Protein AF-A0A359BDE5-F1 (afdb_monomer_lite)

pLDDT: mean 90.53, std 9.31, range [35.66, 98.12]

Foldseek 3Di:
DPPDPVVQFPDALKDWFWDPPFDFFDDKDKHFDFDDQQDQAPDEQVVQAPPDWDWDFFDLAHFNYKDFFQFQKKKKWWFFPAPFQKWKWKAFLLAATAETFPPFPPSQCSSAPHPNHDHQRGHDPQQYPNAALSHFVRWHKFWFDWFFKAWWWWFLQDAPDFDDDDPQDAQQQHKKKKKKFQDDPQKDKAFQADPDADQCAQAWHHHPQFIWGHNHPDIDGFWHWDWDDQRGMIMIMTGGHNPDDRPPRDSVNSNNRSRGIIIISQHDLVPDPDKDKIKIKMWRAHNVRPDITIDMDIDISVVRVVVVRTRDDAIKIKTKDWFPFFDKDFDFQDFPAAFQQKAKPPQTFHTQGQHPVGIRAQQSVQVRNVVSVNQKDKAWWFKDKFAQVLFQQQVQFAKDKQNRQFAQPVPSDSRHHPHPVSVQVSCCVCCVPRQWHWDADPNRIIMIIGSVRGTDWIFMGTPDPPPQAYRSNDHGGTGHIAMMIMHMDSVRDMTGMHGGNPHGQSSVVSNNDITMIMIGRNRLGMMGMGMHGGHMMIMHMDTHRNPDDSSVVQQQWKWKWAQQAAQKIWIATLVSRRTPTIGTHPQDQWDDDSRMIMGTPGRTGHGIMMIMHSCQADPPRHGDNHSHNVVVVVVVCLQVFQPDPPGDRPVRVVVVVVVVVVVVVVVVVVVVVVVVVVVVVVVVVCCVVVPDPVVVVVVVVVVVVVVVVVVVVVVVVVVVVVVVVVVPD

Radius of gyration: 44.98 Å; chains: 1; bounding box: 177×92×101 Å

Sequence (729 aa):
ALDDGIKIATSSLFRVTPSATNSGTFDPKASFSITELPSGARFDLSDLETGRPLAVTSSQVTPVTVIPAGKSGIDLLFDPESGSDNALQIMTTDGRHLIGSGALGSLESMVNSLPQFNSNATYSDTYLNQTGFEGYKDFDLLYGARAEAVEVTDLLPLHSLFFEAPFGTDFGGGGLDFTLEPATEFDRLGVTNSAFADPALGTVTAVNNTLFLGQGDSAVEFATLETNYNGLAQTLRVRFSDALRQGTASDELAARVSELITFNNGSDLEDDRNVVAKRITSELFTSDLSTNLALSRDFVSSDLIDEGRVASGDRRFMAKLITRGIGYAAGTDRVVIDDGDVSINGTSLGALTVGASGVLSADDVKAWIDLADSGVSIQAHNVIEIPSEGLRLDAGAGLQINGYSIPSINTESLTRFTSDDDLLSSINALTDQTGVFAQKLNSGNFILRNNNLGGANIVIGGSSSGLGGNALGITSKSYIGNISMALESEDGDAIRLDLGAEGKPSDLNLLGLDTQIRISGEVDEDLLIFVTGSGQSQLTGTTTDSGVAVADGLRSRQIEFEFVASDRYRVKDLRTETTLAERSYEGELALNYQGIQVTLDNPAKIGDSFIIDGNNLGPNGSFDAQGNNVNILRLVDLESKGVLDGGLTLTEGYLSFVGDVGNLATQSSIAHDALEIVQAQAVEARDRVSGVNLDKEAADLIRFQQAYQASAQVMQVATRLFDTMLQIR

Structure (mmCIF, N/CA/C/O backbone):
data_AF-A0A359BDE5-F1
#
_entry.id   AF-A0A359BDE5-F1
#
loop_
_atom_site.group_PDB
_atom_site.id
_atom_site.type_symbol
_atom_site.label_atom_id
_atom_site.label_alt_id
_atom_site.label_comp_id
_atom_site.label_asym_id
_atom_site.label_entity_id
_atom_site.label_seq_id
_atom_site.pdbx_PDB_ins_code
_atom_site.Cartn_x
_atom_site.Cartn_y
_atom_site.Cartn_z
_atom_site.occupancy
_atom_site.B_iso_or_equiv
_atom_site.auth_seq_id
_atom_site.auth_comp_id
_atom_site.auth_asym_id
_atom_site.auth_atom_id
_atom_site.pdbx_PDB_model_num
ATOM 1 N N . ALA A 1 1 ? 52.930 -5.729 -15.767 1.00 43.72 1 ALA A N 1
ATOM 2 C CA . ALA A 1 1 ? 52.891 -5.185 -17.137 1.00 43.72 1 ALA A CA 1
ATOM 3 C C . ALA A 1 1 ? 51.935 -6.053 -17.935 1.00 43.72 1 ALA A C 1
ATOM 5 O O . ALA A 1 1 ? 52.021 -7.264 -17.789 1.00 43.72 1 ALA A O 1
ATOM 6 N N . LEU A 1 2 ? 51.009 -5.441 -18.675 1.00 35.66 2 LEU A N 1
ATOM 7 C CA . LEU A 1 2 ? 50.112 -6.141 -19.596 1.00 35.66 2 LEU A CA 1
ATOM 8 C C . LEU A 1 2 ? 50.965 -6.739 -20.721 1.00 35.66 2 LEU A C 1
ATOM 10 O O . LEU A 1 2 ? 51.718 -6.025 -21.377 1.00 35.66 2 LEU A O 1
ATOM 14 N N . ASP A 1 3 ? 50.907 -8.051 -20.863 1.00 45.69 3 ASP A N 1
ATOM 15 C CA . ASP A 1 3 ? 51.813 -8.890 -21.648 1.00 45.69 3 ASP A CA 1
ATOM 16 C C . ASP A 1 3 ? 51.216 -9.343 -22.993 1.00 45.69 3 ASP A C 1
ATOM 18 O O . ASP A 1 3 ? 51.902 -9.983 -23.788 1.00 45.69 3 ASP A O 1
ATOM 22 N N . ASP A 1 4 ? 49.971 -8.960 -23.287 1.00 40.06 4 ASP A N 1
ATOM 23 C CA . ASP A 1 4 ? 49.287 -9.266 -24.544 1.00 40.06 4 ASP A CA 1
ATOM 24 C C . ASP A 1 4 ? 48.303 -8.147 -24.937 1.00 40.06 4 ASP A C 1
ATOM 26 O O . ASP A 1 4 ? 47.387 -7.815 -24.183 1.00 40.06 4 ASP A O 1
ATOM 30 N N . GLY A 1 5 ? 48.495 -7.566 -26.126 1.00 43.03 5 GLY A N 1
ATOM 31 C CA . GLY A 1 5 ? 47.657 -6.498 -26.680 1.00 43.03 5 GLY A CA 1
ATOM 32 C C . GLY A 1 5 ? 46.301 -6.970 -27.218 1.00 43.03 5 GLY A C 1
ATOM 33 O O . GLY A 1 5 ? 45.402 -6.150 -27.362 1.00 43.03 5 GLY A O 1
ATOM 34 N N . ILE A 1 6 ? 46.109 -8.275 -27.452 1.00 43.72 6 ILE A N 1
ATOM 35 C CA . ILE A 1 6 ? 44.805 -8.848 -27.842 1.00 43.72 6 ILE A CA 1
ATOM 36 C C . ILE A 1 6 ? 43.841 -8.891 -26.640 1.00 43.72 6 ILE A C 1
ATOM 38 O O . ILE A 1 6 ? 42.625 -8.919 -26.814 1.00 43.72 6 ILE A O 1
ATOM 42 N N . LYS A 1 7 ? 44.360 -8.785 -25.407 1.00 43.59 7 LYS A N 1
ATOM 43 C CA . LYS A 1 7 ? 43.563 -8.630 -24.174 1.00 43.59 7 LYS A CA 1
ATOM 44 C C . LYS A 1 7 ? 43.057 -7.199 -23.944 1.00 43.59 7 LYS A C 1
ATOM 46 O O . LYS A 1 7 ? 42.404 -6.939 -22.936 1.00 43.59 7 LYS A O 1
ATOM 51 N N . ILE A 1 8 ? 43.355 -6.271 -24.854 1.00 45.62 8 ILE A N 1
ATOM 52 C CA . ILE A 1 8 ? 42.860 -4.893 -24.826 1.00 45.62 8 ILE A CA 1
ATOM 53 C C . ILE A 1 8 ? 41.696 -4.805 -25.823 1.00 45.62 8 ILE A C 1
ATOM 55 O O . ILE A 1 8 ? 41.883 -4.483 -26.995 1.00 45.62 8 ILE A O 1
ATOM 59 N N . ALA A 1 9 ? 40.490 -5.178 -25.390 1.00 47.91 9 ALA A N 1
ATOM 60 C CA . ALA A 1 9 ? 39.320 -5.209 -26.263 1.00 47.91 9 ALA A CA 1
ATOM 61 C C . ALA A 1 9 ? 38.887 -3.791 -26.695 1.00 47.91 9 ALA A C 1
ATOM 63 O O . ALA A 1 9 ? 38.509 -2.964 -25.871 1.00 47.91 9 ALA A O 1
ATOM 64 N N . THR A 1 10 ? 38.886 -3.553 -28.010 1.00 51.94 10 THR A N 1
ATOM 65 C CA . THR A 1 10 ? 38.267 -2.412 -28.723 1.00 51.94 10 THR A CA 1
ATOM 66 C C . THR A 1 10 ? 36.944 -2.829 -29.391 1.00 51.94 10 THR A C 1
ATOM 68 O O . THR A 1 10 ? 36.579 -2.324 -30.449 1.00 51.94 10 THR A O 1
ATOM 71 N N . SER A 1 11 ? 36.247 -3.816 -28.815 1.00 60.06 11 SER A N 1
ATOM 72 C CA . SER A 1 11 ? 35.028 -4.394 -29.398 1.00 60.06 11 SER A CA 1
ATOM 73 C C . SER A 1 11 ? 33.819 -3.459 -29.275 1.00 60.06 11 SER A C 1
ATOM 75 O O . SER A 1 11 ? 33.777 -2.603 -28.387 1.00 60.06 11 SER A O 1
ATOM 77 N N . SER A 1 12 ? 32.818 -3.659 -30.139 1.00 69.44 12 SER A N 1
ATOM 78 C CA . SER A 1 12 ? 31.485 -3.061 -30.004 1.00 69.44 12 SER A CA 1
ATOM 79 C C . SER A 1 12 ? 30.874 -3.404 -28.642 1.00 69.44 12 SER A C 1
ATOM 81 O O . SER A 1 12 ? 31.126 -4.476 -28.097 1.00 69.44 12 SER A O 1
ATOM 83 N N . LEU A 1 13 ? 30.047 -2.510 -28.087 1.00 77.00 13 LEU A N 1
ATOM 84 C CA . LEU A 1 13 ? 29.339 -2.745 -26.818 1.00 77.00 13 LEU A CA 1
ATOM 85 C C . LEU A 1 13 ? 28.368 -3.935 -26.873 1.00 77.00 13 LEU A C 1
ATOM 87 O O . LEU A 1 13 ? 27.955 -4.423 -25.829 1.00 77.00 13 LEU A O 1
ATOM 91 N N . PHE A 1 14 ? 28.007 -4.406 -28.060 1.00 86.56 14 PHE A N 1
ATOM 92 C CA . PHE A 1 14 ? 27.115 -5.542 -28.233 1.00 86.56 14 PHE A CA 1
ATOM 93 C C . PHE A 1 14 ? 27.638 -6.463 -29.332 1.00 86.56 14 PHE A C 1
ATOM 95 O O . PHE A 1 14 ? 28.234 -5.991 -30.311 1.00 86.56 14 PHE A O 1
ATOM 102 N N . ARG A 1 15 ? 27.388 -7.763 -29.179 1.00 87.06 15 ARG A N 1
ATOM 103 C CA . ARG A 1 15 ? 27.621 -8.803 -30.185 1.00 87.06 15 ARG A CA 1
ATOM 104 C C . ARG A 1 15 ? 26.276 -9.219 -30.745 1.00 87.06 15 ARG A C 1
ATOM 106 O O . ARG A 1 15 ? 25.338 -9.429 -29.985 1.00 87.06 15 ARG A O 1
ATOM 113 N N . VAL A 1 16 ? 26.210 -9.362 -32.065 1.00 90.75 16 VAL A N 1
ATOM 114 C CA . VAL A 1 16 ? 25.047 -9.926 -32.755 1.00 90.75 16 VAL A CA 1
ATOM 115 C C . VAL A 1 16 ? 25.418 -11.305 -33.278 1.00 90.75 16 VAL A C 1
ATOM 117 O O . VAL A 1 16 ? 26.436 -11.462 -33.952 1.00 90.75 16 VAL A O 1
ATOM 120 N N . THR A 1 17 ? 24.596 -12.300 -32.965 1.00 90.81 17 THR A N 1
ATOM 121 C CA . THR A 1 17 ? 24.776 -13.687 -33.394 1.00 90.81 17 THR A CA 1
ATOM 122 C C . THR A 1 17 ? 23.574 -14.101 -34.245 1.00 90.81 17 THR A C 1
ATOM 124 O O . THR A 1 17 ? 22.506 -14.350 -33.683 1.00 90.81 17 THR A O 1
ATOM 127 N N . PRO A 1 18 ? 23.696 -14.152 -35.586 1.00 93.00 18 PRO A N 1
ATOM 128 C CA . PRO A 1 18 ? 22.617 -14.625 -36.449 1.00 93.00 18 PRO A CA 1
ATOM 129 C C . PRO A 1 18 ? 22.399 -16.132 -36.298 1.00 93.00 18 PRO A C 1
ATOM 131 O O . PRO A 1 18 ? 23.353 -16.893 -36.107 1.00 93.00 18 PRO A O 1
ATOM 134 N N . SER A 1 19 ? 21.148 -16.577 -36.420 1.00 93.19 19 SER A N 1
ATOM 135 C CA . SER A 1 19 ? 20.838 -18.005 -36.442 1.00 93.19 19 SER A CA 1
ATOM 136 C C . SER A 1 19 ? 21.428 -18.678 -37.684 1.00 93.19 19 SER A C 1
ATOM 138 O O . SER A 1 19 ? 21.394 -18.149 -38.797 1.00 93.19 19 SER A O 1
ATOM 140 N N . ALA A 1 20 ? 21.927 -19.905 -37.511 1.00 91.50 20 ALA A N 1
ATOM 141 C CA . ALA A 1 20 ? 22.450 -20.720 -38.607 1.00 91.50 20 ALA A CA 1
ATOM 142 C C . ALA A 1 20 ? 21.374 -21.113 -39.639 1.00 91.50 20 ALA A C 1
ATOM 144 O O . ALA A 1 20 ? 21.712 -21.578 -40.728 1.00 91.50 20 ALA A O 1
ATOM 145 N N . THR A 1 21 ? 20.091 -20.959 -39.296 1.00 92.75 21 THR A N 1
ATOM 146 C CA . THR A 1 21 ? 18.957 -21.244 -40.185 1.00 92.75 21 THR A CA 1
ATOM 147 C C . THR A 1 21 ? 18.485 -20.029 -40.977 1.00 92.75 21 THR A C 1
ATOM 149 O O . THR A 1 21 ? 17.565 -20.178 -41.782 1.00 92.75 21 THR A O 1
ATOM 152 N N . ASN A 1 22 ? 19.097 -18.854 -40.784 1.00 94.81 22 ASN A N 1
ATOM 153 C CA . ASN A 1 22 ? 18.716 -17.649 -41.512 1.00 94.81 22 ASN A CA 1
ATOM 154 C C . ASN A 1 22 ? 18.879 -17.822 -43.025 1.00 94.81 22 ASN A C 1
ATOM 156 O O . ASN A 1 22 ? 19.818 -18.446 -43.528 1.00 94.81 22 ASN A O 1
ATOM 160 N N . SER A 1 23 ? 17.952 -17.221 -43.759 1.00 92.25 23 SER A N 1
ATOM 161 C CA . SER A 1 23 ? 17.855 -17.283 -45.216 1.00 92.25 23 SER A CA 1
ATOM 162 C C . SER A 1 23 ? 17.790 -15.902 -45.886 1.00 92.25 23 SER A C 1
ATOM 164 O O . SER A 1 23 ? 17.876 -15.817 -47.122 1.00 92.25 23 SER A O 1
ATOM 166 N N . GLY A 1 24 ? 17.599 -14.834 -45.105 1.00 85.94 24 GLY A N 1
ATOM 167 C CA . GLY A 1 24 ? 17.669 -13.432 -45.521 1.00 85.94 24 GLY A CA 1
ATOM 168 C C . GLY A 1 24 ? 18.873 -12.692 -44.934 1.00 85.94 24 GLY A C 1
ATOM 169 O O . GLY A 1 24 ? 19.621 -12.097 -45.702 1.00 85.94 24 GLY A O 1
ATOM 170 N N . THR A 1 25 ? 19.094 -12.761 -43.619 1.00 88.12 25 THR A N 1
ATOM 171 C CA . THR A 1 25 ? 20.137 -11.985 -42.908 1.00 88.12 25 THR A CA 1
ATOM 172 C C . THR A 1 25 ? 21.335 -12.838 -42.469 1.00 88.12 25 THR A C 1
ATOM 174 O O . THR A 1 25 ? 21.162 -13.809 -41.730 1.00 88.12 25 THR A O 1
ATOM 177 N N . PHE A 1 26 ? 22.560 -12.446 -42.848 1.00 88.38 26 PHE A N 1
ATOM 178 C CA . PHE A 1 26 ? 23.778 -13.245 -42.620 1.00 88.38 26 PHE A CA 1
ATOM 179 C C . PHE A 1 26 ? 24.871 -12.561 -41.784 1.00 88.38 26 PHE A C 1
ATOM 181 O O . PHE A 1 26 ? 25.593 -13.262 -41.079 1.00 88.38 26 PHE A O 1
ATOM 188 N N . ASP A 1 27 ? 25.020 -11.233 -41.855 1.00 90.12 27 ASP A N 1
ATOM 189 C CA . ASP A 1 27 ? 26.072 -10.483 -41.129 1.00 90.12 27 ASP A CA 1
ATOM 190 C C . ASP A 1 27 ? 25.510 -9.203 -40.475 1.00 90.12 27 ASP A C 1
ATOM 192 O O . ASP A 1 27 ? 25.907 -8.089 -40.838 1.00 90.12 27 ASP A O 1
ATOM 196 N N . PRO A 1 28 ? 24.543 -9.324 -39.543 1.00 91.75 28 PRO A N 1
ATOM 197 C CA . PRO A 1 28 ? 23.984 -8.168 -38.856 1.00 91.75 28 PRO A CA 1
ATOM 198 C C . PRO A 1 28 ? 24.999 -7.551 -37.883 1.00 91.75 28 PRO A C 1
ATOM 200 O O . PRO A 1 28 ? 25.795 -8.250 -37.255 1.00 91.75 28 PRO A O 1
ATOM 203 N N . LYS A 1 29 ? 24.961 -6.224 -37.724 1.00 89.88 29 LYS A N 1
ATOM 204 C CA . LYS A 1 29 ? 25.896 -5.469 -36.864 1.00 89.88 29 LYS A CA 1
ATOM 205 C C . LYS A 1 29 ? 25.146 -4.564 -35.908 1.00 89.88 29 LYS A C 1
ATOM 207 O O . LYS A 1 29 ? 24.206 -3.906 -36.332 1.00 89.88 29 LYS A O 1
ATOM 212 N N . ALA A 1 30 ? 25.602 -4.483 -34.659 1.00 90.94 30 ALA A N 1
ATOM 213 C CA . ALA A 1 30 ? 25.029 -3.591 -33.656 1.00 90.94 30 ALA A CA 1
ATOM 214 C C . ALA A 1 30 ? 25.939 -2.394 -33.359 1.00 90.94 30 ALA A C 1
ATOM 216 O O . ALA A 1 30 ? 27.153 -2.535 -33.184 1.00 90.94 30 ALA A O 1
ATOM 217 N N . SER A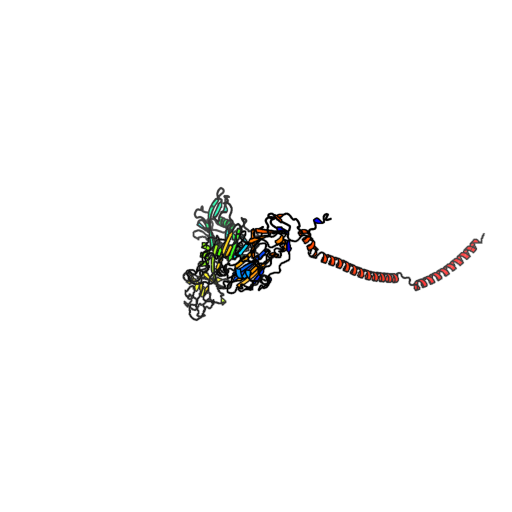 1 31 ? 25.327 -1.224 -33.238 1.00 89.00 31 SER A N 1
ATOM 218 C CA . SER A 1 31 ? 25.886 -0.042 -32.587 1.00 89.00 31 SER A CA 1
ATOM 219 C C . SER A 1 31 ? 24.978 0.369 -31.427 1.00 89.00 31 SER A C 1
ATOM 221 O O . SER A 1 31 ? 23.824 -0.050 -31.353 1.00 89.00 31 SER A O 1
ATOM 223 N N . PHE A 1 32 ? 25.509 1.156 -30.491 1.00 87.94 32 PHE A N 1
ATOM 224 C CA . PHE A 1 32 ? 24.744 1.659 -29.354 1.00 87.94 32 PHE A CA 1
ATOM 225 C C . PHE A 1 32 ? 24.902 3.166 -29.227 1.00 87.94 32 PHE A C 1
ATOM 227 O O . PHE A 1 32 ? 26.018 3.691 -29.273 1.00 87.94 32 PHE A O 1
ATOM 234 N N . SER A 1 33 ? 23.778 3.833 -29.023 1.00 86.81 33 SER A N 1
ATOM 235 C CA . SER A 1 33 ? 23.681 5.236 -28.645 1.00 86.81 33 SER A CA 1
ATOM 236 C C . SER A 1 33 ? 22.576 5.372 -27.613 1.00 86.81 33 SER A C 1
ATOM 238 O O . SER A 1 33 ? 21.537 4.739 -27.753 1.00 86.81 33 SER A O 1
ATOM 240 N N . ILE A 1 34 ? 22.781 6.211 -26.604 1.00 79.88 34 ILE A N 1
ATOM 241 C CA . ILE A 1 34 ? 21.753 6.479 -25.597 1.00 79.88 34 ILE A CA 1
ATOM 242 C C . ILE A 1 34 ? 20.525 7.084 -26.294 1.00 79.88 34 ILE A C 1
ATOM 244 O O . ILE A 1 34 ? 20.665 8.024 -27.077 1.00 79.88 34 ILE A O 1
ATOM 248 N N . THR A 1 35 ? 19.346 6.523 -26.026 1.00 80.50 35 THR A N 1
ATOM 249 C CA . THR A 1 35 ? 18.067 7.048 -26.518 1.00 80.50 35 THR A CA 1
ATOM 250 C C . THR A 1 35 ? 17.733 8.344 -25.785 1.00 80.50 35 THR A C 1
ATOM 252 O O . THR A 1 35 ? 17.886 8.426 -24.567 1.00 80.50 35 THR A O 1
ATOM 255 N N . GLU A 1 36 ? 17.276 9.363 -26.512 1.00 85.56 36 GLU A N 1
ATOM 256 C CA . GLU A 1 36 ? 16.683 10.538 -25.874 1.00 85.56 36 GLU A CA 1
ATOM 257 C C . GLU A 1 36 ? 15.312 10.176 -25.302 1.00 85.56 36 GLU A C 1
ATOM 259 O O . GLU A 1 36 ? 14.508 9.524 -25.968 1.00 85.56 36 GLU A O 1
ATOM 264 N N . LEU A 1 37 ? 15.044 10.638 -24.081 1.00 88.25 37 LEU A N 1
ATOM 265 C CA . LEU A 1 37 ? 13.743 10.497 -23.437 1.00 88.25 37 LEU A CA 1
ATOM 266 C C . LEU A 1 37 ? 12.615 11.004 -24.358 1.00 88.25 37 LEU A C 1
ATOM 268 O O . LEU A 1 37 ? 12.733 12.107 -24.910 1.00 88.25 37 LEU A O 1
ATOM 272 N N . PRO A 1 38 ? 11.502 10.257 -24.493 1.00 90.56 38 PRO A N 1
ATOM 273 C CA . PRO A 1 38 ? 10.327 10.722 -25.214 1.00 90.56 38 PRO A CA 1
ATOM 274 C C . PRO A 1 38 ? 9.881 12.110 -24.739 1.00 90.56 38 PRO A C 1
ATOM 276 O O . PRO A 1 38 ? 9.696 12.359 -23.548 1.00 90.56 38 PRO A O 1
ATOM 279 N N . SER A 1 39 ? 9.695 13.028 -25.687 1.00 89.56 39 SER A N 1
ATOM 280 C CA . SER A 1 39 ? 9.311 14.412 -25.395 1.00 89.56 39 SER A CA 1
ATOM 281 C C . SER A 1 39 ? 7.792 14.626 -25.429 1.00 89.56 39 SER A C 1
ATOM 283 O O . SER A 1 39 ? 7.021 13.812 -25.944 1.00 89.56 39 SER A O 1
ATOM 285 N N . GLY A 1 40 ? 7.342 15.763 -24.891 1.00 89.56 40 GLY A N 1
ATOM 286 C CA . GLY A 1 40 ? 5.932 16.161 -24.933 1.00 89.56 40 GLY A CA 1
ATOM 287 C C . GLY A 1 40 ? 5.074 15.577 -23.813 1.00 89.56 40 GLY A C 1
ATOM 288 O O . GLY A 1 40 ? 3.853 15.551 -23.953 1.00 89.56 40 GLY A O 1
ATOM 289 N N . ALA A 1 41 ? 5.685 15.122 -22.717 1.00 93.88 41 ALA A N 1
ATOM 290 C CA . ALA A 1 41 ? 4.961 14.871 -21.479 1.00 93.88 41 ALA A CA 1
ATOM 291 C C . ALA A 1 41 ? 4.492 16.189 -20.846 1.00 93.88 41 ALA A C 1
ATOM 293 O O . ALA A 1 41 ? 5.085 17.246 -21.074 1.00 93.88 41 ALA A O 1
ATOM 294 N N . ARG A 1 42 ? 3.402 16.143 -20.075 1.00 95.00 42 ARG A N 1
ATOM 295 C CA . ARG A 1 42 ? 2.859 17.341 -19.421 1.00 95.00 42 ARG A CA 1
ATOM 296 C C . ARG A 1 42 ? 3.768 17.840 -18.293 1.00 95.00 42 ARG A C 1
ATOM 298 O O . ARG A 1 42 ? 3.844 19.051 -18.095 1.00 95.00 42 ARG A O 1
ATOM 305 N N . PHE A 1 43 ? 4.397 16.921 -17.570 1.00 95.19 43 PHE A N 1
ATOM 306 C CA . PHE A 1 43 ? 5.215 17.198 -16.398 1.00 95.19 43 PHE A CA 1
ATOM 307 C C . PHE A 1 43 ? 6.527 16.424 -16.454 1.00 95.19 43 PHE A C 1
ATOM 309 O O . PHE A 1 43 ? 6.572 15.286 -16.942 1.00 95.19 43 PHE A O 1
ATOM 316 N N . ASP A 1 44 ? 7.573 17.026 -15.900 1.00 94.81 44 ASP A N 1
ATOM 317 C CA . ASP A 1 44 ? 8.837 16.335 -15.691 1.00 94.81 44 ASP A CA 1
ATOM 318 C C . ASP A 1 44 ? 8.690 15.371 -14.507 1.00 94.81 44 ASP A C 1
ATOM 320 O O . ASP A 1 44 ? 7.919 15.621 -13.577 1.00 94.81 44 ASP A O 1
ATOM 324 N N . LEU A 1 45 ? 9.441 14.266 -14.504 1.00 94.50 45 LEU A N 1
ATOM 325 C CA . LEU A 1 45 ? 9.378 13.289 -13.409 1.00 94.50 45 LEU A CA 1
ATOM 326 C C . LEU A 1 45 ? 9.650 13.946 -12.043 1.00 94.50 45 LEU A C 1
ATOM 328 O O . LEU A 1 45 ? 8.977 13.642 -11.061 1.00 94.50 45 LEU A O 1
ATOM 332 N N . SER A 1 46 ? 10.571 14.913 -11.999 1.00 95.19 46 SER A N 1
ATOM 333 C CA . SER A 1 46 ? 10.923 15.645 -10.780 1.00 95.19 46 SER A CA 1
ATOM 334 C C . SER A 1 46 ? 9.760 16.424 -10.161 1.00 95.19 46 SER A C 1
ATOM 336 O O . SER A 1 46 ? 9.801 16.707 -8.965 1.00 95.19 46 SER A O 1
ATOM 338 N N . ASP A 1 47 ? 8.727 16.772 -10.937 1.00 95.50 47 ASP A N 1
ATOM 339 C CA . ASP A 1 47 ? 7.539 17.450 -10.406 1.00 95.50 47 ASP A CA 1
ATOM 340 C C . ASP A 1 47 ? 6.735 16.519 -9.481 1.00 95.50 47 ASP A C 1
ATOM 342 O O . ASP A 1 47 ? 6.196 16.965 -8.461 1.00 95.50 47 ASP A O 1
ATOM 346 N N . LEU A 1 48 ? 6.706 15.215 -9.793 1.00 94.56 48 LEU A N 1
ATOM 347 C CA . LEU A 1 48 ? 6.039 14.186 -8.987 1.00 94.56 48 LEU A CA 1
ATOM 348 C C . LEU A 1 48 ? 6.817 13.850 -7.707 1.00 94.56 48 LEU A C 1
ATOM 350 O O . LEU A 1 48 ? 6.204 13.557 -6.679 1.00 94.56 48 LEU A O 1
ATOM 354 N N . GLU A 1 49 ? 8.147 13.956 -7.756 1.00 94.62 49 GLU A N 1
ATOM 355 C CA . GLU A 1 49 ? 9.070 13.594 -6.666 1.00 94.62 49 GLU A CA 1
ATOM 356 C C . GLU A 1 49 ? 9.194 14.672 -5.576 1.00 94.62 49 GLU A C 1
ATOM 358 O O . GLU A 1 49 ? 9.895 14.499 -4.580 1.00 94.62 49 GLU A O 1
ATOM 363 N N . THR A 1 50 ? 8.461 15.782 -5.705 1.00 94.56 50 THR A N 1
ATOM 364 C CA . THR A 1 50 ? 8.419 16.845 -4.684 1.00 94.56 50 THR A CA 1
ATOM 365 C C . THR A 1 50 ? 7.682 16.440 -3.401 1.00 94.56 50 THR A C 1
ATOM 367 O O . THR A 1 50 ? 7.710 17.182 -2.414 1.00 94.56 50 THR A O 1
ATOM 370 N N . GLY A 1 51 ? 6.965 15.310 -3.426 1.00 90.75 51 GLY A N 1
ATOM 371 C CA . GLY A 1 51 ? 6.054 14.873 -2.366 1.00 90.75 51 GLY A CA 1
ATOM 372 C C . GLY A 1 51 ? 4.748 15.675 -2.296 1.00 90.75 51 GLY A C 1
ATOM 373 O O . GLY A 1 51 ? 3.948 15.464 -1.386 1.00 90.75 51 GLY A O 1
ATOM 374 N N . ARG A 1 52 ? 4.512 16.611 -3.228 1.00 93.38 52 ARG A N 1
ATOM 375 C CA . ARG A 1 52 ? 3.266 17.385 -3.311 1.00 93.38 52 ARG A CA 1
ATOM 376 C C . ARG A 1 52 ? 2.345 16.792 -4.378 1.00 93.38 52 ARG A C 1
ATOM 378 O O . ARG A 1 52 ? 2.797 16.646 -5.510 1.00 93.38 52 ARG A O 1
ATOM 385 N N . PRO A 1 53 ? 1.065 16.523 -4.062 1.00 94.44 53 PRO A N 1
ATOM 386 C CA . PRO A 1 53 ? 0.100 16.054 -5.051 1.00 94.44 53 PRO A CA 1
ATOM 387 C C . PRO A 1 53 ? -0.035 16.995 -6.245 1.00 94.44 53 PRO A C 1
ATOM 389 O O . PRO A 1 53 ? -0.284 18.194 -6.089 1.00 94.44 53 PRO A O 1
ATOM 392 N N . LEU A 1 54 ? 0.130 16.433 -7.442 1.00 96.00 54 LEU A N 1
ATOM 393 C CA . LEU A 1 54 ? 0.020 17.138 -8.708 1.00 96.00 54 LEU A CA 1
ATOM 394 C C . LEU A 1 54 ? -1.333 16.857 -9.353 1.00 96.00 54 LEU A C 1
ATOM 396 O O . LEU A 1 54 ? -1.698 15.703 -9.556 1.00 96.00 54 LEU A O 1
ATOM 400 N N . ALA A 1 55 ? -2.069 17.907 -9.714 1.00 95.56 55 ALA A N 1
ATOM 401 C CA . ALA A 1 55 ? -3.341 17.755 -10.411 1.00 95.56 55 ALA A CA 1
ATOM 402 C C . ALA A 1 55 ? -3.122 17.248 -11.846 1.00 95.56 55 ALA A C 1
ATOM 404 O O . ALA A 1 55 ? -2.451 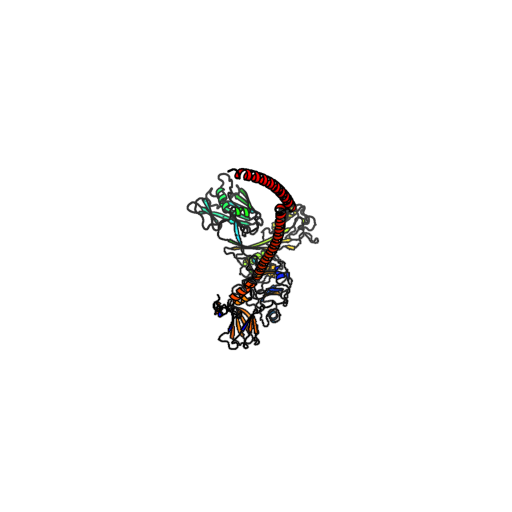17.890 -12.662 1.00 95.56 55 ALA A O 1
ATOM 405 N N . VAL A 1 56 ? -3.731 16.111 -12.169 1.00 94.38 56 VAL A N 1
ATOM 406 C CA . VAL A 1 56 ? -3.660 15.462 -13.478 1.00 94.38 56 VAL A CA 1
ATOM 407 C C . VAL A 1 56 ? -5.057 15.313 -14.077 1.00 94.38 56 VAL A C 1
ATOM 409 O O . VAL A 1 56 ? -6.061 15.174 -13.381 1.00 94.38 56 VAL A O 1
ATOM 412 N N . THR A 1 57 ? -5.123 15.365 -15.406 1.00 90.00 57 THR A N 1
ATOM 413 C CA . THR A 1 57 ? -6.370 15.207 -16.166 1.00 90.00 57 THR A CA 1
ATOM 414 C C . THR A 1 57 ? -6.169 14.168 -17.247 1.00 90.00 57 THR A C 1
ATOM 416 O O . THR A 1 57 ? -5.072 14.076 -17.799 1.00 90.00 57 THR A O 1
ATOM 419 N N . SER A 1 58 ? -7.240 13.479 -17.621 1.00 90.88 58 SER A N 1
ATOM 420 C CA . SER A 1 58 ? -7.227 12.510 -18.711 1.00 90.88 58 SER A CA 1
ATOM 421 C C . SER A 1 58 ? -6.672 13.087 -20.023 1.00 90.88 58 SER A C 1
ATOM 423 O O . SER A 1 58 ? -7.074 14.174 -20.451 1.00 90.88 58 SER A O 1
ATOM 425 N N . SER A 1 59 ? -5.796 12.344 -20.695 1.00 90.81 59 SER A N 1
ATOM 426 C CA . SER A 1 59 ? -5.323 12.605 -22.052 1.00 90.81 59 SER A CA 1
ATOM 427 C C . SER A 1 59 ? -4.866 11.305 -22.714 1.00 90.81 59 SER A C 1
ATOM 429 O O . SER A 1 59 ? -4.049 10.577 -22.163 1.00 90.81 59 SER A O 1
ATOM 431 N N . GLN A 1 60 ? -5.350 11.052 -23.931 1.00 87.31 60 GLN A N 1
ATOM 432 C CA . GLN A 1 60 ? -4.920 9.926 -24.776 1.00 87.31 60 GLN A CA 1
ATOM 433 C C . GLN A 1 60 ? -3.824 10.312 -25.779 1.00 87.31 60 GLN A C 1
ATOM 435 O O . GLN A 1 60 ? -3.464 9.511 -26.629 1.00 87.31 60 GLN A O 1
ATOM 440 N N . VAL A 1 61 ? -3.340 11.557 -25.750 1.00 90.31 61 VAL A N 1
ATOM 441 C CA . VAL A 1 61 ? -2.365 12.074 -26.734 1.00 90.31 61 VAL A CA 1
ATOM 442 C C . VAL A 1 61 ? -1.143 12.722 -26.095 1.00 90.31 61 VAL A C 1
ATOM 444 O O . VAL A 1 61 ? -0.195 13.092 -26.781 1.00 90.31 61 VAL A O 1
ATOM 447 N N . THR A 1 62 ? -1.166 12.904 -24.778 1.00 92.88 62 THR A N 1
ATOM 448 C CA . THR A 1 62 ? -0.097 13.557 -24.025 1.00 92.88 62 THR A CA 1
ATOM 449 C C . THR A 1 62 ? 0.108 12.763 -22.745 1.00 92.88 62 THR A C 1
ATOM 451 O O . THR A 1 62 ? -0.811 12.760 -21.920 1.00 92.88 62 THR A O 1
ATOM 454 N N . PRO A 1 63 ? 1.257 12.094 -22.565 1.00 95.31 63 PRO A N 1
ATOM 455 C CA . PRO A 1 63 ? 1.544 11.431 -21.305 1.00 95.31 63 PRO A CA 1
ATOM 456 C C . PRO A 1 63 ? 1.644 12.469 -20.183 1.00 95.31 63 PRO A C 1
ATOM 458 O O . PRO A 1 63 ? 2.035 13.620 -20.396 1.00 95.31 63 PRO A O 1
ATOM 461 N N . VAL A 1 64 ? 1.276 12.063 -18.974 1.00 96.00 64 VAL A N 1
ATOM 462 C CA . VAL A 1 64 ? 1.460 12.858 -17.759 1.00 96.00 64 VAL A CA 1
ATOM 463 C C . VAL A 1 64 ? 2.946 13.081 -17.523 1.00 96.00 64 VAL A C 1
ATOM 465 O O . VAL A 1 64 ? 3.367 14.223 -17.369 1.00 96.00 64 VAL A O 1
ATOM 468 N N . THR A 1 65 ? 3.727 12.004 -17.553 1.00 96.81 65 THR A N 1
ATOM 469 C CA . THR A 1 65 ? 5.184 12.027 -17.427 1.00 96.81 65 THR A CA 1
ATOM 470 C C . THR A 1 65 ? 5.794 10.809 -18.129 1.00 96.81 65 THR A C 1
ATOM 472 O O . THR A 1 65 ? 5.069 9.922 -18.595 1.00 96.81 65 THR A O 1
ATOM 475 N N . VAL A 1 66 ? 7.121 10.764 -18.189 1.00 97.06 66 VAL A N 1
ATOM 476 C CA . VAL A 1 66 ? 7.895 9.611 -18.656 1.00 97.06 66 VAL A CA 1
ATOM 477 C C . VAL A 1 66 ? 8.869 9.219 -17.556 1.00 97.06 66 VAL A C 1
ATOM 479 O O . VAL A 1 66 ? 9.627 10.059 -17.072 1.00 97.06 66 VAL A O 1
ATOM 482 N N . ILE A 1 67 ? 8.853 7.948 -17.164 1.00 96.81 67 ILE A N 1
ATOM 483 C CA . ILE A 1 67 ? 9.863 7.393 -16.266 1.00 96.81 67 ILE A CA 1
ATOM 484 C C . ILE A 1 67 ? 11.012 6.873 -17.134 1.00 96.81 67 ILE A C 1
ATOM 486 O O . ILE A 1 67 ? 10.768 5.986 -17.953 1.00 96.81 67 ILE A O 1
ATOM 490 N N . PRO A 1 68 ? 12.239 7.405 -16.991 1.00 94.75 68 PRO A N 1
ATOM 491 C CA . PRO A 1 68 ? 13.384 6.929 -17.753 1.00 94.75 68 PRO A CA 1
ATOM 492 C C . PRO A 1 68 ? 13.778 5.509 -17.355 1.00 94.75 68 PRO A C 1
ATOM 494 O O . PRO A 1 68 ? 13.624 5.113 -16.198 1.00 94.75 68 PRO A O 1
ATOM 497 N N . ALA A 1 69 ? 14.414 4.801 -18.283 1.00 92.69 69 ALA A N 1
ATOM 498 C CA . ALA A 1 69 ? 15.211 3.619 -17.980 1.00 92.69 69 ALA A CA 1
ATOM 499 C C . ALA A 1 69 ? 16.275 3.887 -16.887 1.00 92.69 69 ALA A C 1
ATOM 501 O O . ALA A 1 69 ? 16.761 5.005 -16.703 1.00 92.69 69 ALA A O 1
ATOM 502 N N . GLY A 1 70 ? 16.705 2.829 -16.198 1.00 92.12 70 GLY A N 1
ATOM 503 C CA . GLY A 1 70 ? 17.713 2.867 -15.135 1.00 92.12 70 GLY A CA 1
ATOM 504 C C . GLY A 1 70 ? 17.140 2.884 -13.714 1.00 92.12 70 GLY A C 1
ATOM 505 O O . GLY A 1 70 ? 17.898 3.109 -12.765 1.00 92.12 70 GLY A O 1
ATOM 506 N N . LYS A 1 71 ? 15.840 2.623 -13.539 1.00 95.38 71 LYS A N 1
ATOM 507 C CA . LYS A 1 71 ? 15.182 2.551 -12.224 1.00 95.38 71 LYS A CA 1
ATOM 508 C C . LYS A 1 71 ? 15.128 1.112 -11.700 1.00 95.38 71 LYS A C 1
ATOM 510 O O . LYS A 1 71 ? 15.135 0.159 -12.472 1.00 95.38 71 LYS A O 1
ATOM 515 N N . SER A 1 72 ? 15.106 0.963 -10.379 1.00 95.94 72 SER A N 1
ATOM 516 C CA . SER A 1 72 ? 14.896 -0.312 -9.671 1.00 95.94 72 SER A CA 1
ATOM 517 C C . SER A 1 72 ? 13.551 -0.378 -8.943 1.00 95.94 72 SER A C 1
ATOM 519 O O . SER A 1 72 ? 13.081 -1.463 -8.604 1.00 95.94 72 SER A O 1
ATOM 521 N N . GLY A 1 73 ? 12.938 0.784 -8.709 1.00 96.75 73 GLY A N 1
ATOM 522 C CA . GLY A 1 73 ? 11.659 0.918 -8.029 1.00 96.75 73 GLY A CA 1
ATOM 523 C C . GLY A 1 73 ? 10.907 2.153 -8.507 1.00 96.75 73 GLY A C 1
ATOM 524 O O . GLY A 1 73 ? 11.508 3.204 -8.744 1.00 96.75 73 GLY A O 1
ATOM 525 N N . ILE A 1 74 ? 9.596 2.021 -8.652 1.00 98.06 74 ILE A N 1
ATOM 526 C CA . ILE A 1 74 ? 8.660 3.104 -8.945 1.00 98.06 74 ILE A CA 1
ATOM 527 C C . ILE A 1 74 ? 7.518 2.961 -7.951 1.00 98.06 74 ILE A C 1
ATOM 529 O O . ILE A 1 74 ? 6.886 1.910 -7.907 1.00 98.06 74 ILE A O 1
ATOM 533 N N . ASP A 1 75 ? 7.234 4.018 -7.203 1.00 97.69 75 ASP A N 1
ATOM 534 C CA . ASP A 1 75 ? 6.083 4.103 -6.312 1.00 97.69 75 ASP A CA 1
ATOM 535 C C . ASP A 1 75 ? 5.278 5.341 -6.694 1.00 97.69 75 ASP A C 1
ATOM 537 O O . ASP A 1 75 ? 5.783 6.458 -6.610 1.00 97.69 75 ASP A O 1
ATOM 541 N N . LEU A 1 76 ? 4.033 5.159 -7.126 1.00 97.75 76 LEU A N 1
ATOM 542 C CA . LEU A 1 76 ? 3.100 6.242 -7.420 1.00 97.75 76 LEU A CA 1
ATOM 543 C C . LEU A 1 76 ? 1.884 6.132 -6.505 1.00 97.75 76 LEU A C 1
ATOM 545 O O . LEU A 1 76 ? 1.412 5.032 -6.218 1.00 97.75 76 LEU A O 1
ATOM 549 N N . LEU A 1 77 ? 1.346 7.277 -6.101 1.00 97.25 77 LEU A N 1
ATOM 550 C CA . LEU A 1 77 ? 0.071 7.367 -5.404 1.00 97.25 77 LEU A CA 1
ATOM 551 C C . LEU A 1 77 ? -0.896 8.173 -6.262 1.00 97.25 77 LEU A C 1
ATOM 553 O O . LEU A 1 77 ? -0.627 9.327 -6.605 1.00 97.25 77 LEU A O 1
ATOM 557 N N . PHE A 1 78 ? -2.011 7.550 -6.616 1.00 97.00 78 PHE A N 1
ATOM 558 C CA . PHE A 1 78 ? -3.031 8.112 -7.480 1.00 97.00 78 PHE A CA 1
ATOM 559 C C . PHE A 1 78 ? -4.359 8.226 -6.726 1.00 97.00 78 PHE A C 1
ATOM 561 O O . PHE A 1 78 ? -4.933 7.224 -6.300 1.00 97.00 78 PHE A O 1
ATOM 568 N N . ASP A 1 79 ? -4.847 9.457 -6.593 1.00 95.50 79 ASP A N 1
ATOM 569 C CA . ASP A 1 79 ? -6.101 9.785 -5.909 1.00 95.50 79 ASP A CA 1
ATOM 570 C C . ASP A 1 79 ? -7.080 10.429 -6.908 1.00 95.50 79 ASP A C 1
ATOM 572 O O . ASP A 1 79 ? -6.916 11.600 -7.277 1.00 95.50 79 ASP A O 1
ATOM 576 N N . PRO A 1 80 ? -8.063 9.684 -7.440 1.00 92.75 80 PRO A N 1
ATOM 577 C CA . PRO A 1 80 ? -9.110 10.260 -8.276 1.00 92.75 80 PRO A CA 1
ATOM 578 C C . PRO A 1 80 ? -10.105 11.065 -7.432 1.00 92.75 80 PRO A C 1
ATOM 580 O O . PRO A 1 80 ? -10.601 10.576 -6.426 1.00 92.75 80 PRO A O 1
ATOM 583 N N . GLU A 1 81 ? -10.495 12.271 -7.858 1.00 89.62 81 GLU A N 1
ATOM 584 C CA . GLU A 1 81 ? -11.542 13.019 -7.144 1.00 89.62 81 GLU A CA 1
ATOM 585 C C . GLU A 1 81 ? -12.877 12.249 -7.113 1.00 89.62 81 GLU A C 1
ATOM 587 O O . GLU A 1 81 ? -13.163 11.409 -7.965 1.00 89.62 81 GLU A O 1
ATOM 592 N N . SER A 1 82 ? -13.745 12.556 -6.145 1.00 85.44 82 SER A N 1
ATOM 593 C CA . SER A 1 82 ? -15.054 11.899 -6.034 1.00 85.44 82 SER A CA 1
ATOM 594 C C . SER A 1 82 ? -15.868 12.019 -7.333 1.00 85.44 82 SER A C 1
ATOM 596 O O . SER A 1 82 ? -16.124 13.120 -7.822 1.00 85.44 82 SER A O 1
ATOM 598 N N . GLY A 1 83 ? -16.286 10.875 -7.884 1.00 82.81 83 GLY A N 1
ATOM 599 C CA . GLY A 1 83 ? -17.019 10.787 -9.153 1.00 82.81 83 GLY A CA 1
ATOM 600 C C . GLY A 1 83 ? -16.144 10.789 -10.413 1.00 82.81 83 GLY A C 1
ATOM 601 O O . GLY A 1 83 ? -16.691 10.730 -11.511 1.00 82.81 83 GLY A O 1
ATOM 602 N N . SER A 1 84 ? -14.819 10.855 -10.266 1.00 89.81 84 SER A N 1
ATOM 603 C CA . SER A 1 84 ? -13.847 10.630 -11.338 1.00 89.81 84 SER A CA 1
ATOM 604 C C . SER A 1 84 ? -13.755 9.137 -11.658 1.00 89.81 84 SER A C 1
ATOM 606 O O . SER A 1 84 ? -13.731 8.314 -10.747 1.00 89.81 84 SER A O 1
ATOM 608 N N . ASP A 1 85 ? -13.677 8.794 -12.941 1.00 88.81 85 ASP A N 1
ATOM 609 C CA . ASP A 1 85 ? -13.363 7.446 -13.440 1.00 88.81 85 ASP A CA 1
ATOM 610 C C . ASP A 1 85 ? -11.961 7.404 -14.065 1.00 88.81 85 ASP A C 1
ATOM 612 O O . ASP A 1 85 ? -11.639 6.516 -14.858 1.00 88.81 85 ASP A O 1
ATOM 616 N N . ASN A 1 86 ? -11.122 8.391 -13.734 1.00 91.38 86 ASN A N 1
ATOM 617 C CA . ASN A 1 86 ? -9.754 8.425 -14.212 1.00 91.38 86 ASN A CA 1
ATOM 618 C C . ASN A 1 86 ? -8.976 7.189 -13.735 1.00 91.38 86 ASN A C 1
ATOM 620 O O . ASN A 1 86 ? -8.993 6.838 -12.555 1.00 91.38 86 ASN A O 1
ATOM 624 N N . ALA A 1 87 ? -8.208 6.603 -14.646 1.00 90.81 87 ALA A N 1
ATOM 625 C CA . ALA A 1 87 ? -7.285 5.513 -14.388 1.00 90.81 87 ALA A CA 1
ATOM 626 C C . ALA A 1 87 ? -5.924 5.813 -15.012 1.00 90.81 87 ALA A C 1
ATOM 628 O O . ALA A 1 87 ? -5.830 6.377 -16.107 1.00 90.81 87 ALA A O 1
ATOM 629 N N . LEU A 1 88 ? -4.866 5.416 -14.315 1.00 93.19 88 LEU A N 1
ATOM 630 C CA . LEU A 1 88 ? -3.496 5.543 -14.788 1.00 93.19 88 LEU A CA 1
ATOM 631 C C . LEU A 1 88 ? -3.159 4.363 -15.711 1.00 93.19 88 LEU A C 1
ATOM 633 O O . LEU A 1 88 ? -3.530 3.234 -15.413 1.00 93.19 88 LEU A O 1
ATOM 637 N N . GLN A 1 89 ? -2.491 4.638 -16.832 1.00 93.69 89 GLN A N 1
ATOM 638 C CA . GLN A 1 89 ? -2.005 3.634 -17.780 1.00 93.69 89 GLN A CA 1
ATOM 639 C C . GLN A 1 89 ? -0.480 3.737 -17.866 1.00 93.69 89 GLN A C 1
ATOM 641 O O . GLN A 1 89 ? 0.035 4.817 -18.161 1.00 93.69 89 GLN A O 1
ATOM 646 N N . ILE A 1 90 ? 0.244 2.644 -17.627 1.00 96.50 90 ILE A N 1
ATOM 647 C CA . ILE A 1 90 ? 1.708 2.576 -17.756 1.00 96.50 90 ILE A CA 1
ATOM 648 C C . ILE A 1 90 ? 2.058 1.655 -18.909 1.00 96.50 90 ILE A C 1
ATOM 650 O O . ILE A 1 90 ? 1.706 0.475 -18.897 1.00 96.50 90 ILE A O 1
ATOM 654 N N . MET A 1 91 ? 2.774 2.182 -19.898 1.00 96.38 91 MET A N 1
ATOM 655 C CA . MET A 1 91 ? 3.178 1.426 -21.081 1.00 96.38 91 MET A CA 1
ATOM 656 C C . MET A 1 91 ? 4.658 1.617 -21.383 1.00 96.38 91 MET A C 1
ATOM 658 O O . MET A 1 91 ? 5.196 2.700 -21.176 1.00 96.38 91 MET A O 1
ATOM 662 N N . THR A 1 92 ? 5.308 0.601 -21.942 1.00 97.06 92 THR A N 1
ATOM 663 C CA . THR A 1 92 ? 6.623 0.797 -22.569 1.00 97.06 92 THR A CA 1
ATOM 664 C C . THR A 1 92 ? 6.483 1.626 -23.850 1.00 97.06 92 THR A C 1
ATOM 666 O O . THR A 1 92 ? 5.408 1.684 -24.458 1.00 97.06 92 THR A O 1
ATOM 669 N N . THR A 1 93 ? 7.577 2.220 -24.330 1.00 95.88 93 THR A N 1
ATOM 670 C CA . THR A 1 93 ? 7.609 2.903 -25.642 1.00 95.88 93 THR A CA 1
ATOM 671 C C . THR A 1 93 ? 7.340 1.965 -26.829 1.00 95.88 93 THR A C 1
ATOM 673 O O . THR A 1 93 ? 7.065 2.431 -27.931 1.00 95.88 93 THR A O 1
ATOM 676 N N . ASP A 1 94 ? 7.343 0.648 -26.609 1.00 96.25 94 ASP A N 1
ATOM 677 C CA . ASP A 1 94 ? 6.975 -0.399 -27.570 1.00 96.25 94 ASP A CA 1
ATOM 678 C C . ASP A 1 94 ? 5.538 -0.933 -27.394 1.00 96.25 94 ASP A C 1
ATOM 680 O O . ASP A 1 94 ? 5.172 -1.984 -27.929 1.00 96.25 94 ASP A O 1
ATOM 684 N N . GLY A 1 95 ? 4.702 -0.216 -26.638 1.00 95.38 95 GLY A N 1
ATOM 685 C CA . GLY A 1 95 ? 3.271 -0.502 -26.531 1.00 95.38 95 GLY A CA 1
ATOM 686 C C . GLY A 1 95 ? 2.939 -1.744 -25.706 1.00 95.38 95 GLY A C 1
ATOM 687 O O . GLY A 1 95 ? 1.872 -2.328 -25.897 1.00 95.38 95 GLY A O 1
ATOM 688 N N . ARG A 1 96 ? 3.843 -2.182 -24.817 1.00 96.81 96 ARG A N 1
ATOM 689 C CA . ARG A 1 96 ? 3.534 -3.212 -23.814 1.00 96.81 96 ARG A CA 1
ATOM 690 C C . ARG A 1 96 ? 2.829 -2.537 -22.647 1.00 96.81 96 ARG A C 1
ATOM 692 O O . ARG A 1 96 ? 3.419 -1.680 -21.993 1.00 96.81 96 ARG A O 1
ATOM 699 N N . HIS A 1 97 ? 1.570 -2.883 -22.419 1.00 95.75 97 HIS A N 1
ATOM 700 C CA . HIS A 1 97 ? 0.757 -2.300 -21.361 1.00 95.75 97 HIS A CA 1
ATOM 701 C C . HIS A 1 97 ? 0.972 -3.064 -20.056 1.00 95.75 97 HIS A C 1
ATOM 703 O O . HIS A 1 97 ? 0.742 -4.269 -20.004 1.00 95.75 97 HIS A O 1
ATOM 709 N N . LEU A 1 98 ? 1.465 -2.364 -19.033 1.00 96.06 98 LEU A N 1
ATOM 710 C CA . LEU A 1 98 ? 1.886 -2.968 -17.770 1.00 96.06 98 LEU A CA 1
ATOM 711 C C . LEU A 1 98 ? 0.853 -2.770 -16.666 1.00 96.06 98 LEU A C 1
ATOM 713 O O . LEU A 1 98 ? 0.570 -3.701 -15.926 1.00 96.06 98 LEU A O 1
ATOM 717 N N . ILE A 1 99 ? 0.300 -1.562 -16.541 1.00 95.19 99 ILE A N 1
ATOM 718 C CA . ILE A 1 99 ? -0.640 -1.209 -15.469 1.00 95.19 99 ILE A CA 1
ATOM 719 C C . ILE A 1 99 ? -1.756 -0.351 -16.034 1.00 95.19 99 ILE A C 1
ATOM 721 O O . ILE A 1 99 ? -1.456 0.596 -16.757 1.00 95.19 99 ILE A O 1
ATOM 725 N N . GLY A 1 100 ? -3.003 -0.639 -15.666 1.00 91.88 100 GLY A N 1
ATOM 726 C CA . GLY A 1 100 ? -4.167 0.149 -16.063 1.00 91.88 100 GLY A CA 1
ATOM 727 C C . GLY A 1 100 ? -5.371 -0.719 -16.409 1.00 91.88 100 GLY A C 1
ATOM 728 O O . GLY A 1 100 ? -5.643 -1.710 -15.740 1.00 91.88 100 GLY A O 1
ATOM 729 N N . SER A 1 101 ? -6.100 -0.347 -17.462 1.00 85.50 101 SER A N 1
ATOM 730 C CA . SER A 1 101 ? -7.272 -1.087 -17.944 1.00 85.50 101 SER A CA 1
ATOM 731 C C . SER A 1 101 ? -7.274 -1.157 -19.469 1.00 85.50 101 SER A C 1
ATOM 733 O O . SER A 1 101 ? -7.093 -0.151 -20.159 1.00 85.50 101 SER A O 1
ATOM 735 N N . GLY A 1 102 ? -7.522 -2.350 -20.013 1.00 71.00 102 GLY A N 1
ATOM 736 C CA . GLY A 1 102 ? -7.609 -2.579 -21.458 1.00 71.00 102 GLY A CA 1
ATOM 737 C C . GLY A 1 102 ? -8.872 -1.994 -22.104 1.00 71.00 102 GLY A C 1
ATOM 738 O O . GLY A 1 102 ? -8.935 -1.876 -23.327 1.00 71.00 102 GLY A O 1
ATOM 739 N N . ALA A 1 103 ? -9.868 -1.588 -21.310 1.00 65.31 103 ALA A N 1
ATOM 740 C CA . ALA A 1 103 ? -11.184 -1.158 -21.790 1.00 65.31 103 ALA A CA 1
ATOM 741 C C . ALA A 1 103 ? -11.241 0.308 -22.280 1.00 65.31 103 ALA A C 1
ATOM 743 O O . ALA A 1 103 ? -12.290 0.789 -22.724 1.00 65.31 103 ALA A O 1
ATOM 744 N N . LEU A 1 104 ? -10.134 1.054 -22.207 1.00 61.50 104 LEU A N 1
ATOM 745 C CA . LEU A 1 104 ? -10.118 2.504 -22.412 1.00 61.50 104 LEU A CA 1
ATOM 746 C C . LEU A 1 104 ? -9.768 2.907 -23.851 1.00 61.50 104 LEU A C 1
ATOM 748 O O . LEU A 1 104 ? -8.629 3.227 -24.170 1.00 61.50 104 LEU A O 1
ATOM 752 N N . GLY A 1 105 ? -10.782 3.018 -24.716 1.00 63.81 105 GLY A N 1
ATOM 753 C CA . GLY A 1 105 ? -10.653 3.639 -26.044 1.00 63.81 105 GLY A CA 1
ATOM 754 C C . GLY A 1 105 ? -9.577 3.013 -26.949 1.00 63.81 105 GLY A C 1
ATOM 755 O O . GLY A 1 105 ? -9.169 1.874 -26.772 1.00 63.81 105 GLY A O 1
ATOM 756 N N . SER A 1 106 ? -9.141 3.736 -27.985 1.00 78.81 106 SER A N 1
ATOM 757 C CA . SER A 1 106 ? -8.270 3.182 -29.034 1.00 78.81 106 SER A CA 1
ATOM 758 C C . SER A 1 106 ? -6.785 3.158 -28.630 1.00 78.81 106 SER A C 1
ATOM 760 O O . SER A 1 106 ? -5.969 3.844 -29.245 1.00 78.81 106 SER A O 1
ATOM 762 N N . LEU A 1 107 ? -6.423 2.373 -27.605 1.00 87.12 107 LEU A N 1
ATOM 763 C CA . LEU A 1 107 ? -5.027 2.186 -27.162 1.00 87.12 107 LEU A CA 1
ATOM 764 C C . LEU A 1 107 ? -4.119 1.724 -28.311 1.00 87.12 107 LEU A C 1
ATOM 766 O O . LEU A 1 107 ? -3.002 2.209 -28.458 1.00 87.12 107 LEU A O 1
ATOM 770 N N . GLU A 1 108 ? -4.634 0.872 -29.197 1.00 89.25 108 GLU A N 1
ATOM 771 C CA . GLU A 1 108 ? -3.924 0.467 -30.410 1.00 89.25 108 GLU A CA 1
ATOM 772 C C . GLU A 1 108 ? -3.649 1.655 -31.348 1.00 89.25 108 GLU A C 1
ATOM 774 O O . GLU A 1 108 ? -2.522 1.839 -31.802 1.00 89.25 108 GLU A O 1
ATOM 779 N N . SER A 1 109 ? -4.634 2.529 -31.593 1.00 89.25 109 SER A N 1
ATOM 780 C CA . SER A 1 109 ? -4.393 3.743 -32.385 1.00 89.25 109 SER A CA 1
ATOM 781 C C . SER A 1 109 ? -3.440 4.700 -31.678 1.00 89.25 109 SER A C 1
ATOM 783 O O . SER A 1 109 ? -2.705 5.410 -32.358 1.00 89.25 109 SER A O 1
ATOM 785 N N . MET A 1 110 ? -3.460 4.754 -30.346 1.00 90.81 110 MET A N 1
ATOM 786 C CA . MET A 1 110 ? -2.545 5.577 -29.561 1.00 90.81 110 MET A CA 1
ATOM 787 C C . MET A 1 110 ? -1.098 5.128 -29.790 1.00 90.81 110 MET A C 1
ATOM 789 O O . MET A 1 110 ? -0.291 5.932 -30.253 1.00 90.81 110 MET A O 1
ATOM 793 N N . VAL A 1 111 ? -0.802 3.842 -29.572 1.00 93.50 111 VAL A N 1
ATOM 794 C CA . VAL A 1 111 ? 0.536 3.264 -29.794 1.00 93.50 111 VAL A CA 1
ATOM 795 C C . VAL A 1 111 ? 0.994 3.456 -31.241 1.00 93.50 111 VAL A C 1
ATOM 797 O O . VAL A 1 111 ? 2.129 3.850 -31.481 1.00 93.50 111 VAL A O 1
ATOM 800 N N . ASN A 1 112 ? 0.099 3.255 -32.210 1.00 91.44 112 ASN A N 1
ATOM 801 C CA . ASN A 1 112 ? 0.458 3.310 -33.628 1.00 91.44 112 ASN A CA 1
ATOM 802 C C . ASN A 1 112 ? 0.670 4.736 -34.175 1.00 91.44 112 ASN A C 1
ATOM 804 O O . ASN A 1 112 ? 1.229 4.885 -35.262 1.00 91.44 112 ASN A O 1
ATOM 808 N N . SER A 1 113 ? 0.168 5.780 -33.502 1.00 90.00 113 SER A N 1
ATOM 809 C CA . SER A 1 113 ? 0.122 7.143 -34.070 1.00 90.00 113 SER A CA 1
ATOM 810 C C . SER A 1 113 ? 0.868 8.207 -33.276 1.00 90.00 113 SER A C 1
ATOM 812 O O . SER A 1 113 ? 1.230 9.241 -33.846 1.00 90.00 113 SER A O 1
ATOM 814 N N . LEU A 1 114 ? 1.088 7.994 -31.979 1.00 93.69 114 LEU A N 1
ATOM 815 C CA . LEU A 1 114 ? 1.731 8.987 -31.136 1.00 93.69 114 LEU A CA 1
ATOM 816 C C . LEU A 1 114 ? 3.261 8.951 -31.271 1.00 93.69 114 LEU A C 1
ATOM 818 O O . LEU A 1 114 ? 3.853 7.875 -31.257 1.00 93.69 114 LEU A O 1
ATOM 822 N N . PRO A 1 115 ? 3.928 10.119 -31.323 1.00 93.44 115 PRO A N 1
ATOM 823 C CA . PRO A 1 115 ? 5.380 10.202 -31.484 1.00 93.44 115 PRO A CA 1
ATOM 824 C C . PRO A 1 115 ? 6.179 9.738 -30.256 1.00 93.44 115 PRO A C 1
ATOM 826 O O . PRO A 1 115 ? 7.393 9.602 -30.351 1.00 93.44 115 PRO A O 1
ATOM 829 N N . GLN A 1 116 ? 5.530 9.547 -29.103 1.00 94.06 116 GLN A N 1
ATOM 830 C CA . GLN A 1 116 ? 6.171 9.040 -27.886 1.00 94.06 116 GLN A CA 1
ATOM 831 C C . GLN A 1 116 ? 6.421 7.528 -27.928 1.00 94.06 116 GLN A C 1
ATOM 833 O O . GLN A 1 116 ? 7.258 7.036 -27.174 1.00 94.06 116 GLN A O 1
ATOM 838 N N . PHE A 1 117 ? 5.705 6.800 -28.787 1.00 94.94 117 PHE A N 1
ATOM 839 C CA . PHE A 1 117 ? 5.942 5.382 -29.028 1.00 94.94 117 PHE A CA 1
ATOM 840 C C . PHE A 1 117 ? 6.922 5.193 -30.186 1.00 94.94 117 PHE A C 1
ATOM 842 O O . PHE A 1 117 ? 7.063 6.040 -31.072 1.00 94.94 117 PHE A O 1
ATOM 849 N N . ASN A 1 118 ? 7.603 4.052 -30.184 1.00 93.38 118 ASN A N 1
ATOM 850 C CA . ASN A 1 118 ? 8.507 3.675 -31.255 1.00 93.38 118 ASN A CA 1
ATOM 851 C C . ASN A 1 118 ? 7.735 3.476 -32.565 1.00 93.38 118 ASN A C 1
ATOM 853 O O . ASN A 1 118 ? 6.639 2.917 -32.595 1.00 93.38 118 ASN A O 1
ATOM 857 N N . SER A 1 119 ? 8.336 3.897 -33.679 1.00 90.44 119 SER A N 1
ATOM 858 C CA . SER A 1 119 ? 7.751 3.694 -35.005 1.00 90.44 119 SER A CA 1
ATOM 859 C C . SER A 1 119 ? 7.463 2.213 -35.245 1.00 90.44 119 SER A C 1
ATOM 861 O O . SER A 1 119 ? 8.316 1.370 -34.955 1.00 90.44 119 SER A O 1
ATOM 863 N N . ASN A 1 120 ? 6.305 1.917 -35.833 1.00 92.75 120 ASN A N 1
ATOM 864 C CA . ASN A 1 120 ? 5.828 0.567 -36.141 1.00 92.75 120 ASN A CA 1
ATOM 865 C C . ASN A 1 120 ? 5.538 -0.322 -34.919 1.00 92.75 120 ASN A C 1
ATOM 867 O O . ASN A 1 120 ? 5.245 -1.502 -35.122 1.00 92.75 120 ASN A O 1
ATOM 871 N N . ALA A 1 121 ? 5.612 0.195 -33.687 1.00 94.94 121 ALA A N 1
ATOM 872 C CA . ALA A 1 121 ? 5.195 -0.541 -32.498 1.00 94.94 121 ALA A CA 1
ATOM 873 C C . ALA A 1 121 ? 3.723 -0.957 -32.595 1.00 94.94 121 ALA A C 1
ATOM 875 O O . ALA A 1 121 ? 2.916 -0.289 -33.233 1.00 94.94 121 ALA A O 1
ATOM 876 N N . THR A 1 122 ? 3.390 -2.074 -31.957 1.00 94.88 122 THR A N 1
ATOM 877 C CA . THR A 1 122 ? 2.015 -2.565 -31.825 1.00 94.88 122 THR A CA 1
ATOM 878 C C . THR A 1 122 ? 1.604 -2.532 -30.360 1.00 94.88 122 THR A C 1
ATOM 880 O O . THR A 1 122 ? 2.456 -2.537 -29.471 1.00 94.88 122 THR A O 1
ATOM 883 N N . TYR A 1 123 ? 0.305 -2.502 -30.081 1.00 95.38 123 TYR A N 1
ATOM 884 C CA . TYR A 1 123 ? -0.208 -2.592 -28.715 1.00 95.38 123 TYR A CA 1
ATOM 885 C C . TYR A 1 123 ? -0.304 -4.051 -28.243 1.00 95.38 123 TYR A C 1
ATOM 887 O O . TYR A 1 123 ? -0.583 -4.949 -29.039 1.00 95.38 123 TYR A O 1
ATOM 895 N N . SER A 1 124 ? -0.094 -4.291 -26.948 1.00 95.06 124 SER A N 1
ATOM 896 C CA . SER A 1 124 ? -0.505 -5.529 -26.280 1.00 95.06 124 SER A CA 1
ATOM 897 C C . SER A 1 124 ? -0.766 -5.318 -24.795 1.00 95.06 124 SER A C 1
ATOM 899 O O . SER A 1 124 ? -0.022 -4.602 -24.125 1.00 95.06 124 SER A O 1
ATOM 901 N N . ASP A 1 125 ? -1.763 -6.032 -24.285 1.00 94.06 125 ASP A N 1
ATOM 902 C CA . ASP A 1 125 ? -2.159 -6.143 -22.881 1.00 94.06 125 ASP A CA 1
ATOM 903 C C . ASP A 1 125 ? -1.712 -7.456 -22.221 1.00 94.06 125 ASP A C 1
ATOM 905 O O . ASP A 1 125 ? -2.119 -7.741 -21.101 1.00 94.06 125 ASP A O 1
ATOM 909 N N . THR A 1 126 ? -0.849 -8.249 -22.870 1.00 95.19 126 THR A N 1
ATOM 910 C CA . THR A 1 126 ? -0.388 -9.550 -22.337 1.00 95.19 126 THR A CA 1
ATOM 911 C C . THR A 1 126 ? 0.128 -9.474 -20.895 1.00 95.19 126 THR A C 1
ATOM 913 O O . THR A 1 126 ? -0.045 -10.427 -20.146 1.00 95.19 126 THR A O 1
ATOM 916 N N . TYR A 1 127 ? 0.741 -8.352 -20.513 1.00 95.44 127 TYR A N 1
ATOM 917 C CA . TYR A 1 127 ? 1.349 -8.143 -19.195 1.00 95.44 127 TYR A CA 1
ATOM 918 C C . TYR A 1 127 ? 0.536 -7.206 -18.293 1.00 95.44 127 TYR A C 1
ATOM 920 O O . TYR A 1 127 ? 1.027 -6.784 -17.247 1.00 95.44 127 TYR A O 1
ATOM 928 N N . LEU A 1 128 ? -0.685 -6.853 -18.703 1.00 94.62 128 LEU A N 1
ATOM 929 C CA . LEU A 1 128 ? -1.506 -5.875 -18.007 1.00 94.62 128 LEU A CA 1
ATOM 930 C C . LEU A 1 128 ? -1.871 -6.376 -16.607 1.00 94.62 128 LEU A C 1
ATOM 932 O O . LEU A 1 128 ? -2.534 -7.402 -16.461 1.00 94.62 128 LEU A O 1
ATOM 936 N N . ASN A 1 129 ? -1.449 -5.619 -15.595 1.00 93.25 129 ASN A N 1
ATOM 937 C CA . ASN A 1 129 ? -1.649 -5.879 -14.170 1.00 93.25 129 ASN A CA 1
ATOM 938 C C . ASN A 1 129 ? -1.098 -7.246 -13.703 1.00 93.25 129 ASN A C 1
ATOM 940 O O . ASN A 1 129 ? -1.523 -7.758 -12.669 1.00 93.25 129 ASN A O 1
ATOM 944 N N . GLN A 1 130 ? -0.153 -7.840 -14.443 1.00 93.56 130 GLN A N 1
ATOM 945 C CA . GLN A 1 130 ? 0.493 -9.109 -14.085 1.00 93.56 130 GLN A CA 1
ATOM 946 C C . GLN A 1 130 ? 1.760 -8.874 -13.253 1.00 93.56 130 GLN A C 1
ATOM 948 O O . GLN A 1 130 ? 2.502 -7.929 -13.504 1.00 93.56 130 GLN A O 1
ATOM 953 N N . THR A 1 131 ? 2.047 -9.750 -12.290 1.00 93.31 131 THR A N 1
ATOM 954 C CA . THR A 1 131 ? 3.200 -9.628 -11.377 1.00 93.31 131 THR A CA 1
ATOM 955 C C . THR A 1 131 ? 4.011 -10.925 -11.302 1.00 93.31 131 THR A C 1
ATOM 957 O O . THR A 1 131 ? 3.494 -12.009 -11.585 1.00 93.31 131 THR A O 1
ATOM 960 N N . GLY A 1 132 ? 5.285 -10.833 -10.916 1.00 93.44 132 GLY A N 1
ATOM 961 C CA . GLY A 1 132 ? 6.188 -11.980 -10.817 1.00 93.44 132 GLY A CA 1
ATOM 962 C C . GLY A 1 132 ? 6.378 -12.641 -12.181 1.00 93.44 132 GLY A C 1
ATOM 963 O O . GLY A 1 132 ? 6.434 -11.944 -13.181 1.00 93.44 132 GLY A O 1
ATOM 964 N N . PHE A 1 133 ? 6.419 -13.974 -12.246 1.00 93.00 133 PHE A N 1
ATOM 965 C CA . PHE A 1 133 ? 6.715 -14.721 -13.484 1.00 93.00 133 PHE A CA 1
ATOM 966 C C . PHE A 1 133 ? 5.741 -14.497 -14.657 1.00 93.00 133 PHE A C 1
ATOM 968 O O . PHE A 1 133 ? 6.078 -14.809 -15.796 1.00 93.00 133 PHE A O 1
ATOM 975 N N . GLU A 1 134 ? 4.533 -13.993 -14.394 1.00 93.81 134 GLU A N 1
ATOM 976 C CA . GLU A 1 134 ? 3.563 -13.623 -15.440 1.00 93.81 134 GLU A CA 1
ATOM 977 C C . GLU A 1 134 ? 3.678 -12.133 -15.825 1.00 93.81 134 GLU A C 1
ATOM 979 O O . GLU A 1 134 ? 3.127 -11.689 -16.834 1.00 93.81 134 GLU A O 1
ATOM 984 N N . GLY A 1 135 ? 4.388 -11.346 -15.013 1.00 94.81 135 GLY A N 1
ATOM 985 C CA . GLY A 1 135 ? 4.635 -9.924 -15.206 1.00 94.81 135 GLY A CA 1
ATOM 986 C C . GLY A 1 135 ? 5.697 -9.637 -16.264 1.00 94.81 135 GLY A C 1
ATOM 987 O O . GLY A 1 135 ? 6.541 -10.464 -16.609 1.00 94.81 135 GLY A O 1
ATOM 988 N N . TYR A 1 136 ? 5.683 -8.410 -16.785 1.00 96.88 136 TYR A N 1
ATOM 989 C CA . TYR A 1 136 ? 6.695 -7.962 -17.740 1.00 96.88 136 TYR A CA 1
ATOM 990 C C . TYR A 1 136 ? 8.090 -8.012 -17.109 1.00 96.88 136 TYR A C 1
ATOM 992 O O . TYR A 1 136 ? 8.326 -7.334 -16.113 1.00 96.88 136 TYR A O 1
ATOM 1000 N N . LYS A 1 137 ? 9.021 -8.786 -17.687 1.00 94.62 137 LYS A N 1
ATOM 1001 C CA . LYS A 1 137 ? 10.395 -8.967 -17.171 1.00 94.62 137 LYS A CA 1
ATOM 1002 C C . LYS A 1 137 ? 10.453 -9.432 -15.712 1.00 94.62 137 LYS A C 1
ATOM 1004 O O . LYS A 1 137 ? 11.381 -9.059 -14.993 1.00 94.62 137 LYS A O 1
ATOM 1009 N N . ASP A 1 138 ? 9.479 -10.228 -15.291 1.00 95.56 138 ASP A N 1
ATOM 1010 C CA . ASP A 1 138 ? 9.322 -10.692 -13.915 1.00 95.56 138 ASP A CA 1
ATOM 1011 C C . ASP A 1 138 ? 9.150 -9.563 -12.874 1.00 95.56 138 ASP A C 1
ATOM 1013 O O . ASP A 1 138 ? 9.483 -9.743 -11.701 1.00 95.56 138 ASP A O 1
ATOM 1017 N N . PHE A 1 139 ? 8.680 -8.375 -13.284 1.00 96.12 139 PHE A N 1
ATOM 1018 C CA . PHE A 1 139 ? 8.463 -7.259 -12.358 1.00 96.12 139 PHE A CA 1
ATOM 1019 C C . PHE A 1 139 ? 7.464 -7.627 -11.259 1.00 96.12 139 PHE A C 1
ATOM 1021 O O . PHE A 1 139 ? 6.408 -8.203 -11.527 1.00 96.12 139 PHE A O 1
ATOM 1028 N N . ASP A 1 140 ? 7.769 -7.222 -10.024 1.00 95.25 140 ASP A N 1
ATOM 1029 C CA . ASP A 1 140 ? 6.782 -7.233 -8.949 1.00 95.25 140 ASP A CA 1
ATOM 1030 C C . ASP A 1 140 ? 5.926 -5.968 -9.054 1.00 95.25 140 ASP A C 1
ATOM 1032 O O . ASP A 1 140 ? 6.413 -4.847 -8.855 1.00 95.25 140 ASP A O 1
ATOM 1036 N N . LEU A 1 141 ? 4.663 -6.161 -9.436 1.00 94.94 141 LEU A N 1
ATOM 1037 C CA . LEU A 1 141 ? 3.671 -5.111 -9.617 1.00 94.94 141 LEU A CA 1
ATOM 1038 C C . LEU A 1 141 ? 2.623 -5.132 -8.499 1.00 94.94 141 LEU A C 1
ATOM 1040 O O . LEU A 1 141 ? 2.044 -6.173 -8.167 1.00 94.94 141 LEU A O 1
ATOM 1044 N N . LEU A 1 142 ? 2.310 -3.940 -7.997 1.00 95.50 142 LEU A N 1
ATOM 1045 C CA . LEU A 1 142 ? 1.106 -3.635 -7.230 1.00 95.50 142 LEU A CA 1
ATOM 1046 C C . LEU A 1 142 ? 0.291 -2.606 -8.010 1.00 95.50 142 LEU A C 1
ATOM 1048 O O . LEU A 1 142 ? 0.817 -1.546 -8.350 1.00 95.50 142 LEU A O 1
ATOM 1052 N N . TYR A 1 143 ? -0.990 -2.896 -8.221 1.00 96.12 143 TYR A N 1
ATOM 1053 C CA . TYR A 1 143 ? -1.973 -1.926 -8.686 1.00 96.12 143 TYR A CA 1
ATOM 1054 C C . TYR A 1 143 ? -3.195 -1.994 -7.771 1.00 96.12 143 TYR A C 1
ATOM 1056 O O . TYR A 1 143 ? -4.098 -2.802 -7.974 1.00 96.12 143 TYR A O 1
ATOM 1064 N N . GLY A 1 144 ? -3.184 -1.193 -6.707 1.00 96.88 144 GLY A N 1
ATOM 1065 C CA . GLY A 1 144 ? -4.213 -1.272 -5.680 1.00 96.88 144 GLY A CA 1
ATOM 1066 C C . GLY A 1 144 ? -3.829 -0.563 -4.384 1.00 96.88 144 GLY A C 1
ATOM 1067 O O . GLY A 1 144 ? -3.310 0.538 -4.433 1.00 96.88 144 GLY A O 1
ATOM 1068 N N . ALA A 1 145 ? -4.067 -1.157 -3.219 1.00 97.00 145 ALA A N 1
ATOM 1069 C CA . ALA A 1 145 ? -3.658 -0.631 -1.917 1.00 97.00 145 ALA A CA 1
ATOM 1070 C C . ALA A 1 145 ? -2.935 -1.715 -1.110 1.00 97.00 145 ALA A C 1
ATOM 1072 O O . ALA A 1 145 ? -3.361 -2.868 -1.093 1.00 97.00 145 ALA A O 1
ATOM 1073 N N . ARG A 1 146 ? -1.848 -1.361 -0.418 1.00 95.19 146 ARG A N 1
ATOM 1074 C CA . ARG A 1 146 ? -1.055 -2.313 0.370 1.00 95.19 146 ARG A CA 1
ATOM 1075 C C . ARG A 1 146 ? -0.669 -1.737 1.727 1.00 95.19 146 ARG A C 1
ATOM 1077 O O . ARG A 1 146 ? -0.286 -0.575 1.826 1.00 95.19 146 ARG A O 1
ATOM 1084 N N . ALA A 1 147 ? -0.716 -2.577 2.754 1.00 95.75 147 ALA A N 1
ATOM 1085 C CA . ALA A 1 147 ? -0.116 -2.325 4.055 1.00 95.75 147 ALA A CA 1
ATOM 1086 C C . ALA A 1 147 ? 0.877 -3.444 4.372 1.00 95.75 147 ALA A C 1
ATOM 1088 O O . ALA A 1 147 ? 0.487 -4.606 4.497 1.00 95.75 147 ALA A O 1
ATOM 1089 N N . GLU A 1 148 ? 2.156 -3.085 4.476 1.00 94.69 148 GLU A N 1
ATOM 1090 C CA . GLU A 1 148 ? 3.204 -4.025 4.879 1.00 94.69 148 GLU A CA 1
ATOM 1091 C C . GLU A 1 148 ? 3.007 -4.447 6.335 1.00 94.69 148 GLU A C 1
ATOM 1093 O O . GLU A 1 148 ? 2.557 -3.656 7.172 1.00 94.69 148 GLU A O 1
ATOM 1098 N N . ALA A 1 149 ? 3.376 -5.688 6.635 1.00 95.25 149 ALA A N 1
ATOM 1099 C CA . ALA A 1 149 ? 3.449 -6.141 8.008 1.00 95.25 149 ALA A CA 1
ATOM 1100 C C . ALA A 1 149 ? 4.707 -5.592 8.683 1.00 95.25 149 ALA A C 1
ATOM 1102 O O . ALA A 1 149 ? 5.774 -5.502 8.074 1.00 95.25 149 ALA A O 1
ATOM 1103 N N . VAL A 1 150 ? 4.578 -5.252 9.958 1.00 94.19 150 VAL A N 1
ATOM 1104 C CA . VAL A 1 150 ? 5.706 -4.891 10.819 1.00 94.19 150 VAL A CA 1
ATOM 1105 C C . VAL A 1 150 ? 5.848 -5.927 11.920 1.00 94.19 150 VAL A C 1
ATOM 1107 O O . VAL A 1 150 ? 4.848 -6.520 12.330 1.00 94.19 150 VAL A O 1
ATOM 1110 N N . GLU A 1 151 ? 7.078 -6.164 12.377 1.00 94.00 151 GLU A N 1
ATOM 1111 C CA . GLU A 1 151 ? 7.318 -6.994 13.560 1.00 94.00 151 GLU A CA 1
ATOM 1112 C C . GLU A 1 151 ? 6.587 -6.369 14.759 1.00 94.00 151 GLU A C 1
ATOM 1114 O O . GLU A 1 151 ? 6.442 -5.150 14.848 1.00 94.00 151 GLU A O 1
ATOM 1119 N N . VAL A 1 152 ? 6.034 -7.200 15.637 1.00 92.88 152 VAL A N 1
ATOM 1120 C CA . VAL A 1 152 ? 5.241 -6.761 16.787 1.00 92.88 152 VAL A CA 1
ATOM 1121 C C . VAL A 1 152 ? 6.020 -7.025 18.059 1.00 92.88 152 VAL A C 1
ATOM 1123 O O . VAL A 1 152 ? 6.381 -8.165 18.348 1.00 92.88 152 VAL A O 1
ATOM 1126 N N . THR A 1 153 ? 6.199 -5.984 18.866 1.00 93.31 153 THR A N 1
ATOM 1127 C CA . THR A 1 153 ? 6.816 -6.115 20.188 1.00 93.31 153 THR A CA 1
ATOM 1128 C C . THR A 1 153 ? 5.752 -6.360 21.250 1.00 93.31 153 THR A C 1
ATOM 1130 O O . THR A 1 153 ? 4.889 -5.513 21.494 1.00 93.31 153 THR A O 1
ATOM 1133 N N . ASP A 1 154 ? 5.846 -7.493 21.942 1.00 93.62 154 ASP A N 1
ATOM 1134 C CA . ASP A 1 154 ? 5.052 -7.765 23.137 1.00 93.62 154 ASP A CA 1
ATOM 1135 C C . ASP A 1 154 ? 5.766 -7.266 24.391 1.00 93.62 154 ASP A C 1
ATOM 1137 O O . ASP A 1 154 ? 6.795 -7.799 24.805 1.00 93.62 154 ASP A O 1
ATOM 1141 N N . LEU A 1 155 ? 5.191 -6.262 25.042 1.00 95.12 155 LEU A N 1
ATOM 1142 C CA . LEU A 1 155 ? 5.680 -5.751 26.317 1.00 95.12 155 LEU A CA 1
ATOM 1143 C C . LEU A 1 155 ? 5.026 -6.484 27.483 1.00 95.12 155 LEU A C 1
ATOM 1145 O O . LEU A 1 155 ? 3.878 -6.911 27.388 1.00 95.12 155 LEU A O 1
ATOM 1149 N N . LEU A 1 156 ? 5.728 -6.564 28.611 1.00 95.75 156 LEU A N 1
ATOM 1150 C CA . LEU A 1 156 ? 5.230 -7.106 29.877 1.00 95.75 156 LEU A CA 1
ATOM 1151 C C . LEU A 1 156 ? 4.951 -5.953 30.857 1.00 95.75 156 LEU A C 1
ATOM 1153 O O . LEU A 1 156 ? 5.771 -5.674 31.740 1.00 95.75 156 LEU A O 1
ATOM 1157 N N . PRO A 1 157 ? 3.808 -5.250 30.725 1.00 95.38 157 PRO A N 1
ATOM 1158 C CA . PRO A 1 157 ? 3.520 -4.047 31.503 1.00 95.38 157 PRO A CA 1
ATOM 1159 C C . PRO A 1 157 ? 3.274 -4.332 32.982 1.00 95.38 157 PRO A C 1
ATOM 1161 O O . PRO A 1 157 ? 3.300 -3.414 33.808 1.00 95.38 157 PRO A O 1
ATOM 1164 N N . LEU A 1 158 ? 3.020 -5.594 33.341 1.00 93.62 158 LEU A N 1
ATOM 1165 C CA . LEU A 1 158 ? 2.750 -5.982 34.709 1.00 93.62 158 LEU A CA 1
ATOM 1166 C C . LEU A 1 158 ? 3.913 -6.770 35.331 1.00 93.62 158 LEU A C 1
ATOM 1168 O O . LEU A 1 158 ? 4.454 -7.685 34.732 1.00 93.62 158 LEU A O 1
ATOM 1172 N N . HIS A 1 159 ? 4.323 -6.377 36.537 1.00 85.69 159 HIS A N 1
ATOM 1173 C CA . HIS A 1 159 ? 5.213 -7.112 37.439 1.00 85.69 159 HIS A CA 1
ATOM 1174 C C . HIS A 1 159 ? 4.905 -6.836 38.906 1.00 85.69 159 HIS A C 1
ATOM 1176 O O . HIS A 1 159 ? 4.404 -5.759 39.234 1.00 85.69 159 HIS A O 1
ATOM 1182 N N . SER A 1 160 ? 5.241 -7.759 39.799 1.00 83.88 160 SER A N 1
ATOM 1183 C CA . SER A 1 160 ? 5.132 -7.604 41.254 1.00 83.88 160 SER A CA 1
ATOM 1184 C C . SER A 1 160 ? 3.749 -7.111 41.702 1.00 83.88 160 SER A C 1
ATOM 1186 O O . SER A 1 160 ? 3.634 -6.362 42.673 1.00 83.88 160 SER A O 1
ATOM 1188 N N . LEU A 1 161 ? 2.696 -7.466 40.959 1.00 86.19 161 LEU A N 1
ATOM 1189 C CA . LEU A 1 161 ? 1.338 -7.031 41.256 1.00 86.19 161 LEU A CA 1
ATOM 1190 C C . LEU A 1 161 ? 0.791 -7.917 42.375 1.00 86.19 161 LEU A C 1
ATOM 1192 O O . LEU A 1 161 ? 0.742 -9.134 42.228 1.00 86.19 161 LEU A O 1
ATOM 1196 N N . PHE A 1 162 ? 0.421 -7.315 43.502 1.00 87.25 162 PHE A N 1
ATOM 1197 C CA . PHE A 1 162 ? -0.006 -8.046 44.692 1.00 87.25 162 PHE A CA 1
ATOM 1198 C C . PHE A 1 162 ? -1.352 -7.523 45.184 1.00 87.25 162 PHE A C 1
ATOM 1200 O O . PHE A 1 162 ? -1.469 -6.354 45.552 1.00 87.25 162 PHE A O 1
ATOM 1207 N N . PHE A 1 163 ? -2.355 -8.400 45.198 1.00 90.19 163 PHE A N 1
ATOM 1208 C CA . PHE A 1 163 ? -3.652 -8.134 45.811 1.00 90.19 163 PHE A CA 1
ATOM 1209 C C . PHE A 1 163 ? -3.611 -8.540 47.287 1.00 90.19 163 PHE A C 1
ATOM 1211 O O . PHE A 1 163 ? -3.051 -9.576 47.620 1.00 90.19 163 PHE A O 1
ATOM 1218 N N . GLU A 1 164 ? -4.220 -7.746 48.168 1.00 90.44 164 GLU A N 1
ATOM 1219 C CA . GLU A 1 164 ? -4.340 -8.075 49.593 1.00 90.44 164 GLU A CA 1
ATOM 1220 C C . GLU A 1 164 ? -5.767 -8.562 49.881 1.00 90.44 164 GLU A C 1
ATOM 1222 O O . GLU A 1 164 ? -6.644 -7.784 50.268 1.00 90.44 164 GLU A O 1
ATOM 1227 N N . ALA A 1 165 ? -6.030 -9.847 49.623 1.00 90.94 165 ALA A N 1
ATOM 1228 C CA . ALA A 1 165 ? -7.354 -10.415 49.844 1.00 90.94 165 ALA A CA 1
ATOM 1229 C C . ALA A 1 165 ? -7.590 -10.761 51.327 1.00 90.94 165 ALA A C 1
ATOM 1231 O O . ALA A 1 165 ? -6.663 -11.152 52.044 1.00 90.94 165 ALA A O 1
ATOM 1232 N N . PRO A 1 166 ? -8.841 -10.678 51.825 1.00 92.44 166 PRO A N 1
ATOM 1233 C CA . PRO A 1 166 ? -9.175 -11.192 53.148 1.00 92.44 166 PRO A CA 1
ATOM 1234 C C . PRO A 1 166 ? -8.784 -12.669 53.291 1.00 92.44 166 PRO A C 1
ATOM 1236 O O . PRO A 1 166 ? -8.951 -13.465 52.363 1.00 92.44 166 PRO A O 1
ATOM 1239 N N . PHE A 1 167 ? -8.301 -13.059 54.472 1.00 88.94 167 PHE A N 1
ATOM 1240 C CA . PHE A 1 167 ? -7.860 -14.433 54.716 1.00 88.94 167 PHE A CA 1
ATOM 1241 C C . PHE A 1 167 ? -8.965 -15.456 54.406 1.00 88.94 167 PHE A C 1
ATOM 1243 O O . PHE A 1 167 ? -10.077 -15.360 54.927 1.00 88.94 167 PHE A O 1
ATOM 1250 N N . GLY A 1 168 ? -8.623 -16.469 53.606 1.00 86.19 168 GLY A N 1
ATOM 1251 C CA . GLY A 1 168 ? -9.538 -17.545 53.222 1.00 86.19 168 GLY A CA 1
ATOM 1252 C C . GLY A 1 168 ? -10.490 -17.199 52.074 1.00 86.19 168 GLY A C 1
ATOM 1253 O O . GLY A 1 168 ? -11.387 -17.996 51.803 1.00 86.19 168 GLY A O 1
ATOM 1254 N N . THR A 1 169 ? -10.310 -16.050 51.412 1.00 92.38 169 THR A N 1
ATOM 1255 C CA . THR A 1 169 ? -11.022 -15.736 50.164 1.00 92.38 169 THR A CA 1
ATOM 1256 C C . THR A 1 169 ? -10.606 -16.722 49.074 1.00 92.38 169 THR A C 1
ATOM 1258 O O . THR A 1 169 ? -9.421 -17.005 48.909 1.00 92.38 169 THR A O 1
ATOM 1261 N N . ASP A 1 170 ? -11.587 -17.245 48.344 1.00 92.62 170 ASP A N 1
ATOM 1262 C CA . ASP A 1 170 ? -11.392 -18.140 47.206 1.00 92.62 170 ASP A CA 1
ATOM 1263 C C . ASP A 1 170 ? -12.079 -17.527 45.987 1.00 92.62 170 ASP A C 1
ATOM 1265 O O . ASP A 1 170 ? -13.271 -17.217 46.028 1.00 92.62 170 ASP A O 1
ATOM 1269 N N . PHE A 1 171 ? -11.314 -17.335 44.919 1.00 94.81 171 PHE A N 1
ATOM 1270 C CA . PHE A 1 171 ? -11.768 -16.722 43.676 1.00 94.81 171 PHE A CA 1
ATOM 1271 C C . PHE A 1 171 ? -12.250 -17.760 42.649 1.00 94.81 171 PHE A C 1
ATOM 1273 O O . PHE A 1 171 ? -12.478 -17.411 41.493 1.00 94.81 171 PHE A O 1
ATOM 1280 N N . GLY A 1 172 ? -12.424 -19.030 43.040 1.00 93.12 172 GLY A N 1
ATOM 1281 C CA . GLY A 1 172 ? -12.998 -20.071 42.182 1.00 93.12 172 GLY A CA 1
ATOM 1282 C C . GLY A 1 172 ? -14.364 -19.658 41.614 1.00 93.12 172 GLY A C 1
ATOM 1283 O O . GLY A 1 172 ? -15.237 -19.189 42.349 1.00 93.12 172 GLY A O 1
ATOM 1284 N N . GLY A 1 173 ? -14.525 -19.776 40.293 1.00 90.38 173 GLY A N 1
ATOM 1285 C CA . GLY A 1 173 ? -15.701 -19.289 39.559 1.00 90.38 173 GLY A CA 1
ATOM 1286 C C . GLY A 1 173 ? -15.795 -17.771 39.379 1.00 90.38 173 GLY A C 1
ATOM 1287 O O . GLY A 1 173 ? -16.714 -17.275 38.726 1.00 90.38 173 GLY A O 1
ATOM 1288 N N . GLY A 1 174 ? -14.891 -17.016 40.004 1.00 94.88 174 GLY A N 1
ATOM 1289 C CA . GLY A 1 174 ? -14.717 -15.583 39.807 1.00 94.88 174 GLY A CA 1
ATOM 1290 C C . GLY A 1 174 ? -13.800 -15.281 38.623 1.00 94.88 174 GLY A C 1
ATOM 1291 O O . GLY A 1 174 ? -13.692 -16.062 37.672 1.00 94.88 174 GLY A O 1
ATOM 1292 N N . GLY A 1 175 ? -13.109 -14.145 38.678 1.00 95.56 175 GLY A N 1
ATOM 1293 C CA . GLY A 1 175 ? -12.214 -13.754 37.598 1.00 95.56 175 GLY A CA 1
ATOM 1294 C C . GLY A 1 175 ? -11.223 -12.658 37.949 1.00 95.56 175 GLY A C 1
ATOM 1295 O O . GLY A 1 175 ? -11.237 -12.092 39.042 1.00 95.56 175 GLY A O 1
ATOM 1296 N N . LEU A 1 176 ? -10.344 -12.405 36.985 1.00 96.56 176 LEU A N 1
ATOM 1297 C CA . LEU A 1 176 ? -9.343 -11.352 36.998 1.00 96.56 176 LEU A CA 1
ATOM 1298 C C . LEU A 1 176 ? -9.418 -10.593 35.671 1.00 96.56 176 LEU A C 1
ATOM 1300 O O . LEU A 1 176 ? -9.099 -11.151 34.622 1.00 96.56 176 LEU A O 1
ATOM 1304 N N . ASP A 1 177 ? -9.847 -9.339 35.724 1.00 97.31 177 ASP A N 1
ATOM 1305 C CA . ASP A 1 177 ? -9.971 -8.470 34.555 1.00 97.31 177 ASP A CA 1
ATOM 1306 C C . ASP A 1 177 ? -8.776 -7.531 34.464 1.00 97.31 177 ASP A C 1
ATOM 1308 O O . ASP A 1 177 ? -8.438 -6.864 35.434 1.00 97.31 177 ASP A O 1
ATOM 1312 N N . PHE A 1 178 ? -8.171 -7.427 33.285 1.00 97.81 178 PHE A N 1
ATOM 1313 C CA . PHE A 1 178 ? -7.155 -6.431 32.964 1.00 97.81 178 PHE A CA 1
ATOM 1314 C C . PHE A 1 178 ? -7.722 -5.465 31.939 1.00 97.81 178 PHE A C 1
ATOM 1316 O O . PHE A 1 178 ? -7.938 -5.854 30.797 1.00 97.81 178 PHE A O 1
ATOM 1323 N N . THR A 1 179 ? -7.956 -4.218 32.329 1.00 97.44 179 THR A N 1
ATOM 1324 C CA . THR A 1 179 ? -8.547 -3.191 31.469 1.00 97.44 179 THR A CA 1
ATOM 1325 C C . THR A 1 179 ? -7.506 -2.139 31.105 1.00 97.44 179 THR A C 1
ATOM 1327 O O . THR A 1 179 ? -7.003 -1.435 31.978 1.00 97.44 179 THR A O 1
ATOM 1330 N N . LEU A 1 180 ? -7.168 -2.054 29.819 1.00 97.44 180 LEU A N 1
ATOM 1331 C CA . LEU A 1 180 ? -6.271 -1.064 29.230 1.00 97.44 180 LEU A CA 1
ATOM 1332 C C . LEU A 1 180 ? -7.043 0.203 28.859 1.00 97.44 180 LEU A C 1
ATOM 1334 O O . LEU A 1 180 ? -8.006 0.127 28.097 1.00 97.44 180 LEU A O 1
ATOM 1338 N N . GLU A 1 181 ? -6.572 1.364 29.315 1.00 93.88 181 GLU A N 1
ATOM 1339 C CA . GLU A 1 181 ? -7.168 2.666 29.007 1.00 93.88 181 GLU A CA 1
ATOM 1340 C C . GLU A 1 181 ? -6.108 3.762 28.759 1.00 93.88 181 GLU A C 1
ATOM 1342 O O . GLU A 1 181 ? -5.127 3.859 29.506 1.00 93.88 181 GLU A O 1
ATOM 1347 N N . PRO A 1 182 ? -6.301 4.641 27.752 1.00 90.94 182 PRO A N 1
ATOM 1348 C CA . PRO A 1 182 ? -7.231 4.487 26.630 1.00 90.94 182 PRO A CA 1
ATOM 1349 C C . PRO A 1 182 ? -6.706 3.438 25.637 1.00 90.94 182 PRO A C 1
ATOM 1351 O O . PRO A 1 182 ? -5.524 3.455 25.306 1.00 90.94 182 PRO A O 1
ATOM 1354 N N . ALA A 1 183 ? -7.565 2.568 25.120 1.00 91.31 183 ALA A N 1
ATOM 1355 C CA . ALA A 1 183 ? -7.244 1.561 24.116 1.00 91.31 183 ALA A CA 1
ATOM 1356 C C . ALA A 1 183 ? -7.610 2.017 22.695 1.00 91.31 183 ALA A C 1
ATOM 1358 O O . ALA A 1 183 ? -8.655 2.633 22.465 1.00 91.31 183 ALA A O 1
ATOM 1359 N N . THR A 1 184 ? -6.756 1.668 21.738 1.00 89.56 184 THR A N 1
ATOM 1360 C CA . THR A 1 184 ? -7.021 1.778 20.298 1.00 89.56 184 THR A CA 1
ATOM 1361 C C . THR A 1 184 ? -7.526 0.450 19.734 1.00 89.56 184 THR A C 1
ATOM 1363 O O . THR A 1 184 ? -7.442 -0.588 20.386 1.00 89.56 184 THR A O 1
ATOM 1366 N N . GLU A 1 185 ? -8.030 0.467 18.504 1.00 85.31 185 GLU A N 1
ATOM 1367 C CA . GLU A 1 185 ? -8.519 -0.733 17.812 1.00 85.31 185 GLU A CA 1
ATOM 1368 C C . GLU A 1 185 ? -7.438 -1.793 17.532 1.00 85.31 185 GLU A C 1
ATOM 1370 O O . GLU A 1 185 ? -7.768 -2.966 17.341 1.00 85.31 185 GLU A O 1
ATOM 1375 N N . PHE A 1 186 ? -6.156 -1.409 17.542 1.00 90.88 186 PHE A N 1
ATOM 1376 C CA . PHE A 1 186 ? -5.011 -2.311 17.351 1.00 90.88 186 PHE A CA 1
ATOM 1377 C C . PHE A 1 186 ? -4.309 -2.676 18.654 1.00 90.88 186 PHE A C 1
ATOM 1379 O O . PHE A 1 186 ? -3.437 -3.538 18.645 1.00 90.88 186 PHE A O 1
ATOM 1386 N N . ASP A 1 187 ? -4.686 -2.056 19.774 1.00 92.94 187 ASP A N 1
ATOM 1387 C CA . ASP A 1 187 ? -4.150 -2.450 21.070 1.00 92.94 187 ASP A CA 1
ATOM 1388 C C . ASP A 1 187 ? -4.610 -3.883 21.379 1.00 92.94 187 ASP A C 1
ATOM 1390 O O . ASP A 1 187 ? -5.761 -4.264 21.122 1.00 92.94 187 ASP A O 1
ATOM 1394 N N . ARG A 1 188 ? -3.699 -4.707 21.889 1.00 91.31 188 ARG A N 1
ATOM 1395 C CA . ARG A 1 188 ? -3.948 -6.099 22.263 1.00 91.31 188 ARG A CA 1
ATOM 1396 C C . ARG A 1 188 ? -3.357 -6.362 23.639 1.00 91.31 188 ARG A C 1
ATOM 1398 O O . ARG A 1 188 ? -2.150 -6.257 23.839 1.00 91.31 188 ARG A O 1
ATOM 1405 N N . LEU A 1 189 ? -4.225 -6.736 24.572 1.00 95.50 189 LEU A N 1
ATOM 1406 C CA . LEU A 1 189 ? -3.861 -7.426 25.797 1.00 95.50 189 LEU A CA 1
ATOM 1407 C C . LEU A 1 189 ? -3.891 -8.929 25.543 1.00 95.50 189 LEU A C 1
ATOM 1409 O O . LEU A 1 189 ? -4.879 -9.462 25.033 1.00 95.50 189 LEU A O 1
ATOM 1413 N N . GLY A 1 190 ? -2.819 -9.607 25.929 1.00 94.12 190 GLY A N 1
ATOM 1414 C CA . GLY A 1 190 ? -2.675 -11.045 25.759 1.00 94.12 190 GLY A CA 1
ATOM 1415 C C . GLY A 1 190 ? -1.933 -11.687 26.919 1.00 94.12 190 GLY A C 1
ATOM 1416 O O . GLY A 1 190 ? -1.816 -11.116 28.004 1.00 94.12 190 GLY A O 1
ATOM 1417 N N . VAL A 1 191 ? -1.438 -12.897 26.674 1.00 94.00 191 VAL A N 1
ATOM 1418 C CA . VAL A 1 191 ? -0.542 -13.610 27.583 1.00 94.00 191 VAL A CA 1
ATOM 1419 C C . VAL A 1 191 ? 0.655 -14.164 26.823 1.00 94.00 191 VAL A C 1
ATOM 1421 O O . VAL A 1 191 ? 0.531 -14.576 25.668 1.00 94.00 191 VAL A O 1
ATOM 1424 N N . THR A 1 192 ? 1.803 -14.242 27.488 1.00 93.12 192 THR A N 1
ATOM 1425 C CA . THR A 1 192 ? 2.967 -14.971 26.979 1.00 93.12 192 THR A CA 1
ATOM 1426 C C . THR A 1 192 ? 2.649 -16.463 26.928 1.00 93.12 192 THR A C 1
ATOM 1428 O O . THR A 1 192 ? 2.452 -17.100 27.967 1.00 93.12 192 THR A O 1
ATOM 1431 N N . ASN A 1 193 ? 2.599 -17.025 25.720 1.00 91.19 193 ASN A N 1
ATOM 1432 C CA . ASN A 1 193 ? 2.371 -18.452 25.508 1.00 91.19 193 ASN A CA 1
ATOM 1433 C C . ASN A 1 193 ? 3.682 -19.249 25.578 1.00 91.19 193 ASN A C 1
ATOM 1435 O O . ASN A 1 193 ? 4.745 -18.788 25.178 1.00 91.19 193 ASN A O 1
ATOM 1439 N N . SER A 1 194 ? 3.579 -20.475 26.080 1.00 91.88 194 SER A N 1
ATOM 1440 C CA . SER A 1 194 ? 4.627 -21.491 26.126 1.00 91.88 194 SER A CA 1
ATOM 1441 C C . SER A 1 194 ? 4.282 -22.626 25.162 1.00 91.88 194 SER A C 1
ATOM 1443 O O . SER A 1 194 ? 3.111 -22.923 24.923 1.00 91.88 194 SER A O 1
ATOM 1445 N N . ALA A 1 195 ? 5.304 -23.325 24.666 1.00 90.69 195 ALA A N 1
ATOM 1446 C CA . ALA A 1 195 ? 5.133 -24.505 23.818 1.00 90.69 195 ALA A CA 1
ATOM 1447 C C . ALA A 1 195 ? 4.422 -25.670 24.538 1.00 90.69 195 ALA A C 1
ATOM 1449 O O . ALA A 1 195 ? 3.809 -26.524 23.899 1.00 90.69 195 ALA A O 1
ATOM 1450 N N . PHE A 1 196 ? 4.520 -25.736 25.869 1.00 93.62 196 PHE A N 1
ATOM 1451 C CA . PHE A 1 196 ? 3.857 -26.751 26.686 1.00 93.62 196 PHE A CA 1
ATOM 1452 C C . PHE A 1 196 ? 3.509 -26.222 28.080 1.00 93.62 196 PHE A C 1
ATOM 1454 O O . PHE A 1 196 ? 4.118 -25.273 28.580 1.00 93.62 196 PHE A O 1
ATOM 1461 N N . ALA A 1 197 ? 2.533 -26.875 28.715 1.00 96.31 197 ALA A N 1
ATOM 1462 C CA . ALA A 1 197 ? 2.134 -26.588 30.084 1.00 96.31 197 ALA A CA 1
ATOM 1463 C C . ALA A 1 197 ? 3.164 -27.173 31.062 1.00 96.31 197 ALA A C 1
ATOM 1465 O O . ALA A 1 197 ? 3.395 -28.386 31.062 1.00 96.31 197 ALA A O 1
ATOM 1466 N N . ASP A 1 198 ? 3.787 -26.329 31.886 1.00 96.25 198 ASP A N 1
ATOM 1467 C CA . ASP A 1 198 ? 4.823 -26.758 32.833 1.00 96.25 198 ASP A CA 1
ATOM 1468 C C . ASP A 1 198 ? 4.186 -27.464 34.049 1.00 96.25 198 ASP A C 1
ATOM 1470 O O . ASP A 1 198 ? 3.390 -26.849 34.768 1.00 96.25 198 ASP A O 1
ATOM 1474 N N . PRO A 1 199 ? 4.503 -28.749 34.312 1.00 96.50 199 PRO A N 1
ATOM 1475 C CA . PRO A 1 199 ? 3.953 -29.468 35.453 1.00 96.50 199 PRO A CA 1
ATOM 1476 C C . PRO A 1 199 ? 4.560 -29.042 36.794 1.00 96.50 199 PRO A C 1
ATOM 1478 O O . PRO A 1 199 ? 4.020 -29.446 37.822 1.00 96.50 199 PRO A O 1
ATOM 1481 N N . ALA A 1 200 ? 5.651 -28.267 36.830 1.00 97.12 200 ALA A N 1
ATOM 1482 C CA . ALA A 1 200 ? 6.310 -27.869 38.071 1.00 97.12 200 ALA A CA 1
ATOM 1483 C C . ALA A 1 200 ? 5.328 -27.214 39.059 1.00 97.12 200 ALA A C 1
ATOM 1485 O O . ALA A 1 200 ? 4.513 -26.362 38.707 1.00 97.12 200 ALA A O 1
ATOM 1486 N N . LEU A 1 201 ? 5.380 -27.654 40.321 1.00 94.19 201 LEU A N 1
ATOM 1487 C CA . LEU A 1 201 ? 4.377 -27.300 41.324 1.00 94.19 201 LEU A CA 1
ATOM 1488 C C . LEU A 1 201 ? 4.267 -25.777 41.503 1.00 94.19 201 LEU A C 1
ATOM 1490 O O . LEU A 1 201 ? 5.211 -25.131 41.952 1.00 94.19 201 LEU A O 1
ATOM 1494 N N . GLY A 1 202 ? 3.083 -25.230 41.221 1.00 90.62 202 GLY A N 1
ATOM 1495 C CA . GLY A 1 202 ? 2.774 -23.810 41.383 1.00 90.62 202 GLY A CA 1
ATOM 1496 C C . GLY A 1 202 ? 3.193 -22.911 40.217 1.00 90.62 202 GLY A C 1
ATOM 1497 O O . GLY A 1 202 ? 2.938 -21.705 40.295 1.00 90.62 202 GLY A O 1
ATOM 1498 N N . THR A 1 203 ? 3.796 -23.457 39.158 1.00 95.00 203 THR A N 1
ATOM 1499 C CA . THR A 1 203 ? 4.094 -22.711 37.930 1.00 95.00 203 THR A CA 1
ATOM 1500 C C . THR A 1 203 ? 2.805 -22.431 37.160 1.00 95.00 203 THR A C 1
ATOM 1502 O O . THR A 1 203 ? 1.957 -23.313 37.021 1.00 95.00 203 THR A O 1
ATOM 1505 N N . VAL A 1 204 ? 2.664 -21.204 36.656 1.00 95.81 204 VAL A N 1
ATOM 1506 C CA . VAL A 1 204 ? 1.575 -20.801 35.759 1.00 95.81 204 VAL A CA 1
ATOM 1507 C C . VAL A 1 204 ? 2.138 -20.692 34.349 1.00 95.81 204 VAL A C 1
ATOM 1509 O O . VAL A 1 204 ? 3.151 -20.032 34.141 1.00 95.81 204 VAL A O 1
ATOM 1512 N N . THR A 1 205 ? 1.489 -21.341 33.388 1.00 95.88 205 THR A N 1
ATOM 1513 C CA . THR A 1 205 ? 1.848 -21.268 31.963 1.00 95.88 205 THR A CA 1
ATOM 1514 C C . THR A 1 205 ? 0.598 -21.058 31.121 1.00 95.88 205 THR A C 1
ATOM 1516 O O . THR A 1 205 ? -0.476 -21.528 31.491 1.00 95.88 205 THR A O 1
ATOM 1519 N N . ALA A 1 206 ? 0.728 -20.365 29.992 1.00 94.88 206 ALA A N 1
ATOM 1520 C CA . ALA A 1 206 ? -0.313 -20.301 28.973 1.00 94.88 206 ALA A CA 1
ATOM 1521 C C . ALA A 1 206 ? 0.083 -21.180 27.783 1.00 94.88 206 ALA A C 1
ATOM 1523 O O . ALA A 1 206 ? 1.240 -21.156 27.372 1.00 94.88 206 ALA A O 1
ATOM 1524 N N . VAL A 1 207 ? -0.853 -21.949 27.234 1.00 92.94 207 VAL A N 1
ATOM 1525 C CA . VAL A 1 207 ? -0.674 -22.676 25.969 1.00 92.94 207 VAL A CA 1
ATOM 1526 C C . VAL A 1 207 ? -1.915 -22.429 25.129 1.00 92.94 207 VAL A C 1
ATOM 1528 O O . VAL A 1 207 ? -3.020 -22.730 25.579 1.00 92.94 207 VAL A O 1
ATOM 1531 N N . ASN A 1 208 ? -1.749 -21.871 23.929 1.00 89.00 208 ASN A N 1
ATOM 1532 C CA . ASN A 1 208 ? -2.852 -21.476 23.045 1.00 89.00 208 ASN A CA 1
ATOM 1533 C C . ASN A 1 208 ? -3.934 -20.665 23.784 1.00 89.00 208 ASN A C 1
ATOM 1535 O O . ASN A 1 208 ? -5.119 -20.995 23.726 1.00 89.00 208 ASN A O 1
ATOM 1539 N N . ASN A 1 209 ? -3.517 -19.643 24.541 1.00 90.56 209 ASN A N 1
ATOM 1540 C CA . ASN A 1 209 ? -4.390 -18.764 25.332 1.00 90.56 209 ASN A CA 1
ATOM 1541 C C . ASN A 1 209 ? -5.245 -19.480 26.399 1.00 90.56 209 ASN A C 1
ATOM 1543 O O . ASN A 1 209 ? -6.211 -18.918 26.912 1.00 90.56 209 ASN A O 1
ATOM 1547 N N . THR A 1 210 ? -4.875 -20.706 26.769 1.00 93.19 210 THR A N 1
ATOM 1548 C CA . THR A 1 210 ? -5.468 -21.456 27.882 1.00 93.19 210 THR A CA 1
ATOM 1549 C C . THR A 1 210 ? -4.473 -21.502 29.036 1.00 93.19 210 THR A C 1
ATOM 1551 O O . THR A 1 210 ? -3.294 -21.789 28.817 1.00 93.19 210 THR A O 1
ATOM 1554 N N . LEU A 1 211 ? -4.916 -21.202 30.261 1.00 96.62 211 LEU A N 1
ATOM 1555 C CA . LEU A 1 211 ? -4.026 -21.101 31.419 1.00 96.62 211 LEU A CA 1
ATOM 1556 C C . LEU A 1 211 ? -3.958 -22.413 32.206 1.00 96.62 211 LEU A C 1
ATOM 1558 O O . LEU A 1 211 ? -4.979 -22.978 32.609 1.00 96.62 211 LEU A O 1
ATOM 1562 N N . PHE A 1 212 ? -2.731 -22.850 32.488 1.00 96.62 212 PHE A N 1
ATOM 1563 C CA . PHE A 1 212 ? -2.405 -24.087 33.189 1.00 96.62 212 PHE A CA 1
ATOM 1564 C C . PHE A 1 212 ? -1.615 -23.836 34.474 1.00 96.62 212 PHE A C 1
ATOM 1566 O O . PHE A 1 212 ? -0.716 -22.994 34.518 1.00 96.62 212 PHE A O 1
ATOM 1573 N N . LEU A 1 213 ? -1.936 -24.610 35.511 1.00 96.31 213 LEU A N 1
ATOM 1574 C CA . LEU A 1 213 ? -1.263 -24.614 36.805 1.00 96.31 213 LEU A CA 1
ATOM 1575 C C . LEU A 1 213 ? -0.569 -25.961 37.023 1.00 96.31 213 LEU A C 1
ATOM 1577 O O . LEU A 1 213 ? -1.223 -27.010 37.023 1.00 96.31 213 LEU A O 1
ATOM 1581 N N . GLY A 1 214 ? 0.740 -25.936 37.255 1.00 96.00 214 GLY A N 1
ATOM 1582 C CA . GLY A 1 214 ? 1.529 -27.127 37.551 1.00 96.00 214 GLY A CA 1
ATOM 1583 C C . GLY A 1 214 ? 1.262 -27.696 38.952 1.00 96.00 214 GLY A C 1
ATOM 1584 O O . GLY A 1 214 ? 1.163 -26.971 39.946 1.00 96.00 214 GLY A O 1
ATOM 1585 N N . GLN A 1 215 ? 1.147 -29.021 39.043 1.00 93.69 215 GLN A N 1
ATOM 1586 C CA . GLN A 1 215 ? 0.836 -29.795 40.254 1.00 93.69 215 GLN A CA 1
ATOM 1587 C C . GLN A 1 215 ? 1.987 -30.714 40.710 1.00 93.69 215 GLN A C 1
ATOM 1589 O O . GLN A 1 215 ? 1.782 -31.607 41.531 1.00 93.69 215 GLN A O 1
ATOM 1594 N N . GLY A 1 216 ? 3.196 -30.519 40.185 1.00 93.38 216 GLY A N 1
ATOM 1595 C CA . GLY A 1 216 ? 4.389 -31.341 40.414 1.00 93.38 216 GLY A CA 1
ATOM 1596 C C . GLY A 1 216 ? 4.623 -32.368 39.303 1.00 93.38 216 GLY A C 1
ATOM 1597 O O . GLY A 1 216 ? 5.685 -32.363 38.691 1.00 93.38 216 GLY A O 1
ATOM 1598 N N . ASP A 1 217 ? 3.614 -33.198 39.015 1.00 92.50 217 ASP A N 1
ATOM 1599 C CA . ASP A 1 217 ? 3.709 -34.295 38.030 1.00 92.50 217 ASP A CA 1
ATOM 1600 C C . ASP A 1 217 ? 2.799 -34.097 36.801 1.00 92.50 217 ASP A C 1
ATOM 1602 O O . ASP A 1 217 ? 2.860 -34.855 35.834 1.00 92.50 217 ASP A O 1
ATOM 1606 N N . SER A 1 218 ? 1.910 -33.104 36.845 1.00 94.69 218 SER A N 1
ATOM 1607 C CA . SER A 1 218 ? 0.959 -32.777 35.775 1.00 94.69 218 SER A CA 1
ATOM 1608 C C . SER A 1 218 ? 0.611 -31.293 35.819 1.00 94.69 218 SER A C 1
ATOM 1610 O O . SER A 1 218 ? 0.840 -30.648 36.840 1.00 94.69 218 SER A O 1
ATOM 1612 N N . ALA A 1 219 ? 0.044 -30.760 34.743 1.00 95.31 219 ALA A N 1
ATOM 1613 C CA . ALA A 1 219 ? -0.535 -29.424 34.718 1.00 95.31 219 ALA A CA 1
ATOM 1614 C C . ALA A 1 219 ? -2.048 -29.532 34.511 1.00 95.31 219 ALA A C 1
ATOM 1616 O O . ALA A 1 219 ? -2.516 -30.401 33.773 1.00 95.31 219 ALA A O 1
ATOM 1617 N N . VAL A 1 220 ? -2.811 -28.672 35.180 1.00 94.81 220 VAL A N 1
ATOM 1618 C CA . VAL A 1 220 ? -4.270 -28.617 35.044 1.00 94.81 220 VAL A CA 1
ATOM 1619 C C . VAL A 1 220 ? -4.688 -27.274 34.480 1.00 94.81 220 VAL A C 1
ATOM 1621 O O . VAL A 1 220 ? -4.183 -26.240 34.909 1.00 94.81 220 VAL A O 1
ATOM 1624 N N . GLU A 1 221 ? -5.617 -27.292 33.534 1.00 95.50 221 GLU A N 1
ATOM 1625 C CA . GLU A 1 221 ? -6.298 -26.080 33.094 1.00 95.50 221 GLU A CA 1
ATOM 1626 C C . GLU A 1 221 ? -7.061 -25.481 34.279 1.00 95.50 221 GLU A C 1
ATOM 1628 O O . GLU A 1 221 ? -7.770 -26.195 34.996 1.00 95.50 221 GLU A O 1
ATOM 1633 N N . PHE A 1 222 ? -6.892 -24.181 34.510 1.00 95.44 222 PHE A N 1
ATOM 1634 C CA . PHE A 1 222 ? -7.549 -23.498 35.623 1.00 95.44 222 PHE A CA 1
ATOM 1635 C C . PHE A 1 222 ? -8.304 -22.237 35.221 1.00 95.44 222 PHE A C 1
ATOM 1637 O O . PHE A 1 222 ? -9.107 -21.757 36.022 1.00 95.44 222 PHE A O 1
ATOM 1644 N N . ALA A 1 223 ? -8.075 -21.708 34.018 1.00 95.38 223 ALA A N 1
ATOM 1645 C CA . ALA A 1 223 ? -8.786 -20.537 33.538 1.00 95.38 223 ALA A CA 1
ATOM 1646 C C . ALA A 1 223 ? -8.804 -20.420 32.013 1.00 95.38 223 ALA A C 1
ATOM 1648 O O . ALA A 1 223 ? -7.877 -20.855 31.325 1.00 95.38 223 ALA A O 1
ATOM 1649 N N . THR A 1 224 ? -9.843 -19.750 31.520 1.00 92.44 224 THR A N 1
ATOM 1650 C CA . THR A 1 224 ? -10.000 -19.351 30.118 1.00 92.44 224 THR A CA 1
ATOM 1651 C C . THR A 1 224 ? -9.859 -17.839 29.974 1.00 92.44 224 THR A C 1
ATOM 1653 O O . THR A 1 224 ? -10.119 -17.090 30.921 1.00 92.44 224 THR A O 1
ATOM 1656 N N . LEU A 1 225 ? -9.477 -17.389 28.779 1.00 96.19 225 LEU A N 1
ATOM 1657 C CA . LEU A 1 225 ? -9.338 -15.974 28.443 1.00 96.19 225 LEU A CA 1
ATOM 1658 C C . LEU A 1 225 ? -10.501 -15.493 27.571 1.00 96.19 225 LEU A C 1
ATOM 1660 O O . LEU A 1 225 ? -10.934 -16.190 26.657 1.00 96.19 225 LEU A O 1
ATOM 1664 N N . GLU A 1 226 ? -10.977 -14.281 27.835 1.00 94.62 226 GLU A N 1
ATOM 1665 C CA . GLU A 1 226 ? -11.958 -13.570 27.016 1.00 94.62 226 GLU A CA 1
ATOM 1666 C C . GLU A 1 226 ? -11.504 -12.123 26.824 1.00 94.62 226 GLU A C 1
ATOM 1668 O O . GLU A 1 226 ? -11.127 -11.458 27.784 1.00 94.62 226 GLU A O 1
ATOM 1673 N N . THR A 1 227 ? -11.569 -11.601 25.603 1.00 91.88 227 THR A N 1
ATOM 1674 C CA . THR A 1 227 ? -11.236 -10.200 25.313 1.00 91.88 227 THR A CA 1
ATOM 1675 C C . THR A 1 227 ? -12.479 -9.417 24.925 1.00 91.88 227 THR A C 1
ATOM 1677 O O . THR A 1 227 ? -13.294 -9.896 24.137 1.00 91.88 227 THR A O 1
ATOM 1680 N N . ASN A 1 228 ? -12.601 -8.189 25.422 1.00 90.19 228 ASN A N 1
ATOM 1681 C CA . ASN A 1 228 ? -13.661 -7.258 25.051 1.00 90.19 228 ASN A CA 1
ATOM 1682 C C . ASN A 1 228 ? -13.069 -5.875 24.762 1.00 90.19 228 ASN A C 1
ATOM 1684 O O . ASN A 1 228 ? -12.245 -5.389 25.530 1.00 90.19 228 ASN A O 1
ATOM 1688 N N . TYR A 1 229 ? -13.505 -5.227 23.685 1.00 86.62 229 TYR A N 1
ATOM 1689 C CA . TYR A 1 229 ? -13.158 -3.846 23.368 1.00 86.62 229 TYR A CA 1
ATOM 1690 C C . TYR A 1 229 ? -14.435 -3.021 23.275 1.00 86.62 229 TYR A C 1
ATOM 1692 O O . TYR A 1 229 ? -15.343 -3.358 22.520 1.00 86.62 229 TYR A O 1
ATOM 1700 N N . ASN A 1 230 ? -14.504 -1.932 24.041 1.00 81.81 230 ASN A N 1
ATOM 1701 C CA . ASN A 1 230 ? -15.690 -1.076 24.098 1.00 81.81 230 ASN A CA 1
ATOM 1702 C C . ASN A 1 230 ? -15.524 0.257 23.331 1.00 81.81 230 ASN A C 1
ATOM 1704 O O . ASN A 1 230 ? -16.296 1.196 23.540 1.00 81.81 230 ASN A O 1
ATOM 1708 N N . GLY A 1 231 ? -14.497 0.375 22.482 1.00 81.12 231 GLY A N 1
ATOM 1709 C CA . GLY A 1 231 ? -14.196 1.601 21.735 1.00 81.12 231 GLY A CA 1
ATOM 1710 C C . GLY A 1 231 ? -13.309 2.603 22.482 1.00 81.12 231 GLY A C 1
ATOM 1711 O O . GLY A 1 231 ? -12.931 3.619 21.910 1.00 81.12 231 GLY A O 1
ATOM 1712 N N . LEU A 1 232 ? -13.015 2.376 23.764 1.00 82.81 232 LEU A N 1
ATOM 1713 C CA . LEU A 1 232 ? -12.138 3.229 24.586 1.00 82.81 232 LEU A CA 1
ATOM 1714 C C . LEU A 1 232 ? -11.198 2.434 25.473 1.00 82.81 232 LEU A C 1
ATOM 1716 O O . LEU A 1 232 ? -10.158 2.945 25.867 1.00 82.81 232 LEU A O 1
ATOM 1720 N N . ALA A 1 233 ? -11.621 1.239 25.854 1.00 90.69 233 ALA A N 1
ATOM 1721 C CA . ALA A 1 233 ? -10.937 0.365 26.769 1.00 90.69 233 ALA A CA 1
ATOM 1722 C C . ALA A 1 233 ? -10.959 -1.044 26.197 1.00 90.69 233 ALA A C 1
ATOM 1724 O O . ALA A 1 233 ? -11.953 -1.470 25.594 1.00 90.69 233 ALA A O 1
ATOM 1725 N N . GLN A 1 234 ? -9.863 -1.759 26.402 1.00 95.19 234 GLN A N 1
ATOM 1726 C CA . GLN A 1 234 ? -9.777 -3.176 26.102 1.00 95.19 234 GLN A CA 1
ATOM 1727 C C . GLN A 1 234 ? -9.626 -3.938 27.408 1.00 95.19 234 GLN A C 1
ATOM 1729 O O . GLN A 1 234 ? -8.685 -3.688 28.154 1.00 95.19 234 GLN A O 1
ATOM 1734 N N . THR A 1 235 ? -10.523 -4.882 27.663 1.00 96.56 235 THR A N 1
ATOM 1735 C CA . THR A 1 235 ? -10.467 -5.764 28.825 1.00 96.56 235 THR A CA 1
ATOM 1736 C C . THR A 1 235 ? -10.078 -7.172 28.393 1.00 96.56 235 THR A C 1
ATOM 1738 O O . THR A 1 235 ? -10.775 -7.777 27.579 1.00 96.56 235 THR A O 1
ATOM 1741 N N . LEU A 1 236 ? -8.999 -7.710 28.961 1.00 97.81 236 LEU A N 1
ATOM 1742 C CA . LEU A 1 236 ? -8.687 -9.137 28.960 1.00 97.81 236 LEU A CA 1
ATOM 1743 C C . LEU A 1 236 ? -9.173 -9.735 30.281 1.00 97.81 236 LEU A C 1
ATOM 1745 O O . LEU A 1 236 ? -8.637 -9.435 31.345 1.00 97.81 236 LEU A O 1
ATOM 1749 N N . ARG A 1 237 ? -10.197 -10.577 30.209 1.00 97.25 237 ARG A N 1
ATOM 1750 C CA . ARG A 1 237 ? -10.787 -11.287 31.339 1.00 97.25 237 ARG A CA 1
ATOM 1751 C C . ARG A 1 237 ? -10.216 -12.691 31.440 1.00 97.25 237 ARG A C 1
ATOM 1753 O O . ARG A 1 237 ? -10.319 -13.484 30.508 1.00 97.25 237 ARG A O 1
ATOM 1760 N N . VAL A 1 238 ? -9.707 -13.019 32.617 1.00 97.06 238 VAL A N 1
ATOM 1761 C CA . VAL A 1 238 ? -9.341 -14.371 33.028 1.00 97.06 238 VAL A CA 1
ATOM 1762 C C . VAL A 1 238 ? -10.484 -14.933 33.865 1.00 97.06 238 VAL A C 1
ATOM 1764 O O . VAL A 1 238 ? -10.757 -14.428 34.953 1.00 97.06 238 VAL A O 1
ATOM 1767 N N . ARG A 1 239 ? -11.165 -15.976 33.387 1.00 95.62 239 ARG A N 1
ATOM 1768 C CA . ARG A 1 239 ? -12.228 -16.649 34.153 1.00 95.62 239 ARG A CA 1
ATOM 1769 C C . ARG A 1 239 ? -11.683 -17.884 34.841 1.00 95.62 239 ARG A C 1
ATOM 1771 O O . ARG A 1 239 ? -11.277 -18.823 34.160 1.00 95.62 239 ARG A O 1
ATOM 1778 N N . PHE A 1 240 ? -11.697 -17.903 36.171 1.00 95.88 240 PHE A N 1
ATOM 1779 C CA . PHE A 1 240 ? -11.267 -19.079 36.921 1.00 95.88 240 PHE A CA 1
ATOM 1780 C C . PHE A 1 240 ? -12.318 -20.185 36.837 1.00 95.88 240 PHE A C 1
ATOM 1782 O O . PHE A 1 240 ? -13.515 -19.940 36.968 1.00 95.88 240 PHE A O 1
ATOM 1789 N N . SER A 1 241 ? -11.864 -21.422 36.652 1.00 93.44 241 SER A N 1
ATOM 1790 C CA . SER A 1 241 ? -12.742 -22.586 36.574 1.00 93.44 241 SER A CA 1
ATOM 1791 C C . SER A 1 241 ? -13.462 -22.846 37.902 1.00 93.44 241 SER A C 1
ATOM 1793 O O . SER A 1 241 ? -12.849 -22.857 38.972 1.00 93.44 241 SER A O 1
ATOM 1795 N N . ASP A 1 242 ? -14.760 -23.147 37.825 1.00 88.44 242 ASP A N 1
ATOM 1796 C CA . ASP A 1 242 ? -15.571 -23.602 38.965 1.00 88.44 242 ASP A CA 1
ATOM 1797 C C . ASP A 1 242 ? -15.113 -24.965 39.513 1.00 88.44 242 ASP A C 1
ATOM 1799 O O . ASP A 1 242 ? -15.451 -25.351 40.631 1.00 88.44 242 ASP A O 1
ATOM 1803 N N . ALA A 1 243 ? -14.358 -25.730 38.717 1.00 89.50 243 ALA A N 1
ATOM 1804 C CA . ALA A 1 243 ? -13.896 -27.069 39.073 1.00 89.50 243 ALA A CA 1
ATOM 1805 C C . ALA A 1 243 ? -12.600 -27.067 39.903 1.00 89.50 243 ALA A C 1
ATOM 1807 O O . ALA A 1 243 ? -12.074 -28.137 40.235 1.00 89.50 243 ALA A O 1
ATOM 1808 N N . LEU A 1 244 ? -12.060 -25.889 40.229 1.00 87.81 244 LEU A N 1
ATOM 1809 C CA . LEU A 1 244 ? -10.848 -25.777 41.028 1.00 87.81 244 LEU A CA 1
ATOM 1810 C C . LEU A 1 244 ? -11.070 -26.263 42.460 1.00 87.81 244 LEU A C 1
ATOM 1812 O O . LEU A 1 244 ? -12.139 -26.124 43.050 1.00 87.81 244 LEU A O 1
ATOM 1816 N N . ARG A 1 245 ? -10.024 -26.855 43.046 1.00 87.38 245 ARG A N 1
ATOM 1817 C CA . ARG A 1 245 ? -10.053 -27.214 44.467 1.00 87.38 245 ARG A CA 1
ATOM 1818 C C . ARG A 1 245 ? -10.105 -25.937 45.297 1.00 87.38 245 ARG A C 1
ATOM 1820 O O . ARG A 1 245 ? -9.398 -24.980 44.982 1.00 87.38 245 ARG A O 1
ATOM 1827 N N . GLN A 1 246 ? -10.866 -25.974 46.386 1.00 87.62 246 GLN A N 1
ATOM 1828 C CA . GLN A 1 246 ? -11.022 -24.830 47.278 1.00 87.62 246 GLN A CA 1
ATOM 1829 C C . GLN A 1 246 ? -9.663 -24.249 47.705 1.00 87.62 246 GLN A C 1
ATOM 1831 O O . GLN A 1 246 ? -8.776 -24.992 48.132 1.00 87.62 246 GLN A O 1
ATOM 1836 N N . GLY A 1 247 ? -9.515 -22.931 47.576 1.00 85.06 247 GLY A N 1
ATOM 1837 C CA . GLY A 1 247 ? -8.301 -22.179 47.904 1.00 85.06 247 GLY A CA 1
ATOM 1838 C C . GLY A 1 247 ? -7.197 -22.222 46.841 1.00 85.06 247 GLY A C 1
ATOM 1839 O O . GLY A 1 247 ? -6.124 -21.675 47.078 1.00 85.06 247 GLY A O 1
ATOM 1840 N N . THR A 1 248 ? -7.425 -22.859 45.684 1.00 90.12 248 THR A N 1
ATOM 1841 C CA . THR A 1 248 ? -6.461 -22.834 44.564 1.00 90.12 248 THR A CA 1
ATOM 1842 C C . THR A 1 248 ? -6.453 -21.471 43.876 1.00 90.12 248 THR A C 1
ATOM 1844 O O . THR A 1 248 ? -5.385 -20.956 43.555 1.00 90.12 248 THR A O 1
ATOM 1847 N N . ALA A 1 249 ? -7.633 -20.885 43.656 1.00 91.25 249 ALA A N 1
ATOM 1848 C CA . ALA A 1 249 ? -7.775 -19.554 43.084 1.00 91.25 249 ALA A CA 1
ATOM 1849 C C . ALA A 1 249 ? -7.571 -18.501 44.182 1.00 91.25 249 ALA A C 1
ATOM 1851 O O . ALA A 1 249 ? -8.523 -18.025 44.794 1.00 91.25 249 ALA A O 1
ATOM 1852 N N . SER A 1 250 ? -6.307 -18.190 44.464 1.00 92.81 250 SER A N 1
ATOM 1853 C CA . SER A 1 250 ? -5.888 -17.189 45.448 1.00 92.81 250 SER A CA 1
ATOM 1854 C C . SER A 1 250 ? -5.425 -15.883 44.792 1.00 92.81 250 SER A C 1
ATOM 1856 O O . SER A 1 250 ? -5.170 -15.819 43.587 1.00 92.81 250 SER A O 1
ATOM 1858 N N . ASP A 1 251 ? -5.251 -14.846 45.607 1.00 92.31 251 ASP A N 1
ATOM 1859 C CA . ASP A 1 251 ? -4.549 -13.612 45.240 1.00 92.31 251 ASP A CA 1
ATOM 1860 C C . ASP A 1 251 ? -3.109 -13.871 44.755 1.00 92.31 251 ASP A C 1
ATOM 1862 O O . ASP A 1 251 ? -2.667 -13.262 43.782 1.00 92.31 251 ASP A O 1
ATOM 1866 N N . GLU A 1 252 ? -2.398 -14.840 45.339 1.00 92.12 252 GLU A N 1
ATOM 1867 C CA . GLU A 1 252 ? -1.079 -15.277 44.850 1.00 92.12 252 GLU A CA 1
ATOM 1868 C C . GLU A 1 252 ? -1.130 -15.916 43.450 1.00 92.12 252 GLU A C 1
ATOM 1870 O O . GLU A 1 252 ? -0.175 -15.821 42.673 1.00 92.12 252 GLU A O 1
ATOM 1875 N N . LEU A 1 253 ? -2.208 -16.635 43.113 1.00 93.31 253 LEU A N 1
ATOM 1876 C CA . LEU A 1 253 ? -2.392 -17.150 41.754 1.00 93.31 253 LEU A CA 1
ATOM 1877 C C . LEU A 1 253 ? -2.664 -15.999 40.778 1.00 93.31 253 LEU A C 1
ATOM 1879 O O . LEU A 1 253 ? -2.039 -15.950 39.721 1.00 93.31 253 LEU A O 1
ATOM 1883 N N . ALA A 1 254 ? -3.520 -15.046 41.155 1.00 93.38 254 ALA A N 1
ATOM 1884 C CA . ALA A 1 254 ? -3.809 -13.854 40.357 1.00 93.38 254 ALA A CA 1
ATOM 1885 C C . ALA A 1 254 ? -2.552 -13.002 40.090 1.00 93.38 254 ALA A C 1
ATOM 1887 O O . ALA A 1 254 ? -2.336 -12.546 38.965 1.00 93.38 254 ALA A O 1
ATOM 1888 N N . ALA A 1 255 ? -1.680 -12.850 41.091 1.00 92.62 255 ALA A N 1
ATOM 1889 C CA . ALA A 1 255 ? -0.382 -12.194 40.942 1.00 92.62 255 ALA A CA 1
ATOM 1890 C C . ALA A 1 255 ? 0.489 -12.886 39.877 1.00 92.62 255 ALA A C 1
ATOM 1892 O O . ALA A 1 255 ? 1.005 -12.229 38.978 1.00 92.62 255 ALA A O 1
ATOM 1893 N N . ARG A 1 256 ? 0.585 -14.224 39.911 1.00 94.19 256 ARG A N 1
ATOM 1894 C CA . ARG A 1 256 ? 1.344 -15.006 38.915 1.00 94.19 256 ARG A CA 1
ATOM 1895 C C . ARG A 1 256 ? 0.750 -14.938 37.510 1.00 94.19 256 ARG A C 1
ATOM 1897 O O . ARG A 1 256 ? 1.503 -14.902 36.547 1.00 94.19 256 ARG A O 1
ATOM 1904 N N . VAL A 1 257 ? -0.578 -14.907 37.382 1.00 94.81 257 VAL A N 1
ATOM 1905 C CA . VAL A 1 257 ? -1.244 -14.695 36.085 1.00 94.81 257 VAL A CA 1
ATOM 1906 C C . VAL A 1 257 ? -0.907 -13.313 35.529 1.00 94.81 257 VAL A C 1
ATOM 1908 O O . VAL A 1 257 ? -0.640 -13.189 34.339 1.00 94.81 257 VAL A O 1
ATOM 1911 N N . SER A 1 258 ? -0.856 -12.293 36.390 1.00 94.38 258 SER A N 1
ATOM 1912 C CA . SER A 1 258 ? -0.530 -10.920 35.989 1.00 94.38 258 SER A CA 1
ATOM 1913 C C . SER A 1 258 ? 0.868 -10.800 35.366 1.00 94.38 258 SER A C 1
ATOM 1915 O O . SER A 1 258 ? 1.048 -9.987 34.469 1.00 94.38 258 SER A O 1
ATOM 1917 N N . GLU A 1 259 ? 1.839 -11.623 35.781 1.00 93.69 259 GLU A N 1
ATOM 1918 C CA . GLU A 1 259 ? 3.197 -11.654 35.198 1.00 93.69 259 GLU A CA 1
ATOM 1919 C C . GLU A 1 259 ? 3.232 -12.148 33.744 1.00 93.69 259 GLU A C 1
ATOM 1921 O O . GLU A 1 259 ? 4.194 -11.882 33.026 1.00 93.69 259 GLU A O 1
ATOM 1926 N N . LEU A 1 260 ? 2.204 -12.880 33.303 1.00 94.50 260 LEU A N 1
ATOM 1927 C CA . LEU A 1 260 ? 2.111 -13.366 31.927 1.00 94.50 260 LEU A CA 1
ATOM 1928 C C . LEU A 1 260 ? 1.498 -12.336 30.981 1.00 94.50 260 LEU A C 1
ATOM 1930 O O . LEU A 1 260 ? 1.550 -12.556 29.776 1.00 94.50 260 LEU A O 1
ATOM 1934 N N . ILE A 1 261 ? 0.893 -11.264 31.494 1.00 95.81 261 ILE A N 1
ATOM 1935 C CA . ILE A 1 261 ? 0.099 -10.339 30.685 1.00 95.81 261 ILE A CA 1
ATOM 1936 C C . ILE A 1 261 ? 0.999 -9.549 29.749 1.00 95.81 261 ILE A C 1
ATOM 1938 O O . ILE A 1 261 ? 1.928 -8.873 30.195 1.00 95.81 261 ILE A O 1
ATOM 1942 N N . THR A 1 262 ? 0.671 -9.607 28.462 1.00 95.38 262 THR A N 1
ATOM 1943 C CA . THR A 1 262 ? 1.355 -8.856 27.415 1.00 95.38 262 THR A CA 1
ATOM 1944 C C . THR A 1 262 ? 0.517 -7.684 26.928 1.00 95.38 262 THR A C 1
ATOM 1946 O O . THR A 1 262 ? -0.715 -7.708 26.984 1.00 95.38 262 THR A O 1
ATOM 1949 N N . PHE A 1 263 ? 1.200 -6.655 26.437 1.00 95.75 263 PHE A N 1
ATOM 1950 C CA . PHE A 1 263 ? 0.620 -5.552 25.685 1.00 95.75 263 PHE A CA 1
ATOM 1951 C C . PHE A 1 263 ? 1.393 -5.350 24.383 1.00 95.75 263 PHE A C 1
ATOM 1953 O O . PHE A 1 263 ? 2.617 -5.239 24.407 1.00 95.75 263 PHE A O 1
ATOM 1960 N N . ASN A 1 264 ? 0.672 -5.208 23.275 1.00 93.12 264 ASN A N 1
ATOM 1961 C CA . ASN A 1 264 ? 1.199 -4.651 22.034 1.00 93.12 264 ASN A CA 1
ATOM 1962 C C . ASN A 1 264 ? 0.147 -3.753 21.362 1.00 93.12 264 ASN A C 1
ATOM 1964 O O . ASN A 1 264 ? -1.032 -3.778 21.719 1.00 93.12 264 ASN A O 1
ATOM 1968 N N . ASN A 1 265 ? 0.574 -2.949 20.390 1.00 92.38 265 ASN A N 1
ATOM 1969 C CA . ASN A 1 265 ? -0.293 -2.111 19.549 1.00 92.38 265 ASN A CA 1
ATOM 1970 C C . ASN A 1 265 ? -0.163 -2.463 18.052 1.00 92.38 265 ASN A C 1
ATOM 1972 O O . ASN A 1 265 ? -0.446 -1.636 17.173 1.00 92.38 265 ASN A O 1
ATOM 1976 N N . GLY A 1 266 ? 0.343 -3.665 17.759 1.00 91.38 266 GLY A N 1
ATOM 1977 C CA . GLY A 1 266 ? 0.656 -4.108 16.404 1.00 91.38 266 GLY A CA 1
ATOM 1978 C C . GLY A 1 266 ? 1.801 -3.359 15.721 1.00 91.38 266 GLY A C 1
ATOM 1979 O O . GLY A 1 266 ? 1.776 -3.240 14.501 1.00 91.38 266 GLY A O 1
ATOM 1980 N N . SER A 1 267 ? 2.730 -2.772 16.474 1.00 92.44 267 SER A N 1
ATOM 1981 C CA . SER A 1 267 ? 3.947 -2.142 15.948 1.00 92.44 267 SER A CA 1
ATOM 1982 C C . SER A 1 267 ? 5.194 -2.709 16.632 1.00 92.44 267 SER A C 1
ATOM 1984 O O . SER A 1 267 ? 5.101 -3.296 17.715 1.00 92.44 267 SER A O 1
ATOM 1986 N N . ASP A 1 268 ? 6.353 -2.469 16.022 1.00 93.00 268 ASP A N 1
ATOM 1987 C CA . ASP A 1 268 ? 7.660 -2.718 16.627 1.00 93.00 268 ASP A CA 1
ATOM 1988 C C . ASP A 1 268 ? 7.972 -1.579 17.600 1.00 93.00 268 ASP A C 1
ATOM 1990 O O . ASP A 1 268 ? 8.393 -0.500 17.197 1.00 93.00 268 ASP A O 1
ATOM 1994 N N . LEU A 1 269 ? 7.705 -1.787 18.886 1.00 92.12 269 LEU A N 1
ATOM 1995 C CA . LEU A 1 269 ? 7.898 -0.768 19.914 1.00 92.12 269 LEU A CA 1
ATOM 1996 C C . LEU A 1 269 ? 9.373 -0.570 20.287 1.00 92.12 269 LEU A C 1
ATOM 1998 O O . LEU A 1 269 ? 9.663 0.409 20.974 1.00 92.12 269 LEU A O 1
ATOM 2002 N N . GLU A 1 270 ? 10.280 -1.460 19.867 1.00 91.06 270 GLU A N 1
ATOM 2003 C CA . GLU A 1 270 ? 11.724 -1.310 20.096 1.00 91.06 270 GLU A CA 1
ATOM 2004 C C . GLU A 1 270 ? 12.354 -0.325 19.104 1.00 91.06 270 GLU A C 1
ATOM 2006 O O . GLU A 1 270 ? 13.191 0.486 19.506 1.00 91.06 270 GLU A O 1
ATOM 2011 N N . ASP A 1 271 ? 11.912 -0.348 17.842 1.00 87.88 271 ASP A N 1
ATOM 2012 C CA . ASP A 1 271 ? 12.397 0.554 16.784 1.00 87.88 271 ASP A CA 1
ATOM 2013 C C . ASP A 1 271 ? 11.456 1.751 16.497 1.00 87.88 271 ASP A C 1
ATOM 2015 O O . ASP A 1 271 ? 11.852 2.719 15.830 1.00 87.88 271 ASP A O 1
ATOM 2019 N N . ASP A 1 272 ? 10.216 1.747 17.008 1.00 80.75 272 ASP A N 1
ATOM 2020 C CA . ASP A 1 272 ? 9.285 2.876 16.867 1.00 80.75 272 ASP A CA 1
ATOM 2021 C C . ASP A 1 272 ? 9.732 4.085 17.709 1.00 80.75 272 ASP A C 1
ATOM 2023 O O . ASP A 1 272 ? 10.099 4.011 18.881 1.00 80.75 272 ASP A O 1
ATOM 2027 N N . ARG A 1 273 ? 9.651 5.270 17.101 1.00 77.00 273 ARG A N 1
ATOM 2028 C CA . ARG A 1 273 ? 9.948 6.548 17.762 1.00 77.00 273 ARG A CA 1
ATOM 2029 C C . ARG A 1 273 ? 8.792 7.039 18.633 1.00 77.00 273 ARG A C 1
ATOM 2031 O O . ARG A 1 273 ? 8.974 7.975 19.415 1.00 77.00 273 ARG A O 1
ATOM 2038 N N . ASN A 1 274 ? 7.600 6.472 18.467 1.00 84.81 274 ASN A N 1
ATOM 2039 C CA . ASN A 1 274 ? 6.404 6.865 19.194 1.00 84.81 274 ASN A CA 1
ATOM 2040 C C . ASN A 1 274 ? 6.327 6.141 20.539 1.00 84.81 274 ASN A C 1
ATOM 2042 O O . ASN A 1 274 ? 5.935 4.982 20.636 1.00 84.81 274 ASN A O 1
ATOM 2046 N N . VAL A 1 275 ? 6.642 6.870 21.607 1.00 89.88 275 VAL A N 1
ATOM 2047 C CA . VAL A 1 275 ? 6.479 6.372 22.974 1.00 89.88 275 VAL A CA 1
ATOM 2048 C C . VAL A 1 275 ? 4.993 6.221 23.302 1.00 89.88 275 VAL A C 1
ATOM 2050 O O . VAL A 1 275 ? 4.216 7.174 23.200 1.00 89.88 275 VAL A O 1
ATOM 2053 N N . VAL A 1 276 ? 4.601 5.027 23.743 1.00 93.31 276 VAL A N 1
ATOM 2054 C CA . VAL A 1 276 ? 3.227 4.699 24.129 1.00 93.31 276 VAL A CA 1
ATOM 2055 C C . VAL A 1 276 ? 3.105 4.758 25.647 1.00 93.31 276 VAL A C 1
ATOM 2057 O O . VAL A 1 276 ? 3.859 4.097 26.353 1.00 93.31 276 VAL A O 1
ATOM 2060 N N . ALA A 1 277 ? 2.133 5.519 26.153 1.00 94.56 277 ALA A N 1
ATOM 2061 C CA . ALA A 1 277 ? 1.808 5.589 27.576 1.00 94.56 277 ALA A CA 1
ATOM 2062 C C . ALA A 1 277 ? 0.342 5.206 27.808 1.00 94.56 277 ALA A C 1
ATOM 2064 O O . ALA A 1 277 ? -0.555 5.727 27.137 1.00 94.56 277 ALA A O 1
ATOM 2065 N N . LYS A 1 278 ? 0.099 4.281 28.739 1.00 95.81 278 LYS A N 1
ATOM 2066 C CA . LYS A 1 278 ? -1.229 3.707 29.010 1.00 95.81 278 LYS A CA 1
ATOM 2067 C C . LYS A 1 278 ? -1.383 3.370 30.493 1.00 95.81 278 LYS A C 1
ATOM 2069 O O . LYS A 1 278 ? -0.397 3.292 31.226 1.00 95.81 278 LYS A O 1
ATOM 2074 N N . ARG A 1 279 ? -2.623 3.115 30.915 1.00 95.81 279 ARG A N 1
ATOM 2075 C CA . ARG A 1 279 ? -2.970 2.561 32.228 1.00 95.81 279 ARG A CA 1
ATOM 2076 C C . ARG A 1 279 ? -3.582 1.176 32.066 1.00 95.81 279 ARG A C 1
ATOM 2078 O O . ARG A 1 279 ? -4.443 0.997 31.213 1.00 95.81 279 ARG A O 1
ATOM 2085 N N . ILE A 1 280 ? -3.179 0.226 32.907 1.00 97.25 280 ILE A N 1
ATOM 2086 C CA . ILE A 1 280 ? -3.874 -1.055 33.082 1.00 97.25 280 ILE A CA 1
ATOM 2087 C C . ILE A 1 280 ? -4.475 -1.098 34.481 1.00 97.25 280 ILE A C 1
ATOM 2089 O O . ILE A 1 280 ? -3.755 -0.989 35.477 1.00 97.25 280 ILE A O 1
ATOM 2093 N N . THR A 1 281 ? -5.786 -1.298 34.552 1.00 97.00 281 THR A N 1
ATOM 2094 C CA . THR A 1 281 ? -6.519 -1.574 35.788 1.00 97.00 281 THR A CA 1
ATOM 2095 C C . THR A 1 281 ? -6.793 -3.071 35.884 1.00 97.00 281 THR A C 1
ATOM 2097 O O . THR A 1 281 ? -7.430 -3.644 35.010 1.00 97.00 281 THR A O 1
ATOM 2100 N N . SER A 1 282 ? -6.263 -3.712 36.924 1.00 97.00 282 SER A N 1
ATOM 2101 C CA . SER A 1 282 ? -6.448 -5.129 37.243 1.00 97.00 282 SER A CA 1
ATOM 2102 C C . SER A 1 282 ? -7.504 -5.278 38.340 1.00 97.00 282 SER A C 1
ATOM 2104 O O . SER A 1 282 ? -7.312 -4.728 39.425 1.00 97.00 282 SER A O 1
ATOM 2106 N N . GLU A 1 283 ? -8.584 -6.013 38.088 1.00 97.00 283 GLU A N 1
ATOM 2107 C CA . GLU A 1 283 ? -9.681 -6.246 39.035 1.00 97.00 283 GLU A CA 1
ATOM 2108 C C . GLU A 1 283 ? -9.843 -7.740 39.332 1.00 97.00 283 GLU A C 1
ATOM 2110 O O . GLU A 1 283 ? -10.169 -8.519 38.441 1.00 97.00 283 GLU A O 1
ATOM 2115 N N . LEU A 1 284 ? -9.624 -8.147 40.584 1.00 97.12 284 LEU A N 1
ATOM 2116 C CA . LEU A 1 284 ? -9.778 -9.521 41.064 1.00 97.12 284 LEU A CA 1
ATOM 2117 C C . LEU A 1 284 ? -11.083 -9.656 41.853 1.00 97.12 284 LEU A C 1
ATOM 2119 O O . LEU A 1 284 ? -11.261 -8.980 42.871 1.00 97.12 284 LEU A O 1
ATOM 2123 N N . PHE A 1 285 ? -11.977 -10.547 41.427 1.00 96.81 285 PHE A N 1
ATOM 2124 C CA . PHE A 1 285 ? -13.316 -10.657 42.006 1.00 96.81 285 PHE A CA 1
ATOM 2125 C C . PHE A 1 285 ? -13.796 -12.097 42.202 1.00 96.81 285 PHE A C 1
ATOM 2127 O O . PHE A 1 285 ? -13.458 -13.004 41.441 1.00 96.81 285 PHE A O 1
ATOM 2134 N N . THR A 1 286 ? -14.606 -12.315 43.242 1.00 95.56 286 THR A N 1
ATOM 2135 C CA . THR A 1 286 ? -15.272 -13.601 43.508 1.00 95.56 286 THR A CA 1
ATOM 2136 C C . THR A 1 286 ? -16.482 -13.798 42.592 1.00 95.56 286 THR A C 1
ATOM 2138 O O . THR A 1 286 ? -17.046 -12.832 42.081 1.00 95.56 286 THR A O 1
ATOM 2141 N N . SER A 1 287 ? -16.925 -15.045 42.403 1.00 93.38 287 SER A N 1
ATOM 2142 C CA . SER A 1 287 ? -18.080 -15.388 41.547 1.00 93.38 287 SER A CA 1
ATOM 2143 C C . SER A 1 287 ? -19.378 -14.662 41.925 1.00 93.38 287 SER A C 1
ATOM 2145 O O . SER A 1 287 ? -20.211 -14.375 41.067 1.00 93.38 287 SER A O 1
ATOM 2147 N N . ASP A 1 288 ? -19.545 -14.337 43.208 1.00 92.94 288 ASP A N 1
ATOM 2148 C CA . ASP A 1 288 ? -20.681 -13.598 43.760 1.00 92.94 288 ASP A CA 1
ATOM 2149 C C . ASP A 1 288 ? -20.433 -12.085 43.911 1.00 92.94 288 ASP A C 1
ATOM 2151 O O . ASP A 1 288 ? -21.297 -11.373 44.426 1.00 92.94 288 ASP A O 1
ATOM 2155 N N . LEU A 1 289 ? -19.259 -11.599 43.487 1.00 91.88 289 LEU A N 1
ATOM 2156 C CA . LEU A 1 289 ? -18.790 -10.215 43.626 1.00 91.88 289 LEU A CA 1
ATOM 2157 C C . LEU A 1 289 ? -18.762 -9.692 45.075 1.00 91.88 289 LEU A C 1
ATOM 2159 O O . LEU A 1 289 ? -18.698 -8.481 45.294 1.00 91.88 289 LEU A O 1
ATOM 2163 N N . SER A 1 290 ? -18.802 -10.575 46.080 1.00 93.12 290 SER A N 1
ATOM 2164 C CA . SER A 1 290 ? -18.700 -10.183 47.493 1.00 93.12 290 SER A CA 1
ATOM 2165 C C . SER A 1 290 ? -17.337 -9.576 47.836 1.00 93.12 290 SER A C 1
ATOM 2167 O O . SER A 1 290 ? -17.248 -8.725 48.722 1.00 93.12 290 SER A O 1
ATOM 2169 N N . THR A 1 291 ? -16.292 -9.979 47.110 1.00 92.69 291 THR A N 1
ATOM 2170 C CA . THR A 1 291 ? -14.968 -9.355 47.129 1.00 92.69 291 THR A CA 1
ATOM 2171 C C . THR A 1 291 ? -14.615 -8.907 45.715 1.00 92.69 291 THR A C 1
ATOM 2173 O O . THR A 1 291 ? -14.695 -9.704 44.783 1.00 92.69 291 THR A O 1
ATOM 2176 N N . ASN A 1 292 ? -14.216 -7.641 45.565 1.00 95.06 292 ASN A N 1
ATOM 2177 C CA . ASN A 1 292 ? -13.684 -7.066 44.330 1.00 95.06 292 ASN A CA 1
ATOM 2178 C C . ASN A 1 292 ? -12.520 -6.128 44.692 1.00 95.06 292 ASN A C 1
ATOM 2180 O O . ASN A 1 292 ? -12.712 -5.150 45.420 1.00 95.06 292 ASN A O 1
ATOM 2184 N N . LEU A 1 293 ? -11.316 -6.469 44.242 1.00 95.69 293 LEU A N 1
ATOM 2185 C CA . LEU A 1 293 ? -10.075 -5.755 44.527 1.00 95.69 293 LEU A CA 1
ATOM 2186 C C . LEU A 1 293 ? -9.525 -5.180 43.225 1.00 95.69 293 LEU A C 1
ATOM 2188 O O . LEU A 1 293 ? -9.259 -5.936 42.299 1.00 95.69 293 LEU A O 1
ATOM 2192 N N . ALA A 1 294 ? -9.297 -3.868 43.172 1.00 95.62 294 ALA A N 1
ATOM 2193 C CA . ALA A 1 294 ? -8.797 -3.189 41.981 1.00 95.62 294 ALA A CA 1
ATOM 2194 C C . ALA A 1 294 ? -7.430 -2.541 42.229 1.00 95.62 294 ALA A C 1
ATOM 2196 O O . ALA A 1 294 ? -7.213 -1.881 43.248 1.00 95.62 294 ALA A O 1
ATOM 2197 N N . LEU A 1 295 ? -6.520 -2.687 41.270 1.00 94.94 295 LEU A N 1
ATOM 2198 C CA . LEU A 1 295 ? -5.208 -2.043 41.243 1.00 94.94 295 LEU A CA 1
ATOM 2199 C C . LEU A 1 295 ? -4.981 -1.428 39.871 1.00 94.94 295 LEU A C 1
ATOM 2201 O O . LEU A 1 295 ? -5.355 -2.012 38.866 1.00 94.94 295 LEU A O 1
ATOM 2205 N N . SER A 1 296 ? -4.365 -0.253 39.805 1.00 94.44 296 SER A N 1
ATOM 2206 C CA . SER A 1 296 ? -4.032 0.387 38.529 1.00 94.44 296 SER A CA 1
ATOM 2207 C C . SER A 1 296 ? -2.540 0.637 38.435 1.00 94.44 296 SER A C 1
ATOM 2209 O O . SER A 1 296 ? -1.922 1.070 39.410 1.00 94.44 296 SER A O 1
ATOM 2211 N N . ARG A 1 297 ? -1.975 0.399 37.254 1.00 93.69 297 ARG A N 1
ATOM 2212 C CA . ARG A 1 297 ? -0.592 0.736 36.933 1.00 93.69 297 ARG A CA 1
ATOM 2213 C C . ARG A 1 297 ? -0.522 1.492 35.617 1.00 93.69 297 ARG A C 1
ATOM 2215 O O . ARG A 1 297 ? -1.072 1.048 34.614 1.00 93.69 297 ARG A O 1
ATOM 2222 N N . ASP A 1 298 ? 0.210 2.596 35.645 1.00 95.50 298 ASP A N 1
ATOM 2223 C CA . ASP A 1 298 ? 0.653 3.288 34.442 1.00 95.50 298 ASP A CA 1
ATOM 2224 C C . ASP A 1 298 ? 1.937 2.644 33.928 1.00 95.50 298 ASP A C 1
ATOM 2226 O O . ASP A 1 298 ? 2.790 2.238 34.722 1.00 95.50 298 ASP A O 1
ATOM 2230 N N . PHE A 1 299 ? 2.077 2.561 32.611 1.00 95.00 299 PHE A N 1
ATOM 2231 C CA . PHE A 1 299 ? 3.316 2.139 31.977 1.00 95.00 299 PHE A CA 1
ATOM 2232 C C . PHE A 1 299 ? 3.624 3.001 30.757 1.00 95.00 299 PHE A C 1
ATOM 2234 O O . PHE A 1 299 ? 2.730 3.590 30.138 1.00 95.00 299 PHE A O 1
ATOM 2241 N N . VAL A 1 300 ? 4.909 3.047 30.425 1.00 95.75 300 VAL A N 1
ATOM 2242 C CA . VAL A 1 300 ? 5.457 3.718 29.251 1.00 95.75 300 VAL A CA 1
ATOM 2243 C C . VAL A 1 300 ? 6.298 2.695 28.493 1.00 95.75 300 VAL A C 1
ATOM 2245 O O . VAL A 1 300 ? 7.081 1.977 29.113 1.00 95.75 300 VAL A O 1
ATOM 2248 N N . SER A 1 301 ? 6.122 2.589 27.174 1.00 94.75 301 SER A N 1
ATOM 2249 C CA . SER A 1 301 ? 6.771 1.546 26.368 1.00 94.75 301 SER A CA 1
ATOM 2250 C C . SER A 1 301 ? 8.296 1.591 26.459 1.00 94.75 301 SER A C 1
ATOM 2252 O O . SER A 1 301 ? 8.910 0.554 26.683 1.00 94.75 301 SER A O 1
ATOM 2254 N N . SER A 1 302 ? 8.896 2.784 26.372 1.00 94.50 302 SER A N 1
ATOM 2255 C CA . SER A 1 302 ? 10.350 2.972 26.468 1.00 94.50 302 SER A CA 1
ATOM 2256 C C . SER A 1 302 ? 10.923 2.472 27.793 1.00 94.50 302 SER A C 1
ATOM 2258 O O . SER A 1 302 ? 11.945 1.799 27.799 1.00 94.50 302 SER A O 1
ATOM 2260 N N . ASP A 1 303 ? 10.235 2.746 28.904 1.00 95.31 303 ASP A N 1
ATOM 2261 C CA . ASP A 1 303 ? 10.702 2.360 30.238 1.00 95.31 303 ASP A CA 1
ATOM 2262 C C . ASP A 1 303 ? 10.696 0.831 30.386 1.00 95.31 303 ASP A C 1
ATOM 2264 O O . ASP A 1 303 ? 11.643 0.246 30.905 1.00 95.31 303 ASP A O 1
ATOM 2268 N N . LEU A 1 304 ? 9.658 0.165 29.867 1.00 94.94 304 LEU A N 1
ATOM 2269 C CA . LEU A 1 304 ? 9.582 -1.298 29.862 1.00 94.94 304 LEU A CA 1
ATOM 2270 C C . LEU A 1 304 ? 10.696 -1.923 29.011 1.00 94.94 304 LEU A C 1
ATOM 2272 O O . LEU A 1 304 ? 11.286 -2.921 29.421 1.00 94.94 304 LEU A O 1
ATOM 2276 N N . ILE A 1 305 ? 11.000 -1.343 27.850 1.00 93.94 305 ILE A N 1
ATOM 2277 C CA . ILE A 1 305 ? 12.066 -1.828 26.962 1.00 93.94 305 ILE A CA 1
ATOM 2278 C C . ILE A 1 305 ? 13.436 -1.668 27.628 1.00 93.94 305 ILE A C 1
ATOM 2280 O O . ILE A 1 305 ? 14.202 -2.631 27.680 1.00 93.94 305 ILE A O 1
ATOM 2284 N N . ASP A 1 306 ? 13.714 -0.505 28.223 1.00 94.69 306 ASP A N 1
ATOM 2285 C CA . ASP A 1 306 ? 14.959 -0.237 28.956 1.00 94.69 306 ASP A CA 1
ATOM 2286 C C . ASP A 1 306 ? 15.147 -1.192 30.152 1.00 94.69 306 ASP A C 1
ATOM 2288 O O . ASP A 1 306 ? 16.268 -1.588 30.487 1.00 94.69 306 ASP A O 1
ATOM 2292 N N . GLU A 1 307 ? 14.047 -1.606 30.785 1.00 94.94 307 GLU A N 1
ATOM 2293 C CA . GLU A 1 307 ? 14.025 -2.608 31.855 1.00 94.94 307 GLU A CA 1
ATOM 2294 C C . GLU A 1 307 ? 14.132 -4.063 31.350 1.00 94.94 307 GLU A C 1
ATOM 2296 O O . GLU A 1 307 ? 14.187 -4.994 32.160 1.00 94.94 307 GLU A O 1
ATOM 2301 N N . GLY A 1 308 ? 14.160 -4.292 30.033 1.00 94.00 308 GLY A N 1
ATOM 2302 C CA . GLY A 1 308 ? 14.186 -5.625 29.422 1.00 94.00 308 GLY A CA 1
ATOM 2303 C C . GLY A 1 308 ? 12.862 -6.384 29.552 1.00 94.00 308 GLY A C 1
ATOM 2304 O O . GLY A 1 308 ? 12.843 -7.615 29.564 1.00 94.00 308 GLY A O 1
ATOM 2305 N N . ARG A 1 309 ? 11.741 -5.670 29.690 1.00 93.88 309 ARG A N 1
ATOM 2306 C CA . ARG A 1 309 ? 10.384 -6.213 29.870 1.00 93.88 309 ARG A CA 1
ATOM 2307 C C . ARG A 1 309 ? 9.686 -6.456 28.538 1.00 93.88 309 ARG A C 1
ATOM 2309 O O . ARG A 1 309 ? 8.529 -6.084 28.353 1.00 93.88 309 ARG A O 1
ATOM 2316 N N . VAL A 1 310 ? 10.399 -7.130 27.648 1.00 93.44 310 VAL A N 1
ATOM 2317 C CA . VAL A 1 310 ? 9.902 -7.609 26.359 1.00 93.44 310 VAL A CA 1
ATOM 2318 C C . VAL A 1 310 ? 9.711 -9.120 26.461 1.00 93.44 310 VAL A C 1
ATOM 2320 O O . VAL A 1 310 ? 10.575 -9.831 26.984 1.00 93.44 310 VAL A O 1
ATOM 2323 N N . ALA A 1 311 ? 8.555 -9.621 26.034 1.00 90.25 311 ALA A N 1
ATOM 2324 C CA . ALA A 1 311 ? 8.301 -11.053 26.013 1.00 90.25 311 ALA A CA 1
ATOM 2325 C C . ALA A 1 311 ? 9.230 -11.728 24.993 1.00 90.25 311 ALA A C 1
ATOM 2327 O O . ALA A 1 311 ? 9.435 -11.233 23.890 1.00 90.25 311 ALA A O 1
ATOM 2328 N N . SER A 1 312 ? 9.797 -12.876 25.366 1.00 78.88 312 SER A N 1
ATOM 2329 C CA . SER A 1 312 ? 10.594 -13.692 24.445 1.00 78.88 312 SER A CA 1
ATOM 2330 C C . SER A 1 312 ? 9.695 -14.749 23.807 1.00 78.88 312 SER A C 1
ATOM 2332 O O . SER A 1 312 ? 9.000 -15.475 24.518 1.00 78.88 312 SER A O 1
ATOM 2334 N N . GLY A 1 313 ? 9.687 -14.824 22.478 1.00 72.31 313 GLY A N 1
ATOM 2335 C CA . GLY A 1 313 ? 8.822 -15.725 21.718 1.00 72.31 313 GLY A CA 1
ATOM 2336 C C . GLY A 1 313 ? 9.177 -15.755 20.234 1.00 72.31 313 GLY A C 1
ATOM 2337 O O . GLY A 1 313 ? 10.138 -15.109 19.809 1.00 72.31 313 GLY A O 1
ATOM 2338 N N . ASP A 1 314 ? 8.414 -16.531 19.465 1.00 74.06 314 ASP A N 1
ATOM 2339 C CA . ASP A 1 314 ? 8.506 -16.529 18.005 1.00 74.06 314 ASP A CA 1
ATOM 2340 C C . ASP A 1 314 ? 8.117 -15.151 17.455 1.00 74.06 314 ASP A C 1
ATOM 2342 O O . ASP A 1 314 ? 7.305 -14.432 18.046 1.00 74.06 314 ASP A O 1
ATOM 2346 N N . ARG A 1 315 ? 8.721 -14.772 16.326 1.00 84.75 315 ARG A N 1
ATOM 2347 C CA . ARG A 1 315 ? 8.438 -13.486 15.686 1.00 84.75 315 ARG A CA 1
ATOM 2348 C C . ARG A 1 315 ? 6.983 -13.431 15.253 1.00 84.75 315 ARG A C 1
ATOM 2350 O O . ARG A 1 315 ? 6.483 -14.359 14.624 1.00 84.75 315 ARG A O 1
ATOM 2357 N N . ARG A 1 316 ? 6.327 -12.317 15.561 1.00 89.12 316 ARG A N 1
ATOM 2358 C CA . ARG A 1 316 ? 4.962 -12.033 15.126 1.00 89.12 316 ARG A CA 1
ATOM 2359 C C . ARG A 1 316 ? 4.961 -10.755 14.323 1.00 89.12 316 ARG A C 1
ATOM 2361 O O . ARG A 1 316 ? 5.652 -9.803 14.673 1.00 89.12 316 ARG A O 1
ATOM 2368 N N . PHE A 1 317 ? 4.161 -10.739 13.275 1.00 93.69 317 PHE A N 1
ATOM 2369 C CA . PHE A 1 317 ? 4.001 -9.597 12.400 1.00 93.69 317 PHE A CA 1
ATOM 2370 C C . PHE A 1 317 ? 2.540 -9.180 12.349 1.00 93.69 317 PHE A C 1
ATOM 2372 O O . PHE A 1 317 ? 1.638 -10.014 12.459 1.00 93.69 317 PHE A O 1
ATOM 2379 N N . MET A 1 318 ? 2.308 -7.885 12.162 1.00 94.56 318 MET A N 1
ATOM 2380 C CA . MET A 1 318 ? 0.973 -7.350 11.951 1.00 94.56 318 MET A CA 1
ATOM 2381 C C . MET A 1 318 ? 0.976 -6.327 10.826 1.00 94.56 318 MET A C 1
ATOM 2383 O O . MET A 1 318 ? 1.700 -5.333 10.874 1.00 94.56 318 MET A O 1
ATOM 2387 N N . ALA A 1 319 ? 0.137 -6.556 9.823 1.00 96.50 319 ALA A N 1
ATOM 2388 C CA . ALA A 1 319 ? -0.216 -5.547 8.836 1.00 96.50 319 ALA A CA 1
ATOM 2389 C C . ALA A 1 319 ? -1.479 -4.813 9.297 1.00 96.50 319 ALA A C 1
ATOM 2391 O O . ALA A 1 319 ? -2.440 -5.437 9.754 1.00 96.50 319 ALA A O 1
ATOM 2392 N N . LYS A 1 320 ? -1.475 -3.481 9.185 1.00 95.31 320 LYS A N 1
ATOM 2393 C CA . LYS A 1 320 ? -2.578 -2.605 9.607 1.00 95.31 320 LYS A CA 1
ATOM 2394 C C . LYS A 1 320 ? -2.940 -1.641 8.488 1.00 95.31 320 LYS A C 1
ATOM 2396 O O . LYS A 1 320 ? -2.070 -0.931 7.989 1.00 95.31 320 LYS A O 1
ATOM 2401 N N . LEU A 1 321 ? -4.220 -1.560 8.143 1.00 95.25 321 LEU A N 1
ATOM 2402 C CA . LEU A 1 321 ? -4.724 -0.608 7.153 1.00 95.25 321 LEU A CA 1
ATOM 2403 C C . LEU A 1 321 ? -5.986 0.072 7.679 1.00 95.25 321 LEU A C 1
ATOM 2405 O O . LEU A 1 321 ? -6.951 -0.599 8.026 1.00 95.25 321 LEU A O 1
ATOM 2409 N N . ILE A 1 322 ? -5.991 1.403 7.724 1.00 94.62 322 ILE A N 1
ATOM 2410 C CA . ILE A 1 322 ? -7.171 2.197 8.082 1.00 94.62 322 ILE A CA 1
ATOM 2411 C C . ILE A 1 322 ? -7.584 3.002 6.860 1.00 94.62 322 ILE A C 1
ATOM 2413 O O . ILE A 1 322 ? -6.776 3.717 6.267 1.00 94.62 322 ILE A O 1
ATOM 2417 N N . THR A 1 323 ? -8.854 2.902 6.500 1.00 95.62 323 THR A N 1
ATOM 2418 C CA . THR A 1 323 ? -9.437 3.711 5.428 1.00 95.62 323 THR A CA 1
ATOM 2419 C C . THR A 1 323 ? -9.776 5.109 5.944 1.00 95.62 323 THR A C 1
ATOM 2421 O O . THR A 1 323 ? -10.097 5.286 7.119 1.00 95.62 323 THR A O 1
ATOM 2424 N N . ARG A 1 324 ? -9.733 6.133 5.081 1.00 91.06 324 ARG A N 1
ATOM 2425 C CA . ARG A 1 324 ? -10.122 7.495 5.493 1.00 91.06 324 ARG A CA 1
ATOM 2426 C C . ARG A 1 324 ? -11.593 7.531 5.919 1.00 91.06 324 ARG A C 1
ATOM 2428 O O . ARG A 1 324 ? -11.919 7.756 7.081 1.00 91.06 324 ARG A O 1
ATOM 2435 N N . GLY A 1 325 ? -12.473 7.301 4.955 1.00 91.31 325 GLY A N 1
ATOM 2436 C CA . GLY A 1 325 ? -13.920 7.263 5.103 1.00 91.31 325 GLY A CA 1
ATOM 2437 C C . GLY A 1 325 ? -14.524 6.713 3.825 1.00 91.31 325 GLY A C 1
ATOM 2438 O O . GLY A 1 325 ? -14.073 7.068 2.735 1.00 91.31 325 GLY A O 1
ATOM 2439 N N . ILE A 1 326 ? -15.522 5.845 3.963 1.00 96.31 326 ILE A N 1
ATOM 2440 C CA . ILE A 1 326 ? -16.198 5.251 2.814 1.00 96.31 326 ILE A CA 1
ATOM 2441 C C . ILE A 1 326 ? -16.956 6.354 2.064 1.00 96.31 326 ILE A C 1
ATOM 2443 O O . ILE A 1 326 ? -17.636 7.202 2.655 1.00 96.31 326 ILE A O 1
ATOM 2447 N N . GLY A 1 327 ? -16.811 6.365 0.743 1.00 94.12 327 GLY A N 1
ATOM 2448 C CA . GLY A 1 327 ? -17.428 7.346 -0.131 1.00 94.12 327 GLY A CA 1
ATOM 2449 C C . GLY A 1 327 ? -18.952 7.219 -0.171 1.00 94.12 327 GLY A C 1
ATOM 2450 O O . GLY A 1 327 ? -19.546 6.168 0.069 1.00 94.12 327 GLY A O 1
ATOM 2451 N N . TYR A 1 328 ? -19.616 8.329 -0.493 1.00 94.38 328 TYR A N 1
ATOM 2452 C CA . TYR A 1 328 ? -21.071 8.357 -0.568 1.00 94.38 328 TYR A CA 1
ATOM 2453 C C . TYR A 1 328 ? -21.589 7.615 -1.801 1.00 94.38 328 TYR A C 1
ATOM 2455 O O . TYR A 1 328 ? -21.301 7.981 -2.940 1.00 94.38 328 TYR A O 1
ATOM 2463 N N . ALA A 1 329 ? -22.459 6.641 -1.564 1.00 94.88 329 ALA A N 1
ATOM 2464 C CA . ALA A 1 329 ? -23.214 5.944 -2.589 1.00 94.88 329 ALA A CA 1
ATOM 2465 C C . ALA A 1 329 ? -24.633 5.667 -2.083 1.00 94.88 329 ALA A C 1
ATOM 2467 O O . ALA A 1 329 ? -24.813 5.315 -0.923 1.00 94.88 329 ALA A O 1
ATOM 2468 N N . ALA A 1 330 ? -25.644 5.815 -2.942 1.00 95.56 330 ALA A N 1
ATOM 2469 C CA . ALA A 1 330 ? -27.045 5.637 -2.555 1.00 95.56 330 ALA A CA 1
ATOM 2470 C C . ALA A 1 330 ? -27.845 4.806 -3.564 1.00 95.56 330 ALA A C 1
ATOM 2472 O O . ALA A 1 330 ? -27.424 4.642 -4.709 1.00 95.56 330 ALA A O 1
ATOM 2473 N N . GLY A 1 331 ? -29.013 4.334 -3.129 1.00 95.94 331 GLY A N 1
ATOM 2474 C CA . GLY A 1 331 ? -29.925 3.483 -3.891 1.00 95.94 331 GLY A CA 1
ATOM 2475 C C . GLY A 1 331 ? -29.794 2.026 -3.467 1.00 95.94 331 GLY A C 1
ATOM 2476 O O . GLY A 1 331 ? -28.817 1.384 -3.820 1.00 95.94 331 GLY A O 1
ATOM 2477 N N . THR A 1 332 ? -30.770 1.526 -2.709 1.00 96.12 332 THR A N 1
ATOM 2478 C CA . THR A 1 332 ? -30.812 0.140 -2.217 1.00 96.12 332 THR A CA 1
ATOM 2479 C C . THR A 1 332 ? -30.583 -0.865 -3.344 1.00 96.12 332 THR A C 1
ATOM 2481 O O . THR A 1 332 ? -31.139 -0.699 -4.431 1.00 96.12 332 THR A O 1
ATOM 2484 N N . ASP A 1 333 ? -29.759 -1.878 -3.077 1.00 95.38 333 ASP A N 1
ATOM 2485 C CA . ASP A 1 333 ? -29.361 -2.944 -4.007 1.00 95.38 333 ASP A CA 1
ATOM 2486 C C . ASP A 1 333 ? -28.585 -2.458 -5.248 1.00 95.38 333 ASP A C 1
ATOM 2488 O O . ASP A 1 333 ? -28.321 -3.233 -6.169 1.00 95.38 333 ASP A O 1
ATOM 2492 N N . ARG A 1 334 ? -28.184 -1.179 -5.302 1.00 97.44 334 ARG A N 1
ATOM 2493 C CA . ARG A 1 334 ? -27.307 -0.676 -6.364 1.00 97.44 334 ARG A CA 1
ATOM 2494 C C . ARG A 1 334 ? -25.903 -1.241 -6.169 1.00 97.44 334 ARG A C 1
ATOM 2496 O O . ARG A 1 334 ? -25.304 -1.022 -5.117 1.00 97.44 334 ARG A O 1
ATOM 2503 N N . VAL A 1 335 ? -25.378 -1.890 -7.204 1.00 97.75 335 VAL A N 1
ATOM 2504 C CA . VAL A 1 335 ? -23.966 -2.284 -7.291 1.00 97.75 335 VAL A CA 1
ATOM 2505 C C . VAL A 1 335 ? -23.102 -1.030 -7.422 1.00 97.75 335 VAL A C 1
ATOM 2507 O O . VAL A 1 335 ? -23.419 -0.126 -8.202 1.00 97.75 335 VAL A O 1
ATOM 2510 N N . VAL A 1 336 ? -22.063 -0.943 -6.597 1.00 96.75 336 VAL A N 1
ATOM 2511 C CA . VAL A 1 336 ? -21.143 0.203 -6.532 1.00 96.75 336 VAL A CA 1
ATOM 2512 C C . VAL A 1 336 ? -19.695 -0.171 -6.821 1.00 96.75 336 VAL A C 1
ATOM 2514 O O . VAL A 1 336 ? -18.936 0.722 -7.172 1.00 96.75 336 VAL A O 1
ATOM 2517 N N . ILE A 1 337 ? -19.354 -1.453 -6.686 1.00 97.00 337 ILE A N 1
ATOM 2518 C CA . ILE A 1 337 ? -18.124 -2.086 -7.172 1.00 97.00 337 ILE A CA 1
ATOM 2519 C C . ILE A 1 337 ? -18.579 -3.407 -7.795 1.00 97.00 337 ILE A C 1
ATOM 2521 O O . ILE A 1 337 ? -19.334 -4.138 -7.137 1.00 97.00 337 ILE A O 1
ATOM 2525 N N . ASP A 1 338 ? -18.209 -3.677 -9.047 1.00 96.75 338 ASP A N 1
ATOM 2526 C CA . ASP A 1 338 ? -18.651 -4.881 -9.749 1.00 96.75 338 ASP A CA 1
ATOM 2527 C C . ASP A 1 338 ? -17.870 -6.124 -9.275 1.00 96.75 338 ASP A C 1
ATOM 2529 O O . ASP A 1 338 ? -16.868 -6.054 -8.560 1.00 96.75 338 ASP A O 1
ATOM 2533 N N . ASP A 1 339 ? -18.395 -7.301 -9.618 1.00 96.94 339 ASP A N 1
ATOM 2534 C CA . ASP A 1 339 ? -17.793 -8.593 -9.280 1.00 96.94 339 ASP A CA 1
ATOM 2535 C C . ASP A 1 339 ? -16.383 -8.714 -9.874 1.00 96.94 339 ASP A C 1
ATOM 2537 O O . ASP A 1 339 ? -16.198 -8.584 -11.084 1.00 96.94 339 ASP A O 1
ATOM 2541 N N . GLY A 1 340 ? -15.394 -8.981 -9.022 1.00 94.81 340 GLY A N 1
ATOM 2542 C CA . GLY A 1 340 ? -14.003 -9.141 -9.431 1.00 94.81 340 GLY A CA 1
ATOM 2543 C C . GLY A 1 340 ? -13.223 -7.855 -9.712 1.00 94.81 340 GLY A C 1
ATOM 2544 O O . GLY A 1 340 ? -12.038 -7.953 -10.036 1.00 94.81 340 GLY A O 1
ATOM 2545 N N . ASP A 1 341 ? -13.817 -6.673 -9.525 1.00 95.44 341 ASP A N 1
ATOM 2546 C CA . ASP A 1 341 ? -13.107 -5.389 -9.648 1.00 95.44 341 ASP A CA 1
ATOM 2547 C C . ASP A 1 341 ? -12.044 -5.204 -8.558 1.00 95.44 341 ASP A C 1
ATOM 2549 O O . ASP A 1 341 ? -11.044 -4.520 -8.770 1.00 95.44 341 ASP A O 1
ATOM 2553 N N . VAL A 1 342 ? -12.236 -5.825 -7.392 1.00 97.00 342 VAL A N 1
ATOM 2554 C CA . VAL A 1 342 ? -11.291 -5.785 -6.273 1.00 97.00 342 VAL A CA 1
ATOM 2555 C C . VAL A 1 342 ? -11.025 -7.204 -5.781 1.00 97.00 342 VAL A C 1
ATOM 2557 O O . VAL A 1 342 ? -11.920 -8.048 -5.733 1.00 97.00 342 VAL A O 1
ATOM 2560 N N . SER A 1 343 ? -9.790 -7.478 -5.384 1.00 96.06 343 SER A N 1
ATOM 2561 C CA . SER A 1 343 ? -9.414 -8.686 -4.648 1.00 96.06 343 SER A CA 1
ATOM 2562 C C . SER A 1 343 ? -8.687 -8.316 -3.361 1.00 96.06 343 SER A C 1
ATOM 2564 O O . SER A 1 343 ? -8.104 -7.241 -3.281 1.00 96.06 343 SER A O 1
ATOM 2566 N N . ILE A 1 344 ? -8.727 -9.187 -2.353 1.00 96.25 344 ILE A N 1
ATOM 2567 C CA . ILE A 1 344 ? -7.984 -9.038 -1.098 1.00 96.25 344 ILE A CA 1
ATOM 2568 C C . ILE A 1 344 ? -7.096 -10.264 -0.884 1.00 96.25 344 ILE A C 1
ATOM 2570 O O . ILE A 1 344 ? -7.572 -11.398 -0.931 1.00 96.25 344 ILE A O 1
ATOM 2574 N N . ASN A 1 345 ? -5.794 -10.046 -0.695 1.00 93.38 345 ASN A N 1
ATOM 2575 C CA . ASN A 1 345 ? -4.767 -11.084 -0.557 1.00 93.38 345 ASN A CA 1
ATOM 2576 C C . ASN A 1 345 ? -4.897 -12.194 -1.624 1.00 93.38 345 ASN A C 1
ATOM 2578 O O . ASN A 1 345 ? -4.832 -13.385 -1.326 1.00 93.38 345 ASN A O 1
ATOM 2582 N N . GLY A 1 346 ? -5.139 -11.796 -2.879 1.00 90.94 346 GLY A N 1
ATOM 2583 C CA . GLY A 1 346 ? -5.315 -12.701 -4.022 1.00 90.94 346 GLY A CA 1
ATOM 2584 C C . GLY A 1 346 ? -6.702 -13.347 -4.152 1.00 90.94 346 GLY A C 1
ATOM 2585 O O . GLY A 1 346 ? -6.962 -14.026 -5.144 1.00 90.94 346 GLY A O 1
ATOM 2586 N N . THR A 1 347 ? -7.615 -13.127 -3.202 1.00 94.62 347 THR A N 1
ATOM 2587 C CA . THR A 1 347 ? -8.997 -13.622 -3.271 1.00 94.62 347 THR A CA 1
ATOM 2588 C C . THR A 1 347 ? -9.906 -12.564 -3.884 1.00 94.62 347 THR A C 1
ATOM 2590 O O . THR A 1 347 ? -10.091 -11.489 -3.318 1.00 94.62 347 THR A O 1
ATOM 2593 N N . SER A 1 348 ? -10.471 -12.860 -5.056 1.00 95.12 348 SER A N 1
ATOM 2594 C CA . SER A 1 348 ? -11.410 -11.972 -5.753 1.00 95.12 348 SER A CA 1
ATOM 2595 C C . SER A 1 348 ? -12.683 -11.750 -4.929 1.00 95.12 348 SER A C 1
ATOM 2597 O O . SER A 1 348 ? -13.263 -12.708 -4.412 1.00 95.12 348 SER A O 1
ATOM 2599 N N . LEU A 1 349 ? -13.097 -10.490 -4.784 1.00 97.44 349 LEU A N 1
ATOM 2600 C CA . LEU A 1 349 ? -14.306 -10.106 -4.062 1.00 97.44 349 LEU A CA 1
ATOM 2601 C C . LEU A 1 349 ? -15.526 -10.132 -4.987 1.00 97.44 349 LEU A C 1
ATOM 2603 O O . LEU A 1 349 ? -15.427 -9.865 -6.185 1.00 97.44 349 LEU A O 1
ATOM 2607 N N . GLY A 1 350 ? -16.691 -10.409 -4.396 1.00 97.25 350 GLY A N 1
ATOM 2608 C CA . GLY A 1 350 ? -17.973 -10.299 -5.089 1.00 97.25 350 GLY A CA 1
ATOM 2609 C C . GLY A 1 350 ? -18.350 -8.848 -5.412 1.00 97.25 350 GLY A C 1
ATOM 2610 O O . GLY A 1 350 ? -17.629 -7.917 -5.068 1.00 97.25 350 GLY A O 1
ATOM 2611 N N . ALA A 1 351 ? -19.538 -8.621 -5.971 1.00 97.81 351 ALA A N 1
ATOM 2612 C CA . ALA A 1 351 ? -20.063 -7.263 -6.130 1.00 97.81 351 ALA A CA 1
ATOM 2613 C C . ALA A 1 351 ? -20.387 -6.602 -4.769 1.00 97.81 351 ALA A C 1
ATOM 2615 O O . ALA A 1 351 ? -21.077 -7.198 -3.935 1.00 97.81 351 ALA A O 1
ATOM 2616 N N . LEU A 1 352 ? -19.958 -5.352 -4.564 1.00 98.12 352 LEU A N 1
ATOM 2617 C CA . LEU A 1 352 ? -20.381 -4.533 -3.421 1.00 98.12 352 LEU A CA 1
ATOM 2618 C C . LEU A 1 352 ? -21.695 -3.828 -3.760 1.00 98.12 352 LEU A C 1
ATOM 2620 O O . LEU A 1 352 ? -21.788 -3.099 -4.751 1.00 98.12 352 LEU A O 1
ATOM 2624 N N . THR A 1 353 ? -22.703 -3.980 -2.905 1.00 97.38 353 THR A N 1
ATOM 2625 C CA . THR A 1 353 ? -24.017 -3.346 -3.077 1.00 97.38 353 THR A CA 1
ATOM 2626 C C . THR A 1 353 ? -24.367 -2.427 -1.919 1.00 97.38 353 THR A C 1
ATOM 2628 O O . THR A 1 353 ? -24.069 -2.726 -0.766 1.00 97.38 353 THR A O 1
ATOM 2631 N N . VAL A 1 354 ? -25.083 -1.342 -2.211 1.00 97.50 354 VAL A N 1
ATOM 2632 C CA . VAL A 1 354 ? -25.679 -0.483 -1.180 1.00 97.50 354 VAL A CA 1
ATOM 2633 C C . VAL A 1 354 ? -26.723 -1.269 -0.384 1.00 97.50 354 VAL A C 1
ATOM 2635 O O . VAL A 1 354 ? -27.703 -1.756 -0.956 1.00 97.50 354 VAL A O 1
ATOM 2638 N N . GLY A 1 355 ? -26.543 -1.335 0.936 1.00 93.00 355 GLY A N 1
ATOM 2639 C CA . GLY A 1 355 ? -27.432 -2.067 1.830 1.00 93.00 355 GLY A CA 1
ATOM 2640 C C . GLY A 1 355 ? -28.847 -1.489 1.954 1.00 93.00 355 GLY A C 1
ATOM 2641 O O . GLY A 1 355 ? -29.221 -0.461 1.375 1.00 93.00 355 GLY A O 1
ATOM 2642 N N . ALA A 1 356 ? -29.658 -2.143 2.788 1.00 91.31 356 ALA A N 1
ATOM 2643 C CA . ALA A 1 356 ? -31.077 -1.824 2.980 1.00 91.31 356 ALA A CA 1
ATOM 2644 C C . ALA A 1 356 ? -31.344 -0.414 3.545 1.00 91.31 356 ALA A C 1
ATOM 2646 O O . ALA A 1 356 ? -32.451 0.104 3.401 1.00 91.31 356 ALA A O 1
ATOM 2647 N N . SER A 1 357 ? -30.340 0.229 4.154 1.00 88.69 357 SER A N 1
ATOM 2648 C CA . SER A 1 357 ? -30.413 1.621 4.626 1.00 88.69 357 SER A CA 1
ATOM 2649 C C . SER A 1 357 ? -30.578 2.633 3.477 1.00 88.69 357 SER A C 1
ATOM 2651 O O . SER A 1 357 ? -30.986 3.772 3.707 1.00 88.69 357 SER A O 1
ATOM 2653 N N . GLY A 1 358 ? -30.267 2.225 2.238 1.00 93.62 358 GLY A N 1
ATOM 2654 C CA . GLY A 1 358 ? -30.339 3.052 1.035 1.00 93.62 358 GLY A CA 1
ATOM 2655 C C . GLY A 1 358 ? -29.121 3.948 0.801 1.00 93.62 358 GLY A C 1
ATOM 2656 O O . GLY A 1 358 ? -29.075 4.625 -0.229 1.00 93.62 358 GLY A O 1
ATOM 2657 N N . VAL A 1 359 ? -28.137 3.940 1.708 1.00 96.38 359 VAL A N 1
ATOM 2658 C CA . VAL A 1 359 ? -26.835 4.611 1.570 1.00 96.38 359 VAL A CA 1
ATOM 2659 C C . VAL A 1 359 ? -25.745 3.644 2.026 1.00 96.38 359 VAL A C 1
ATOM 2661 O O . VAL A 1 359 ? -25.878 3.062 3.097 1.00 96.38 359 VAL A O 1
ATOM 2664 N N . LEU A 1 360 ? -24.674 3.497 1.245 1.00 97.62 360 LEU A N 1
ATOM 2665 C CA . LEU A 1 360 ? -23.545 2.627 1.581 1.00 97.62 360 LEU A CA 1
ATOM 2666 C C . LEU A 1 360 ? -22.998 2.988 2.967 1.00 97.62 360 LEU A C 1
ATOM 2668 O O . LEU A 1 360 ? -22.836 4.168 3.290 1.00 97.62 360 LEU A O 1
ATOM 2672 N N . SER A 1 361 ? -22.764 1.977 3.793 1.00 97.50 361 SER A N 1
ATOM 2673 C CA . SER A 1 361 ? -22.211 2.110 5.138 1.00 97.50 361 SER A CA 1
ATOM 2674 C C . SER A 1 361 ? -20.914 1.321 5.278 1.00 97.50 361 SER A C 1
ATOM 2676 O O . SER A 1 361 ? -20.631 0.425 4.484 1.00 97.50 361 SER A O 1
ATOM 2678 N N . ALA A 1 362 ? -20.129 1.624 6.311 1.00 97.94 362 ALA A N 1
ATOM 2679 C CA . ALA A 1 362 ? -18.932 0.841 6.600 1.00 97.94 362 ALA A CA 1
ATOM 2680 C C . ALA A 1 362 ? -19.274 -0.597 7.045 1.00 97.94 362 ALA A C 1
ATOM 2682 O O . ALA A 1 362 ? -18.481 -1.502 6.806 1.00 97.94 362 ALA A O 1
ATOM 2683 N N . ASP A 1 363 ? -20.470 -0.831 7.606 1.00 97.50 363 ASP A N 1
ATOM 2684 C CA . ASP A 1 363 ? -20.967 -2.186 7.894 1.00 97.50 363 ASP A CA 1
ATOM 2685 C C . ASP A 1 363 ? -21.224 -2.992 6.610 1.00 97.50 363 ASP A C 1
ATOM 2687 O O . ASP A 1 363 ? -20.902 -4.178 6.570 1.00 97.50 363 ASP A O 1
ATOM 2691 N N . ASP A 1 364 ? -21.746 -2.358 5.551 1.00 97.94 364 ASP A N 1
ATOM 2692 C CA . ASP A 1 364 ? -21.938 -3.022 4.252 1.00 97.94 364 ASP A CA 1
ATOM 2693 C C . ASP A 1 364 ? -20.588 -3.452 3.659 1.00 97.94 364 ASP A C 1
ATOM 2695 O O . ASP A 1 364 ? -20.442 -4.581 3.194 1.00 97.94 364 ASP A O 1
ATOM 2699 N N . VAL A 1 365 ? -19.582 -2.570 3.722 1.00 98.12 365 VAL A N 1
ATOM 2700 C CA . VAL A 1 365 ? -18.225 -2.858 3.230 1.00 98.12 365 VAL A CA 1
ATOM 2701 C C . VAL A 1 365 ? -17.555 -3.952 4.060 1.00 98.12 365 VAL A C 1
ATOM 2703 O O . VAL A 1 365 ? -16.965 -4.868 3.492 1.00 98.12 365 VAL A O 1
ATOM 2706 N N . LYS A 1 366 ? -17.670 -3.899 5.393 1.00 97.44 366 LYS A N 1
ATOM 2707 C CA . LYS A 1 366 ? -17.155 -4.957 6.267 1.00 97.44 366 LYS A CA 1
ATOM 2708 C C . LYS A 1 366 ? -17.786 -6.304 5.931 1.00 97.44 366 LYS A C 1
ATOM 2710 O O . LYS A 1 366 ? -17.057 -7.263 5.704 1.00 97.44 366 LYS A O 1
ATOM 2715 N N . ALA A 1 367 ? -19.116 -6.369 5.864 1.00 96.94 367 ALA A N 1
ATOM 2716 C CA . ALA A 1 367 ? -19.818 -7.607 5.546 1.00 96.94 367 ALA A CA 1
ATOM 2717 C C . ALA A 1 367 ? -19.410 -8.154 4.171 1.00 96.94 367 ALA A C 1
ATOM 2719 O O . ALA A 1 367 ? -19.275 -9.361 4.010 1.00 96.94 367 ALA A O 1
ATOM 2720 N N . TRP A 1 368 ? -19.184 -7.273 3.195 1.00 97.25 368 TRP A N 1
ATOM 2721 C CA . TRP A 1 368 ? -18.722 -7.643 1.862 1.00 97.25 368 TRP A CA 1
ATOM 2722 C C . TRP A 1 368 ? -17.310 -8.249 1.855 1.00 97.25 368 TRP A C 1
ATOM 2724 O O . TRP A 1 368 ? -17.116 -9.293 1.239 1.00 97.25 368 TRP A O 1
ATOM 2734 N N . ILE A 1 369 ? -16.347 -7.651 2.564 1.00 96.88 369 ILE A N 1
ATOM 2735 C CA . ILE A 1 369 ? -14.973 -8.180 2.638 1.00 96.88 369 ILE A CA 1
ATOM 2736 C C . ILE A 1 369 ? -14.919 -9.467 3.474 1.00 96.88 369 ILE A C 1
ATOM 2738 O O . ILE A 1 369 ? -14.244 -10.415 3.079 1.00 96.88 369 ILE A O 1
ATOM 2742 N N . ASP A 1 370 ? -15.666 -9.543 4.582 1.00 95.69 370 ASP A N 1
ATOM 2743 C CA . ASP A 1 370 ? -15.716 -10.734 5.445 1.00 95.69 370 ASP A CA 1
ATOM 2744 C C . ASP A 1 370 ? -16.181 -11.993 4.677 1.00 95.69 370 ASP A C 1
ATOM 2746 O O . ASP A 1 370 ? -15.783 -13.105 5.019 1.00 95.69 370 ASP A O 1
ATOM 2750 N N . LEU A 1 371 ? -16.993 -11.843 3.618 1.00 95.12 371 LEU A N 1
ATOM 2751 C CA . LEU A 1 371 ? -17.438 -12.966 2.775 1.00 95.12 371 LEU A CA 1
ATOM 2752 C C . LEU A 1 371 ? -16.292 -13.665 2.031 1.00 95.12 371 LEU A C 1
ATOM 2754 O O . LEU A 1 371 ? -16.463 -14.811 1.615 1.00 95.12 371 LEU A O 1
ATOM 2758 N N . ALA A 1 372 ? -15.159 -12.989 1.843 1.00 92.06 372 ALA A N 1
ATOM 2759 C CA . ALA A 1 372 ? -14.007 -13.537 1.139 1.00 92.06 372 ALA A CA 1
ATOM 2760 C C . ALA A 1 372 ? -13.148 -14.470 2.002 1.00 92.06 372 ALA A C 1
ATOM 2762 O O . ALA A 1 372 ? -12.313 -15.177 1.447 1.00 92.06 372 ALA A O 1
ATOM 2763 N N . ASP A 1 373 ? -13.344 -14.471 3.328 1.00 91.06 373 ASP A N 1
ATOM 2764 C CA . ASP A 1 373 ? -12.600 -15.305 4.286 1.00 91.06 373 ASP A CA 1
ATOM 2765 C C . ASP A 1 373 ? -11.071 -15.244 4.086 1.00 91.06 373 ASP A C 1
ATOM 2767 O O . ASP A 1 373 ? -10.360 -16.245 4.102 1.00 91.06 373 ASP A O 1
ATOM 2771 N N . SER A 1 374 ? -10.546 -14.036 3.859 1.00 90.69 374 SER A N 1
ATOM 2772 C CA . SER A 1 374 ? -9.133 -13.806 3.525 1.00 90.69 374 SER A CA 1
ATOM 2773 C C . SER A 1 374 ? -8.174 -13.913 4.716 1.00 90.69 374 SER A C 1
ATOM 2775 O O . SER A 1 374 ? -6.978 -13.669 4.567 1.00 90.69 374 SER A O 1
ATOM 2777 N N . GLY A 1 375 ? -8.691 -14.207 5.913 1.00 90.75 375 GLY A N 1
ATOM 2778 C CA . GLY A 1 375 ? -7.951 -14.145 7.177 1.00 90.75 375 GLY A CA 1
ATOM 2779 C C . GLY A 1 375 ? -7.729 -12.724 7.716 1.00 90.75 375 GLY A C 1
ATOM 2780 O O . GLY A 1 375 ? -7.295 -12.568 8.856 1.00 90.75 375 GLY A O 1
ATOM 2781 N N . VAL A 1 376 ? -8.061 -11.682 6.945 1.00 94.62 376 VAL A N 1
ATOM 2782 C CA . VAL A 1 376 ? -7.949 -10.286 7.383 1.00 94.62 376 VAL A CA 1
ATOM 2783 C C . VAL A 1 376 ? -9.118 -9.934 8.303 1.00 94.62 376 VAL A C 1
ATOM 2785 O O . VAL A 1 376 ? -10.284 -10.042 7.930 1.00 94.62 376 VAL A O 1
ATOM 2788 N N . SER A 1 377 ? -8.812 -9.469 9.511 1.00 93.75 377 SER A N 1
ATOM 2789 C CA . SER A 1 377 ? -9.806 -9.004 10.475 1.00 93.75 377 SER A CA 1
ATOM 2790 C C . SER A 1 377 ? -10.243 -7.583 10.140 1.00 93.75 377 SER A C 1
ATOM 2792 O O . SER A 1 377 ? -9.424 -6.665 10.158 1.00 93.75 377 SER A O 1
ATOM 2794 N N . ILE A 1 378 ? -11.532 -7.398 9.852 1.00 95.06 378 ILE A N 1
ATOM 2795 C CA . ILE A 1 378 ? -12.114 -6.095 9.513 1.00 95.06 378 ILE A CA 1
ATOM 2796 C C . ILE A 1 378 ? -12.933 -5.567 10.690 1.00 95.06 378 ILE A C 1
ATOM 2798 O O . ILE A 1 378 ? -13.774 -6.283 11.239 1.00 95.06 378 ILE A O 1
ATOM 2802 N N . GLN A 1 379 ? -12.766 -4.298 11.044 1.00 94.50 379 GLN A N 1
ATOM 2803 C CA . GLN A 1 379 ? -13.669 -3.580 11.943 1.00 94.50 379 GLN A CA 1
ATOM 2804 C C . GLN A 1 379 ? -14.252 -2.376 11.213 1.00 94.50 379 GLN A C 1
ATOM 2806 O O . GLN A 1 379 ? -13.560 -1.710 10.451 1.00 94.50 379 GLN A O 1
ATOM 2811 N N . ALA A 1 380 ? -15.540 -2.120 11.417 1.00 96.19 380 ALA A N 1
ATOM 2812 C CA . ALA A 1 380 ? -16.228 -0.977 10.838 1.00 96.19 380 ALA A CA 1
ATOM 2813 C C . ALA A 1 380 ? -16.570 0.006 11.947 1.00 96.19 380 ALA A C 1
ATOM 2815 O O . ALA A 1 380 ? -17.078 -0.409 12.984 1.00 96.19 380 ALA A O 1
ATOM 2816 N N . HIS A 1 381 ? -16.339 1.293 11.705 1.00 94.38 381 HIS A N 1
ATOM 2817 C CA . HIS A 1 381 ? -16.505 2.337 12.709 1.00 94.38 381 HIS A CA 1
ATOM 2818 C C . HIS A 1 381 ? -17.218 3.532 12.111 1.00 94.38 381 HIS A C 1
ATOM 2820 O O . HIS A 1 381 ? -16.920 3.950 10.997 1.00 94.38 381 HIS A O 1
ATOM 2826 N N . ASN A 1 382 ? -18.118 4.149 12.867 1.00 95.94 382 ASN A N 1
ATOM 2827 C CA . ASN A 1 382 ? -18.636 5.469 12.532 1.00 95.94 382 ASN A CA 1
ATOM 2828 C C . ASN A 1 382 ? -18.581 6.361 13.764 1.00 95.94 382 ASN A C 1
ATOM 2830 O O . ASN A 1 382 ? -19.369 6.192 14.696 1.00 95.94 382 ASN A O 1
ATOM 2834 N N . VAL A 1 383 ? -17.622 7.285 13.770 1.00 94.12 383 VAL A N 1
ATOM 2835 C CA . VAL A 1 383 ? -17.399 8.227 14.865 1.00 94.12 383 VAL A CA 1
ATOM 2836 C C . VAL A 1 383 ? -17.412 9.643 14.306 1.00 94.12 383 VAL A C 1
ATOM 2838 O O . VAL A 1 383 ? -16.664 9.972 13.389 1.00 94.12 383 VAL A O 1
ATOM 2841 N N . ILE A 1 384 ? -18.256 10.498 14.878 1.00 95.62 384 ILE A N 1
ATOM 2842 C CA . ILE A 1 384 ? -18.341 11.917 14.538 1.00 95.62 384 ILE A CA 1
ATOM 2843 C C . ILE A 1 384 ? -17.816 12.710 15.725 1.00 95.62 384 ILE A C 1
ATOM 2845 O O . ILE A 1 384 ? -18.475 12.765 16.763 1.00 95.62 384 ILE A O 1
ATOM 2849 N N . GLU A 1 385 ? -16.662 13.352 15.568 1.00 94.81 385 GLU A N 1
ATOM 2850 C CA . GLU A 1 385 ? -16.173 14.322 16.546 1.00 94.81 385 GLU A CA 1
ATOM 2851 C C . GLU A 1 385 ? -16.756 15.715 16.273 1.00 94.81 385 GLU A C 1
ATOM 2853 O O . GLU A 1 385 ? -16.799 16.197 15.140 1.00 94.81 385 GLU A O 1
ATOM 2858 N N . ILE A 1 386 ? -17.240 16.358 17.332 1.00 95.56 386 ILE A N 1
ATOM 2859 C CA . ILE A 1 386 ? -17.987 17.610 17.303 1.00 95.56 386 ILE A CA 1
ATOM 2860 C C . ILE A 1 386 ? -17.339 18.571 18.304 1.00 95.56 386 ILE A C 1
ATOM 2862 O O . ILE A 1 386 ? -17.370 18.317 19.515 1.00 95.56 386 ILE A O 1
ATOM 2866 N N . PRO A 1 387 ? -16.775 19.696 17.835 1.00 94.06 387 PRO A N 1
ATOM 2867 C CA . PRO A 1 387 ? -16.232 20.720 18.716 1.00 94.06 387 PRO A CA 1
ATOM 2868 C C . PRO A 1 387 ? -17.310 21.291 19.641 1.00 94.06 387 PRO A C 1
ATOM 2870 O O . PRO A 1 387 ? -18.382 21.695 19.185 1.00 94.06 387 PRO A O 1
ATOM 2873 N N . SER A 1 388 ? -17.019 21.374 20.940 1.00 91.69 388 SER A N 1
ATOM 2874 C CA . SER A 1 388 ? -17.981 21.877 21.940 1.00 91.69 388 SER A CA 1
ATOM 2875 C C . SER A 1 388 ? -18.404 23.331 21.702 1.00 91.69 388 SER A C 1
ATOM 2877 O O . SER A 1 388 ? -19.550 23.708 21.936 1.00 91.69 388 SER A O 1
ATOM 2879 N N . GLU A 1 389 ? -17.498 24.141 21.165 1.00 92.50 389 GLU A N 1
ATOM 2880 C CA . GLU A 1 389 ? -17.735 25.532 20.768 1.00 92.50 389 GLU A CA 1
ATOM 2881 C C . GLU A 1 389 ? -18.705 25.688 19.584 1.00 92.50 389 GLU A C 1
ATOM 2883 O O . GLU A 1 389 ? -19.295 26.754 19.408 1.00 92.50 389 GLU A O 1
ATOM 2888 N N . GLY A 1 390 ? -18.898 24.631 18.788 1.00 91.50 390 GLY A N 1
ATOM 2889 C CA . GLY A 1 390 ? -19.825 24.614 17.657 1.00 91.50 390 GLY A CA 1
ATOM 2890 C C . GLY A 1 390 ? -21.283 24.361 18.050 1.00 91.50 390 GLY A C 1
ATOM 2891 O O . GLY A 1 390 ? -22.178 24.560 17.226 1.00 91.50 390 GLY A O 1
ATOM 2892 N N . LEU A 1 391 ? -21.546 23.944 19.294 1.00 94.00 391 LEU A N 1
ATOM 2893 C CA . LEU A 1 391 ? -22.877 23.542 19.743 1.00 94.00 391 LEU A CA 1
ATOM 2894 C C . LEU A 1 391 ? -23.875 24.711 19.722 1.00 94.00 391 LEU A C 1
ATOM 2896 O O . LEU A 1 391 ? -23.615 25.824 20.180 1.00 94.00 391 LEU A O 1
ATOM 2900 N N . ARG A 1 392 ? -25.082 24.440 19.222 1.00 93.19 392 ARG A N 1
ATOM 2901 C CA . ARG A 1 392 ? -26.156 25.424 19.012 1.00 93.19 392 ARG A CA 1
ATOM 2902 C C . ARG A 1 392 ? -27.356 25.115 19.903 1.00 93.19 392 ARG A C 1
ATOM 2904 O O . ARG A 1 392 ? -28.458 24.858 19.421 1.00 93.19 392 ARG A O 1
ATOM 2911 N N . LEU A 1 393 ? -27.124 25.163 21.213 1.00 92.81 393 LEU A N 1
ATOM 2912 C CA . LEU A 1 393 ? -28.053 24.674 22.241 1.00 92.81 393 LEU A CA 1
ATOM 2913 C C . LEU A 1 393 ? -29.407 25.408 22.279 1.00 92.81 393 LEU A C 1
ATOM 2915 O O . LEU A 1 393 ? -30.411 24.790 22.597 1.00 92.81 393 LEU A O 1
ATOM 2919 N N . ASP A 1 394 ? -29.468 26.696 21.920 1.00 89.62 394 ASP A N 1
ATOM 2920 C CA . ASP A 1 394 ? -30.695 27.523 21.968 1.00 89.62 394 ASP A CA 1
ATOM 2921 C C . ASP A 1 394 ? -30.991 28.228 20.629 1.00 89.62 394 ASP A C 1
ATOM 2923 O O . ASP A 1 394 ? -31.576 29.306 20.567 1.00 89.62 394 ASP A O 1
ATOM 2927 N N . ALA A 1 395 ? -30.535 27.644 19.516 1.00 84.19 395 ALA A N 1
ATOM 2928 C CA . ALA A 1 395 ? -30.700 28.239 18.185 1.00 84.19 395 ALA A CA 1
ATOM 2929 C C . ALA A 1 395 ? -32.040 27.889 17.507 1.00 84.19 395 ALA A C 1
ATOM 2931 O O . ALA A 1 395 ? -32.260 28.267 16.358 1.00 84.19 395 ALA A O 1
ATOM 2932 N N . GLY A 1 396 ? -32.917 27.127 18.170 1.00 85.44 396 GLY A N 1
ATOM 2933 C CA . GLY A 1 396 ? -34.236 26.746 17.652 1.00 85.44 396 GLY A CA 1
ATOM 2934 C C . GLY A 1 396 ? -34.238 25.601 16.626 1.00 85.44 396 GLY A C 1
ATOM 2935 O O . GLY A 1 396 ? -35.307 25.124 16.246 1.00 85.44 396 GLY A O 1
ATOM 2936 N N . ALA A 1 397 ? -33.067 25.141 16.177 1.00 86.75 397 ALA A N 1
ATOM 2937 C CA . ALA A 1 397 ? -32.934 24.099 15.157 1.00 86.75 397 ALA A CA 1
ATOM 2938 C C . ALA A 1 397 ? -33.275 22.687 15.672 1.00 86.75 397 ALA A C 1
ATOM 2940 O O . ALA A 1 397 ? -33.767 21.855 14.912 1.00 86.75 397 ALA A O 1
ATOM 2941 N N . GLY A 1 398 ? -33.048 22.419 16.964 1.00 93.38 398 GLY A N 1
ATOM 2942 C CA . GLY A 1 398 ? -33.213 21.080 17.539 1.00 93.38 398 GLY A CA 1
ATOM 2943 C C . GLY A 1 398 ? -32.229 20.054 16.980 1.00 93.38 398 GLY A C 1
ATOM 2944 O O . GLY A 1 398 ? -31.267 20.415 16.305 1.00 93.38 398 GLY A O 1
ATOM 2945 N N . LEU A 1 399 ? -32.464 18.774 17.251 1.00 95.88 399 LEU A N 1
ATOM 2946 C CA . LEU A 1 399 ? -31.623 17.677 16.779 1.00 95.88 399 LEU A CA 1
ATOM 2947 C C . LEU A 1 399 ? -32.474 16.459 16.427 1.00 95.88 399 LEU A C 1
ATOM 2949 O O . LEU A 1 399 ? -33.305 16.028 17.222 1.00 95.88 399 LEU A O 1
ATOM 2953 N N . GLN A 1 400 ? -32.210 15.890 15.257 1.00 95.94 400 GLN A N 1
ATOM 2954 C CA . GLN A 1 400 ? -32.641 14.555 14.869 1.00 95.94 400 GLN A CA 1
ATOM 2955 C C . GLN A 1 400 ? -31.419 13.672 14.635 1.00 95.94 400 GLN A C 1
ATOM 2957 O O . GLN A 1 400 ? -30.470 14.104 13.978 1.00 95.94 400 GLN A O 1
ATOM 2962 N N . ILE A 1 401 ? -31.463 12.441 15.140 1.00 97.50 401 ILE A N 1
ATOM 2963 C CA . ILE A 1 401 ? -30.461 11.403 14.877 1.00 97.50 401 ILE A CA 1
ATOM 2964 C C . ILE A 1 401 ? -31.189 10.173 14.349 1.00 97.50 401 ILE A C 1
ATOM 2966 O O . ILE A 1 401 ? -32.142 9.706 14.971 1.00 97.50 401 ILE A O 1
ATOM 2970 N N . ASN A 1 402 ? -30.770 9.668 13.187 1.00 95.81 402 ASN A N 1
ATOM 2971 C CA . ASN A 1 402 ? -31.366 8.497 12.532 1.00 95.81 402 ASN A CA 1
ATOM 2972 C C . ASN A 1 402 ? -32.900 8.596 12.394 1.00 95.81 402 ASN A C 1
ATOM 2974 O O . ASN A 1 402 ? -33.624 7.613 12.505 1.00 95.81 402 ASN A O 1
ATOM 2978 N N . GLY A 1 403 ? -33.401 9.815 12.157 1.00 93.75 403 GLY A N 1
ATOM 2979 C CA . GLY A 1 403 ? -34.829 10.117 12.003 1.00 93.75 403 GLY A CA 1
ATOM 2980 C C . GLY A 1 403 ? -35.601 10.353 13.308 1.00 93.75 403 GLY A C 1
ATOM 2981 O O . GLY A 1 403 ? -36.749 10.796 13.252 1.00 93.75 403 GLY A O 1
ATOM 2982 N N . TYR A 1 404 ? -34.993 10.132 14.476 1.00 96.31 404 TYR A N 1
ATOM 2983 C CA . TYR A 1 404 ? -35.611 10.384 15.779 1.00 96.31 404 TYR A CA 1
ATOM 2984 C C . TYR A 1 404 ? -35.266 11.783 16.287 1.00 96.31 404 TYR A C 1
ATOM 2986 O O . TYR A 1 404 ? -34.094 12.144 16.381 1.00 96.31 404 TYR A O 1
ATOM 2994 N N . SER A 1 405 ? -36.282 12.573 16.642 1.00 95.94 405 SER A N 1
ATOM 2995 C CA . SER A 1 405 ? -36.080 13.867 17.306 1.00 95.94 405 SER A CA 1
ATOM 2996 C C . SER A 1 405 ? -35.608 13.669 18.744 1.00 95.94 405 SER A C 1
ATOM 2998 O O . SER A 1 405 ? -36.180 12.862 19.471 1.00 95.94 405 SER A O 1
ATOM 3000 N N . ILE A 1 406 ? -34.614 14.451 19.158 1.00 97.19 406 ILE A N 1
ATOM 3001 C CA . ILE A 1 406 ? -34.011 14.408 20.491 1.00 97.19 406 ILE A CA 1
ATOM 3002 C C . ILE A 1 406 ? -34.601 15.546 21.344 1.00 97.19 406 ILE A C 1
ATOM 3004 O O . ILE A 1 406 ? -34.242 16.707 21.128 1.00 97.19 406 ILE A O 1
ATOM 3008 N N . PRO A 1 407 ? -35.532 15.270 22.276 1.00 96.75 407 PRO A N 1
ATOM 3009 C CA . PRO A 1 407 ? -35.993 16.257 23.244 1.00 96.75 407 PRO A CA 1
ATOM 3010 C C . PRO A 1 407 ? -34.958 16.449 24.356 1.00 96.75 407 PRO A C 1
ATOM 3012 O O . PRO A 1 407 ? -34.343 15.487 24.806 1.00 96.75 407 PRO A O 1
ATOM 3015 N N . SER A 1 408 ? -34.817 17.680 24.844 1.00 96.81 408 SER A N 1
ATOM 3016 C CA . SER A 1 408 ? -34.084 17.967 26.082 1.00 96.81 408 SER A CA 1
ATOM 3017 C C . SER A 1 408 ? -34.725 17.226 27.259 1.00 96.81 408 SER A C 1
ATOM 3019 O O . SER A 1 408 ? -35.926 17.366 27.487 1.00 96.81 408 SER A O 1
ATOM 3021 N N . ILE A 1 409 ? -33.942 16.485 28.043 1.00 96.44 409 ILE A N 1
ATOM 3022 C CA . ILE A 1 409 ? -34.425 15.827 29.271 1.00 96.44 409 ILE A CA 1
ATOM 3023 C C . ILE A 1 409 ? -34.839 16.867 30.312 1.00 96.44 409 ILE A C 1
ATOM 3025 O O . ILE A 1 409 ? -35.800 16.662 31.051 1.00 96.44 409 ILE A O 1
ATOM 3029 N N . ASN A 1 410 ? -34.141 18.002 30.360 1.00 96.25 410 ASN A N 1
ATOM 3030 C CA . ASN A 1 410 ? -34.406 19.033 31.358 1.00 96.25 410 ASN A CA 1
ATOM 3031 C C . ASN A 1 410 ? -35.658 19.866 31.062 1.00 96.25 410 ASN A C 1
ATOM 3033 O O . ASN A 1 410 ? -36.259 20.417 31.985 1.00 96.25 410 ASN A O 1
ATOM 3037 N N . THR A 1 411 ? -36.022 20.028 29.787 1.00 94.19 411 THR A N 1
ATOM 3038 C CA . THR A 1 411 ? -37.079 20.972 29.376 1.00 94.19 411 THR A CA 1
ATOM 3039 C C . THR A 1 411 ? -38.171 20.367 28.506 1.00 94.19 411 THR A C 1
ATOM 3041 O O . THR A 1 411 ? -39.132 21.067 28.193 1.00 94.19 411 THR A O 1
ATOM 3044 N N . GLU A 1 412 ? -38.011 19.115 28.070 1.00 94.56 412 GLU A N 1
ATOM 3045 C CA . GLU A 1 412 ? -38.848 18.426 27.073 1.00 94.56 412 GLU A CA 1
ATOM 3046 C C . GLU A 1 412 ? -38.906 19.144 25.707 1.00 94.56 412 GLU A C 1
ATOM 3048 O O . GLU A 1 412 ? -39.659 18.768 24.807 1.00 94.56 412 GLU A O 1
ATOM 3053 N N . SER A 1 413 ? -38.088 20.185 25.520 1.00 93.75 413 SER A N 1
ATOM 3054 C CA . SER A 1 413 ? -38.038 20.977 24.298 1.00 93.75 413 SER A CA 1
ATOM 3055 C C . SER A 1 413 ? -37.341 20.212 23.179 1.00 93.75 413 SER A C 1
ATOM 3057 O O . SER A 1 413 ? -36.241 19.697 23.354 1.00 93.75 413 SER A O 1
ATOM 3059 N N . LEU A 1 414 ? -37.939 20.220 21.986 1.00 92.75 414 LEU A N 1
ATOM 3060 C CA . LEU A 1 414 ? -37.334 19.652 20.774 1.00 92.75 414 LEU A CA 1
ATOM 3061 C C . LEU A 1 414 ? -36.320 20.584 20.104 1.00 92.75 414 LEU A C 1
ATOM 3063 O O . LEU A 1 414 ? -35.672 20.186 19.139 1.00 92.75 414 LEU A O 1
ATOM 3067 N N . THR A 1 415 ? -36.226 21.837 20.550 1.00 92.06 415 THR A N 1
ATOM 3068 C CA . THR A 1 415 ? -35.481 22.892 19.847 1.00 92.06 415 THR A CA 1
ATOM 3069 C C . THR A 1 415 ? -34.486 23.638 20.727 1.00 92.06 415 THR A C 1
ATOM 3071 O O . THR A 1 415 ? -33.818 24.547 20.234 1.00 92.06 415 THR A O 1
ATOM 3074 N N . ARG A 1 416 ? -34.404 23.287 22.016 1.00 92.69 416 ARG A N 1
ATOM 3075 C CA . ARG A 1 416 ? -33.554 23.956 23.003 1.00 92.69 416 ARG A CA 1
ATOM 3076 C C . ARG A 1 416 ? -33.024 22.969 24.039 1.00 92.69 416 ARG A C 1
ATOM 3078 O O . ARG A 1 416 ? -33.808 22.212 24.595 1.00 92.69 416 ARG A O 1
ATOM 3085 N N . PHE A 1 417 ? -31.738 23.076 24.345 1.00 95.81 417 PHE A N 1
ATOM 3086 C CA . PHE A 1 417 ? -31.027 22.369 25.407 1.00 95.81 417 PHE A CA 1
ATOM 3087 C C . PHE A 1 417 ? -30.444 23.389 26.391 1.00 95.81 417 PHE A C 1
ATOM 3089 O O . PHE A 1 417 ? -30.045 24.487 25.995 1.00 95.81 417 PHE A O 1
ATOM 3096 N N . THR A 1 418 ? -30.423 23.069 27.684 1.00 95.88 418 THR A N 1
ATOM 3097 C CA . THR A 1 418 ? -29.981 24.011 28.732 1.00 95.88 418 THR A CA 1
ATOM 3098 C C . THR A 1 418 ? -28.465 24.090 28.874 1.00 95.88 418 THR A C 1
ATOM 3100 O O . THR A 1 418 ? -27.944 25.108 29.323 1.00 95.88 418 THR A O 1
ATOM 3103 N N . SER A 1 419 ? -27.770 23.012 28.521 1.00 95.31 419 SER A N 1
ATOM 3104 C CA . SER A 1 419 ? -26.315 22.875 28.560 1.00 95.31 419 SER A CA 1
ATOM 3105 C C . SER A 1 419 ? -25.869 21.788 27.581 1.00 95.31 419 SER A C 1
ATOM 3107 O O . SER A 1 419 ? -26.684 21.059 27.013 1.00 95.31 419 SER A O 1
ATOM 3109 N N . ASP A 1 420 ? -24.565 21.687 27.383 1.00 94.69 420 ASP A N 1
ATOM 3110 C CA . ASP A 1 420 ? -23.927 20.595 26.660 1.00 94.69 420 ASP A CA 1
ATOM 3111 C C . ASP A 1 420 ? -24.150 19.244 27.374 1.00 94.69 420 ASP A C 1
ATOM 3113 O O . ASP A 1 420 ? -24.459 18.252 26.720 1.00 94.69 420 ASP A O 1
ATOM 3117 N N . ASP A 1 421 ? -24.126 19.214 28.709 1.00 95.06 421 ASP A N 1
ATOM 3118 C CA . ASP A 1 421 ? -24.451 18.013 29.495 1.00 95.06 421 ASP A CA 1
ATOM 3119 C C . ASP A 1 421 ? -25.935 17.590 29.366 1.00 95.06 421 ASP A C 1
ATOM 3121 O O . ASP A 1 421 ? -26.238 16.393 29.356 1.00 95.06 421 ASP A O 1
ATOM 3125 N N . ASP A 1 422 ? -26.867 18.548 29.225 1.00 96.62 422 ASP A N 1
ATOM 3126 C CA . ASP A 1 422 ? -28.280 18.265 28.909 1.00 96.62 422 ASP A CA 1
ATOM 3127 C C . ASP A 1 422 ? -28.400 17.630 27.523 1.00 96.62 422 ASP A C 1
ATOM 3129 O O . ASP A 1 422 ? -29.051 16.599 27.373 1.00 96.62 422 ASP A O 1
ATOM 3133 N N . LEU A 1 423 ? -27.717 18.189 26.520 1.00 96.19 423 LEU A N 1
ATOM 3134 C CA . LEU A 1 423 ? -27.679 17.623 25.172 1.00 96.19 423 LEU A CA 1
ATOM 3135 C C . LEU A 1 423 ? -27.097 16.201 25.165 1.00 96.19 423 LEU A C 1
ATOM 3137 O O . LEU A 1 423 ? -27.709 15.305 24.587 1.00 96.19 423 LEU A O 1
ATOM 3141 N N . LEU A 1 424 ? -25.964 15.977 25.841 1.00 96.62 424 LEU A N 1
ATOM 3142 C CA . LEU A 1 424 ? -25.333 14.658 25.961 1.00 96.62 424 LEU A CA 1
ATOM 3143 C C . LEU A 1 424 ? -26.293 13.637 26.571 1.00 96.62 424 LEU A C 1
ATOM 3145 O O . LEU A 1 424 ? -26.522 12.569 26.003 1.00 96.62 424 LEU A O 1
ATOM 3149 N N . SER A 1 425 ? -26.879 13.987 27.716 1.00 97.56 425 SER A N 1
ATOM 3150 C CA . SER A 1 425 ? -27.809 13.113 28.432 1.00 97.56 425 SER A CA 1
ATOM 3151 C C . SER A 1 425 ? -29.043 12.816 27.581 1.00 97.56 425 SER A C 1
ATOM 3153 O O . SER A 1 425 ? -29.501 11.677 27.541 1.00 97.56 425 SER A O 1
ATOM 3155 N N . SER A 1 426 ? -29.543 13.819 26.855 1.00 97.69 426 SER A N 1
ATOM 3156 C CA . SER A 1 426 ? -30.710 13.707 25.974 1.00 97.69 426 SER A CA 1
ATOM 3157 C C . SER A 1 426 ? -30.481 12.776 24.789 1.00 97.69 426 SER A C 1
ATOM 3159 O O . SER A 1 426 ? -31.366 11.992 24.457 1.00 97.69 426 SER A O 1
ATOM 3161 N N . ILE A 1 427 ? -29.292 12.815 24.178 1.00 97.62 427 ILE A N 1
ATOM 3162 C CA . ILE A 1 427 ? -28.916 11.850 23.137 1.00 97.62 427 ILE A CA 1
ATOM 3163 C C . ILE A 1 427 ? -28.855 10.445 23.743 1.00 97.62 427 ILE A C 1
ATOM 3165 O O . ILE A 1 427 ? -29.489 9.523 23.230 1.00 97.62 427 ILE A O 1
ATOM 3169 N N . ASN A 1 428 ? -28.170 10.299 24.880 1.00 97.50 428 ASN A N 1
ATOM 3170 C CA . ASN A 1 428 ? -27.944 8.995 25.497 1.00 97.50 428 ASN A CA 1
ATOM 3171 C C . ASN A 1 428 ? -29.223 8.330 26.024 1.00 97.50 428 ASN A C 1
ATOM 3173 O O . ASN A 1 428 ? -29.323 7.104 26.000 1.00 97.50 428 ASN A O 1
ATOM 3177 N N . ALA A 1 429 ? -30.231 9.104 26.432 1.00 97.62 429 ALA A N 1
ATOM 3178 C CA . ALA A 1 429 ? -31.533 8.565 26.828 1.00 97.62 429 ALA A CA 1
ATOM 3179 C C . ALA A 1 429 ? -32.321 7.927 25.671 1.00 97.62 429 ALA A C 1
ATOM 3181 O O . ALA A 1 429 ? -33.262 7.176 25.924 1.00 97.62 429 ALA A O 1
ATOM 3182 N N . LEU A 1 430 ? -31.948 8.204 24.417 1.00 97.56 430 LEU A N 1
ATOM 3183 C CA . LEU A 1 430 ? -32.555 7.614 23.224 1.00 97.56 430 LEU A CA 1
ATOM 3184 C C . LEU A 1 430 ? -31.611 6.664 22.473 1.00 97.56 430 LEU A C 1
ATOM 3186 O O . LEU A 1 430 ? -31.946 6.265 21.359 1.00 97.56 430 LEU A O 1
ATOM 3190 N N . THR A 1 431 ? -30.485 6.256 23.074 1.00 96.81 431 THR A N 1
ATOM 3191 C CA . THR A 1 431 ? -29.475 5.378 22.443 1.00 96.81 431 THR A CA 1
ATOM 3192 C C . THR A 1 431 ? -30.088 4.121 21.822 1.00 96.81 431 THR A C 1
ATOM 3194 O O . THR A 1 431 ? -29.752 3.773 20.696 1.00 96.81 431 THR A O 1
ATOM 3197 N N . ASP A 1 432 ? -31.029 3.463 22.504 1.00 96.25 432 ASP A N 1
ATOM 3198 C CA . ASP A 1 432 ? -31.661 2.233 22.001 1.00 96.25 432 ASP A CA 1
ATOM 3199 C C . ASP A 1 432 ? -32.536 2.465 20.757 1.00 96.25 432 ASP A C 1
ATOM 3201 O O . ASP A 1 432 ? -32.762 1.547 19.973 1.00 96.25 432 ASP A O 1
ATOM 3205 N N . GLN A 1 433 ? -33.050 3.686 20.572 1.00 96.38 433 GLN A N 1
ATOM 3206 C CA . GLN A 1 433 ? -33.883 4.055 19.423 1.00 96.38 433 GLN A CA 1
ATOM 3207 C C . GLN A 1 433 ? -33.034 4.578 18.270 1.00 96.38 433 GLN A C 1
ATOM 3209 O O . GLN A 1 433 ? -33.252 4.214 17.118 1.00 96.38 433 GLN A O 1
ATOM 3214 N N . THR A 1 434 ? -32.068 5.443 18.579 1.00 97.12 434 THR A N 1
ATOM 32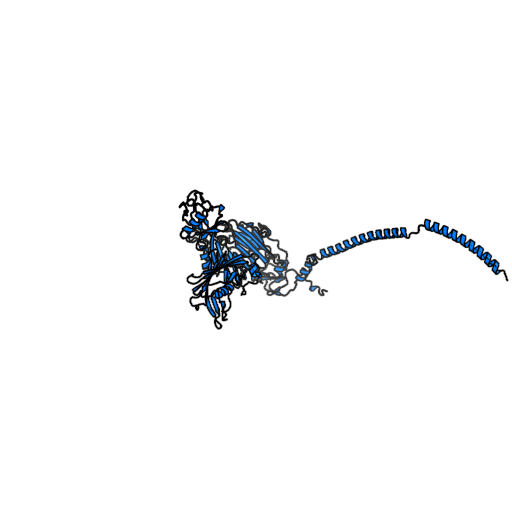15 C CA . THR A 1 434 ? -31.194 6.056 17.579 1.00 97.12 434 THR A CA 1
ATOM 3216 C C . THR A 1 434 ? -30.102 5.100 17.113 1.00 97.12 434 THR A C 1
ATOM 3218 O O . THR A 1 434 ? -29.591 5.272 16.012 1.00 97.12 434 THR A O 1
ATOM 3221 N N . GLY A 1 435 ? -29.719 4.121 17.938 1.00 96.25 435 GLY A N 1
ATOM 3222 C CA . GLY A 1 435 ? -28.518 3.305 17.760 1.00 96.25 435 GLY A CA 1
ATOM 3223 C C . GLY A 1 435 ? -27.215 4.062 18.039 1.00 96.25 435 GLY A C 1
ATOM 3224 O O . GLY A 1 435 ? -26.140 3.505 17.826 1.00 96.25 435 GLY A O 1
ATOM 3225 N N . VAL A 1 436 ? -27.288 5.314 18.506 1.00 97.44 436 VAL A N 1
ATOM 3226 C CA . VAL A 1 436 ? -26.148 6.235 18.623 1.00 97.44 436 VAL A CA 1
ATOM 3227 C C . VAL A 1 436 ? -25.941 6.647 20.070 1.00 97.44 436 VAL A C 1
ATOM 3229 O O . VAL A 1 436 ? -26.866 7.104 20.737 1.00 97.44 436 VAL A O 1
ATOM 3232 N N . PHE A 1 437 ? -24.696 6.539 20.514 1.00 95.25 437 PHE A N 1
ATOM 3233 C CA . PHE A 1 437 ? -24.225 6.943 21.826 1.00 95.25 437 PHE A CA 1
ATOM 3234 C C . PHE A 1 437 ? -23.361 8.205 21.718 1.00 95.25 437 PHE A C 1
ATOM 3236 O O . PHE A 1 437 ? -22.523 8.323 20.820 1.00 95.25 437 PHE A O 1
ATOM 3243 N N . ALA A 1 438 ? -23.553 9.134 22.650 1.00 95.62 438 ALA A N 1
ATOM 3244 C CA . ALA A 1 438 ? -22.789 10.363 22.789 1.00 95.62 438 ALA A CA 1
ATOM 3245 C C . ALA A 1 438 ? -21.850 10.314 23.995 1.00 95.62 438 ALA A C 1
ATOM 3247 O O . ALA A 1 438 ? -22.212 9.879 25.089 1.00 95.62 438 ALA A O 1
ATOM 3248 N N . GLN A 1 439 ? -20.655 10.861 23.824 1.00 92.62 439 GLN A N 1
ATOM 3249 C CA . GLN A 1 439 ? -19.688 11.001 24.902 1.00 92.62 439 GLN A CA 1
ATOM 3250 C C . GLN A 1 439 ? -18.947 12.326 24.803 1.00 92.62 439 GLN A C 1
ATOM 3252 O O . GLN A 1 439 ? -18.731 12.849 23.716 1.00 92.62 439 GLN A O 1
ATOM 3257 N N . LYS A 1 440 ? -18.521 12.845 25.953 1.00 91.75 440 LYS A N 1
ATOM 3258 C CA . LYS A 1 440 ? -17.651 14.012 26.057 1.00 91.75 440 LYS A CA 1
ATOM 3259 C C . LYS A 1 440 ? -16.213 13.554 26.291 1.00 91.75 440 LYS A C 1
ATOM 3261 O O . LYS A 1 440 ? -15.954 12.779 27.210 1.00 91.75 440 LYS A O 1
ATOM 3266 N N . LEU A 1 441 ? -15.296 14.010 25.449 1.00 87.56 441 LEU A N 1
ATOM 3267 C CA . LEU A 1 441 ? -13.861 13.787 25.593 1.00 87.56 441 LEU A CA 1
ATOM 3268 C C . LEU A 1 441 ? -13.277 14.720 26.661 1.00 87.56 441 LEU A C 1
ATOM 3270 O O . LEU A 1 441 ? -13.858 15.753 26.995 1.00 87.56 441 LEU A O 1
ATOM 3274 N N . ASN A 1 442 ? -12.068 14.411 27.134 1.00 84.38 442 ASN A N 1
ATOM 3275 C CA . ASN A 1 442 ? -11.331 15.279 28.064 1.00 84.38 442 ASN A CA 1
ATOM 3276 C C . ASN A 1 442 ? -11.016 16.664 27.467 1.00 84.38 442 ASN A C 1
ATOM 3278 O O . ASN A 1 442 ? -10.850 17.627 28.211 1.00 84.38 442 ASN A O 1
ATOM 3282 N N . SER A 1 443 ? -10.968 16.778 26.134 1.00 87.12 443 SER A N 1
ATOM 3283 C CA . SER A 1 443 ? -10.856 18.055 25.413 1.00 87.12 443 SER A CA 1
ATOM 3284 C C . SER A 1 443 ? -12.113 18.928 25.521 1.00 87.12 443 SER A C 1
ATOM 3286 O O . SER A 1 443 ? -12.081 20.100 25.159 1.00 87.12 443 SER A O 1
ATOM 3288 N N . GLY A 1 444 ? -13.228 18.367 25.996 1.00 87.94 444 GLY A N 1
ATOM 3289 C CA . GLY A 1 444 ? -14.551 18.980 25.992 1.00 87.94 444 GLY A CA 1
ATOM 3290 C C . GLY A 1 444 ? -15.359 18.681 24.728 1.00 87.94 444 GLY A C 1
ATOM 3291 O O . GLY A 1 444 ? -16.572 18.876 24.755 1.00 87.94 444 GLY A O 1
ATOM 3292 N N . ASN A 1 445 ? -14.733 18.184 23.655 1.00 93.50 445 ASN A N 1
ATOM 3293 C CA . ASN A 1 445 ? -15.424 17.808 22.418 1.00 93.50 445 ASN A CA 1
ATOM 3294 C C . ASN A 1 445 ? -16.397 16.652 22.641 1.00 93.50 445 ASN A C 1
ATOM 3296 O O . ASN A 1 445 ? -16.230 15.831 23.542 1.00 93.50 445 ASN A O 1
ATOM 3300 N N . PHE A 1 446 ? -17.407 16.589 21.787 1.00 93.44 446 PHE A N 1
ATOM 3301 C CA . PHE A 1 446 ? -18.395 15.526 21.772 1.00 93.44 446 PHE A CA 1
ATOM 3302 C C . PHE A 1 446 ? -18.005 14.508 20.712 1.00 93.44 446 PHE A C 1
ATOM 3304 O O . PHE A 1 446 ? -17.611 14.888 19.616 1.00 93.44 446 PHE A O 1
ATOM 3311 N N . ILE A 1 447 ? -18.163 13.227 21.009 1.00 94.00 447 ILE A N 1
ATOM 3312 C CA . ILE A 1 447 ? -18.166 12.177 19.998 1.00 94.00 447 ILE A CA 1
ATOM 3313 C C . ILE A 1 447 ? -19.552 11.552 19.938 1.00 94.00 447 ILE A C 1
ATOM 3315 O O . ILE A 1 447 ? -20.170 11.301 20.974 1.00 94.00 447 ILE A O 1
ATOM 3319 N N . LEU A 1 448 ? -20.035 11.308 18.726 1.00 96.31 448 LEU A N 1
ATOM 3320 C CA . LEU A 1 448 ? -21.165 10.425 18.463 1.00 96.31 448 LEU A CA 1
ATOM 3321 C C . LEU A 1 448 ? -20.646 9.167 17.793 1.00 96.31 448 LEU A C 1
ATOM 3323 O O . LEU A 1 448 ? -19.842 9.263 16.870 1.00 96.31 448 LEU A O 1
ATOM 3327 N N . ARG A 1 449 ? -21.116 8.006 18.234 1.00 95.38 449 ARG A N 1
ATOM 3328 C CA . ARG A 1 449 ? -20.757 6.717 17.641 1.00 95.38 449 ARG A CA 1
ATOM 3329 C C . ARG A 1 449 ? -21.904 5.733 17.722 1.00 95.38 449 ARG A C 1
ATOM 3331 O O . ARG A 1 449 ? -22.808 5.908 18.537 1.00 95.38 449 ARG A O 1
ATOM 3338 N N . ASN A 1 450 ? -21.851 4.676 16.925 1.00 96.06 450 ASN A N 1
ATOM 3339 C CA . ASN A 1 450 ? -22.811 3.589 17.059 1.00 96.06 450 ASN A CA 1
ATOM 3340 C C . ASN A 1 450 ? -22.639 2.876 18.409 1.00 96.06 450 ASN A C 1
ATOM 3342 O O . ASN A 1 450 ? -21.520 2.643 18.865 1.00 96.06 450 ASN A O 1
ATOM 3346 N N . ASN A 1 451 ? -23.749 2.519 19.056 1.00 93.12 451 ASN A N 1
ATOM 3347 C CA . ASN A 1 451 ? -23.749 1.869 20.373 1.00 93.12 451 ASN A CA 1
ATOM 3348 C C . ASN A 1 451 ? -23.093 0.475 20.347 1.00 93.12 451 ASN A C 1
ATOM 3350 O O . ASN A 1 451 ? -22.505 0.032 21.326 1.00 93.12 451 ASN A O 1
ATOM 3354 N N . ASN A 1 452 ? -23.164 -0.210 19.205 1.00 91.62 452 ASN A N 1
ATOM 3355 C CA . ASN A 1 452 ? -22.492 -1.487 18.968 1.00 91.62 452 ASN A CA 1
ATOM 3356 C C . ASN A 1 452 ? -21.049 -1.331 18.455 1.00 91.62 452 ASN A C 1
ATOM 3358 O O . ASN A 1 452 ? -20.451 -2.334 18.082 1.00 91.62 452 ASN A O 1
ATOM 3362 N N . LEU A 1 453 ? -20.524 -0.099 18.387 1.00 91.00 453 LEU A N 1
ATOM 3363 C CA . LEU A 1 453 ? -19.220 0.253 17.804 1.00 91.00 453 LEU A CA 1
ATOM 3364 C C . LEU A 1 453 ? -19.072 -0.059 16.310 1.00 91.00 453 LEU A C 1
ATOM 3366 O O . LEU A 1 453 ? -17.971 0.047 15.793 1.00 91.00 453 LEU A O 1
ATOM 3370 N N . GLY A 1 454 ? -20.160 -0.419 15.626 1.00 93.75 454 GLY A N 1
ATOM 3371 C CA . GLY A 1 454 ? -20.144 -0.743 14.204 1.00 93.75 454 GLY A CA 1
ATOM 3372 C C . GLY A 1 454 ? -20.035 0.485 13.300 1.00 93.75 454 GLY A C 1
ATOM 3373 O O . GLY A 1 454 ? -19.933 1.635 13.742 1.00 93.75 454 GLY A O 1
ATOM 3374 N N . GLY A 1 455 ? -20.139 0.235 12.000 1.00 95.69 455 GLY A N 1
ATOM 3375 C CA . GLY A 1 455 ? -19.995 1.204 10.920 1.00 95.69 455 GLY A CA 1
ATOM 3376 C C . GLY A 1 455 ? -21.298 1.719 10.310 1.00 95.69 455 GLY A C 1
ATOM 3377 O O . GLY A 1 455 ? -21.251 2.378 9.268 1.00 95.69 455 GLY A O 1
ATOM 3378 N N . ALA A 1 456 ? -22.455 1.428 10.913 1.00 97.12 456 ALA A N 1
ATOM 3379 C CA . ALA A 1 456 ? -23.753 1.920 10.461 1.00 97.12 456 ALA A CA 1
ATOM 3380 C C . ALA A 1 456 ? -23.759 3.448 10.290 1.00 97.12 456 ALA A C 1
ATOM 3382 O O . ALA A 1 456 ? -23.119 4.189 11.041 1.00 97.12 456 ALA A O 1
ATOM 3383 N N . ASN A 1 457 ? -24.499 3.936 9.296 1.00 97.19 457 ASN A N 1
ATOM 3384 C CA . ASN A 1 457 ? -24.582 5.365 9.011 1.00 97.19 457 ASN A CA 1
ATOM 3385 C C . ASN A 1 457 ? -25.270 6.132 10.150 1.00 97.19 457 ASN A C 1
ATOM 3387 O O . ASN A 1 457 ? -26.312 5.714 10.653 1.00 97.19 457 ASN A O 1
ATOM 3391 N N . ILE A 1 458 ? -24.717 7.295 10.501 1.00 97.50 458 ILE A N 1
ATOM 3392 C CA . ILE A 1 458 ? -25.302 8.218 11.477 1.00 97.50 458 ILE A CA 1
ATOM 3393 C C . ILE A 1 458 ? -25.875 9.408 10.709 1.00 97.50 458 ILE A C 1
ATOM 3395 O O . ILE A 1 458 ? -25.153 10.232 10.146 1.00 97.50 458 ILE A O 1
ATOM 3399 N N . VAL A 1 459 ? -27.198 9.500 10.657 1.00 96.06 459 VAL A N 1
ATOM 3400 C CA . VAL A 1 459 ? -27.919 10.557 9.946 1.00 96.06 459 VAL A CA 1
ATOM 3401 C C . VAL A 1 459 ? -28.249 11.679 10.915 1.00 96.06 459 VAL A C 1
ATOM 3403 O O . VAL A 1 459 ? -29.031 11.492 11.847 1.00 96.06 459 VAL A O 1
ATOM 3406 N N . ILE A 1 460 ? -27.688 12.861 10.670 1.00 96.25 460 ILE A N 1
ATOM 3407 C CA . ILE A 1 460 ? -27.905 14.048 11.500 1.00 96.25 460 ILE A CA 1
ATOM 3408 C C . ILE A 1 460 ? -28.860 15.013 10.800 1.00 96.25 460 ILE A C 1
ATOM 3410 O O . ILE A 1 460 ? -28.696 15.337 9.622 1.00 96.25 460 ILE A O 1
ATOM 3414 N N . GLY A 1 461 ? -29.841 15.512 11.549 1.00 94.00 461 GLY A N 1
ATOM 3415 C CA . GLY A 1 461 ? -30.832 16.484 11.100 1.00 94.00 461 GLY A CA 1
ATOM 3416 C C . GLY A 1 461 ? -31.212 17.489 12.188 1.00 94.00 461 GLY A C 1
ATOM 3417 O O . GLY A 1 461 ? -30.788 17.382 13.337 1.00 94.00 461 GLY A O 1
ATOM 3418 N N . GLY A 1 462 ? -32.019 18.485 11.821 1.00 91.50 462 GLY A N 1
ATOM 3419 C CA . GLY A 1 462 ? -32.668 19.397 12.768 1.00 91.50 462 GLY A CA 1
ATOM 3420 C C . GLY A 1 462 ? -34.124 18.994 13.006 1.00 91.50 462 GLY A C 1
ATOM 3421 O O . GLY A 1 462 ? -34.777 18.481 12.100 1.00 91.50 462 GLY A O 1
ATOM 3422 N N . SER A 1 463 ? -34.652 19.258 14.201 1.00 84.81 463 SER A N 1
ATOM 3423 C CA . SER A 1 463 ? -36.059 18.997 14.549 1.00 84.81 463 SER A CA 1
ATOM 3424 C C . SER A 1 463 ? -37.031 20.011 13.943 1.00 84.81 463 SER A C 1
ATOM 3426 O O . SER A 1 463 ? -38.229 19.741 13.865 1.00 84.81 463 SER A O 1
ATOM 3428 N N . SER A 1 464 ? -36.549 21.192 13.541 1.00 78.44 464 SER A N 1
ATOM 3429 C CA . SER A 1 464 ? -37.371 22.233 12.923 1.00 78.44 464 SER A CA 1
ATOM 3430 C C . SER A 1 464 ? -36.999 22.451 11.454 1.00 78.44 464 SER A C 1
ATOM 3432 O O . SER A 1 464 ? -35.873 22.794 11.087 1.00 78.44 464 SER A O 1
ATOM 3434 N N . SER A 1 465 ? -37.984 22.267 10.576 1.00 62.84 465 SER A N 1
ATOM 3435 C CA . SER A 1 465 ? -37.842 22.554 9.150 1.00 62.84 465 SER A CA 1
ATOM 3436 C C . SER A 1 465 ? -37.647 24.060 8.926 1.00 62.84 465 SER A C 1
ATOM 3438 O O . SER A 1 465 ? -38.480 24.853 9.364 1.00 62.84 465 SER A O 1
ATOM 3440 N N . GLY A 1 466 ? -36.592 24.457 8.206 1.00 62.59 466 GLY A N 1
ATOM 3441 C CA . GLY A 1 466 ? -36.404 25.836 7.721 1.00 62.59 466 GLY A CA 1
ATOM 3442 C C . GLY A 1 466 ? -35.258 26.640 8.349 1.00 62.59 466 GLY A C 1
ATOM 3443 O O . GLY A 1 466 ? -34.944 27.706 7.829 1.00 62.59 466 GLY A O 1
ATOM 3444 N N . LEU A 1 467 ? -34.592 26.141 9.399 1.00 65.50 467 LEU A N 1
ATOM 3445 C CA . LEU A 1 467 ? -33.405 26.793 9.991 1.00 65.50 467 LEU A CA 1
ATOM 3446 C C . LEU A 1 467 ? -32.063 26.265 9.449 1.00 65.50 467 LEU A C 1
ATOM 3448 O O . LEU A 1 467 ? -31.013 26.808 9.783 1.00 65.50 467 LEU A O 1
ATOM 3452 N N . GLY A 1 468 ? -32.089 25.230 8.601 1.00 66.56 468 GLY A N 1
ATOM 3453 C CA . GLY A 1 468 ? -30.922 24.729 7.861 1.00 66.56 468 GLY A CA 1
ATOM 3454 C C . GLY A 1 468 ? -29.787 24.135 8.708 1.00 66.56 468 GLY A C 1
ATOM 3455 O O . GLY A 1 468 ? -28.709 23.907 8.171 1.00 66.56 468 GLY A O 1
ATOM 3456 N N . GLY A 1 469 ? -29.996 23.889 10.007 1.00 86.25 469 GLY A N 1
ATOM 3457 C CA . GLY A 1 469 ? -28.969 23.378 10.921 1.00 86.25 469 GLY A CA 1
ATOM 3458 C C . GLY A 1 469 ? -29.522 22.428 11.982 1.00 86.25 469 GLY A C 1
ATOM 3459 O O . GLY A 1 469 ? -30.675 22.010 11.908 1.00 86.25 469 GLY A O 1
ATOM 3460 N N . ASN A 1 470 ? -28.691 22.101 12.970 1.00 94.12 470 ASN A N 1
ATOM 3461 C CA . ASN A 1 470 ? -29.020 21.247 14.114 1.00 94.12 470 ASN A CA 1
ATOM 3462 C C . ASN A 1 470 ? -28.263 21.717 15.374 1.00 94.12 470 ASN A C 1
ATOM 3464 O O . ASN A 1 470 ? -27.384 22.581 15.294 1.00 94.12 470 ASN A O 1
ATOM 3468 N N . ALA A 1 471 ? -28.607 21.154 16.533 1.00 94.88 471 ALA A N 1
ATOM 3469 C CA . ALA A 1 471 ? -28.038 21.527 17.828 1.00 94.88 471 ALA A CA 1
ATOM 3470 C C . ALA A 1 471 ? -26.546 21.178 17.978 1.00 94.88 471 ALA A C 1
ATOM 3472 O O . ALA A 1 471 ? -25.880 21.772 18.821 1.00 94.88 471 ALA A O 1
ATOM 3473 N N . LEU A 1 472 ? -26.009 20.276 17.150 1.00 95.12 472 LEU A N 1
ATOM 3474 C CA . LEU A 1 472 ? -24.583 19.927 17.129 1.00 95.12 472 LEU A CA 1
ATOM 3475 C C . LEU A 1 472 ? -23.750 20.937 16.324 1.00 95.12 472 LEU A C 1
ATOM 3477 O O . LEU A 1 472 ? -22.529 20.916 16.395 1.00 95.12 472 LEU A O 1
ATOM 3481 N N . GLY A 1 473 ? -24.396 21.808 15.539 1.00 93.56 473 GLY A N 1
ATOM 3482 C CA . GLY A 1 473 ? -23.716 22.824 14.731 1.00 93.56 473 GLY A CA 1
ATOM 3483 C C . GLY A 1 473 ? -23.000 22.298 13.485 1.00 93.56 473 GLY A C 1
ATOM 3484 O O . GLY A 1 473 ? -22.333 23.074 12.806 1.00 93.56 473 GLY A O 1
ATOM 3485 N N . ILE A 1 474 ? -23.169 21.017 13.154 1.00 94.44 474 ILE A N 1
ATOM 3486 C CA . ILE A 1 474 ? -22.561 20.362 11.986 1.00 94.44 474 ILE A CA 1
ATOM 3487 C C . ILE A 1 474 ? -23.540 20.285 10.805 1.00 94.44 474 ILE A C 1
ATOM 3489 O O . ILE A 1 474 ? -24.734 20.543 10.954 1.00 94.44 474 ILE A O 1
ATOM 3493 N N . THR A 1 475 ? -23.061 19.926 9.614 1.00 93.44 475 THR A N 1
ATOM 3494 C CA . THR A 1 475 ? -23.915 19.764 8.427 1.00 93.44 475 THR A CA 1
ATOM 3495 C C . THR A 1 475 ? -24.905 18.612 8.605 1.00 93.44 475 THR A C 1
ATOM 3497 O O . THR A 1 475 ? -24.514 17.483 8.868 1.00 93.44 475 THR A O 1
ATOM 3500 N N . SER A 1 476 ? -26.195 18.863 8.389 1.00 93.12 476 SER A N 1
ATOM 3501 C CA . SER A 1 476 ? -27.207 17.802 8.390 1.00 93.12 476 SER A CA 1
ATOM 3502 C C . SER A 1 476 ? -27.065 16.915 7.144 1.00 93.12 476 SER A C 1
ATOM 3504 O O . SER A 1 476 ? -27.405 17.343 6.039 1.00 93.12 476 SER A O 1
ATOM 3506 N N . LYS A 1 477 ? -26.529 15.702 7.309 1.00 92.75 477 LYS A N 1
ATOM 3507 C CA . LYS A 1 477 ? -26.324 14.693 6.257 1.00 92.75 477 LYS A CA 1
ATOM 3508 C C . LYS A 1 477 ? -26.217 13.287 6.862 1.00 92.75 477 LYS A C 1
ATOM 3510 O O . LYS A 1 477 ? -26.219 13.132 8.083 1.00 92.75 477 LYS A O 1
ATOM 3515 N N . SER A 1 478 ? -26.089 12.278 6.002 1.00 94.12 478 SER A N 1
ATOM 3516 C CA . SER A 1 478 ? -25.605 10.954 6.405 1.00 94.12 478 SER A CA 1
ATOM 3517 C C . SER A 1 478 ? -24.091 11.011 6.587 1.00 94.12 478 SER A C 1
ATOM 3519 O O . SER A 1 478 ? -23.371 11.365 5.650 1.00 94.12 478 SER A O 1
ATOM 3521 N N . TYR A 1 479 ? -23.618 10.700 7.785 1.00 96.25 479 TYR A N 1
ATOM 3522 C CA . TYR A 1 479 ? -22.205 10.504 8.076 1.00 96.25 479 TYR A CA 1
ATOM 3523 C C . TYR A 1 479 ? -21.891 9.027 7.894 1.00 96.25 479 TYR A C 1
ATOM 3525 O O . TYR A 1 479 ? -22.541 8.178 8.508 1.00 96.25 479 TYR A O 1
ATOM 3533 N N . ILE A 1 480 ? -20.941 8.748 7.009 1.00 96.31 480 ILE A N 1
ATOM 3534 C CA . ILE A 1 480 ? -20.501 7.401 6.663 1.00 96.31 480 ILE A CA 1
ATOM 3535 C C . ILE A 1 480 ? -19.196 7.142 7.404 1.00 96.31 480 ILE A C 1
ATOM 3537 O O . ILE A 1 480 ? -18.357 8.038 7.521 1.00 96.31 480 ILE A O 1
ATOM 3541 N N . GLY A 1 481 ? -19.083 5.931 7.936 1.00 96.31 481 GLY A N 1
ATOM 3542 C CA . GLY A 1 481 ? -17.927 5.474 8.679 1.00 96.31 481 GLY A CA 1
ATOM 3543 C C . GLY A 1 481 ? -16.705 5.154 7.821 1.00 96.31 481 GLY A C 1
ATOM 3544 O O . GLY A 1 481 ? -16.650 5.425 6.620 1.00 96.31 481 GLY A O 1
ATOM 3545 N N . ASN A 1 482 ? -15.736 4.520 8.460 1.00 96.81 482 ASN A N 1
ATOM 3546 C CA . ASN A 1 482 ? -14.575 3.911 7.839 1.00 96.81 482 ASN A CA 1
ATOM 3547 C C . ASN A 1 482 ? -14.446 2.458 8.306 1.00 96.81 482 ASN A C 1
ATOM 3549 O O . ASN A 1 482 ? -15.194 1.989 9.167 1.00 96.81 482 ASN A O 1
ATOM 3553 N N . ILE A 1 483 ? -13.512 1.743 7.702 1.00 97.12 483 ILE A N 1
ATOM 3554 C CA . ILE A 1 483 ? -13.079 0.431 8.163 1.00 97.12 483 ILE A CA 1
ATOM 3555 C C . ILE A 1 483 ? -11.594 0.450 8.509 1.00 97.12 483 ILE A C 1
ATOM 3557 O O . ILE A 1 483 ? -10.806 1.182 7.895 1.00 97.12 483 ILE A O 1
ATOM 3561 N N . SER A 1 484 ? -11.228 -0.401 9.454 1.00 95.75 484 SER A N 1
ATOM 3562 C CA . SER A 1 484 ? -9.857 -0.794 9.729 1.00 95.75 484 SER A CA 1
ATOM 3563 C C . SER A 1 484 ? -9.679 -2.284 9.483 1.00 95.75 484 SER A C 1
ATOM 3565 O O . SER A 1 484 ? -10.612 -3.080 9.599 1.00 95.75 484 SER A O 1
ATOM 3567 N N . MET A 1 485 ? -8.466 -2.648 9.098 1.00 96.00 485 MET A N 1
ATOM 3568 C CA . MET A 1 485 ? -8.074 -3.999 8.746 1.00 96.00 485 MET A CA 1
ATOM 3569 C C . MET A 1 485 ? -6.808 -4.364 9.511 1.00 96.00 485 MET A C 1
ATOM 3571 O O . MET A 1 485 ? -5.883 -3.551 9.603 1.00 96.00 485 MET A O 1
ATOM 3575 N N . ALA A 1 486 ? -6.759 -5.586 10.029 1.00 95.25 486 ALA A N 1
ATOM 3576 C CA . ALA A 1 486 ? -5.585 -6.151 10.676 1.00 95.25 486 ALA A CA 1
ATOM 3577 C C . ALA A 1 486 ? -5.357 -7.591 10.207 1.00 95.25 486 ALA A C 1
ATOM 3579 O O . ALA A 1 486 ? -6.299 -8.381 10.144 1.00 95.25 486 ALA A O 1
ATOM 3580 N N . LEU A 1 487 ? -4.105 -7.935 9.922 1.00 95.06 487 LEU A N 1
ATOM 3581 C CA . LEU A 1 487 ? -3.675 -9.296 9.616 1.00 95.06 487 LEU A CA 1
ATOM 3582 C C . LEU A 1 487 ? -2.484 -9.632 10.508 1.00 95.06 487 LEU A C 1
ATOM 3584 O O . LEU A 1 487 ? -1.454 -8.969 10.423 1.00 95.06 487 LEU A O 1
ATOM 3588 N N . GLU A 1 488 ? -2.650 -10.628 11.374 1.00 91.56 488 GLU A N 1
ATOM 3589 C CA . GLU A 1 488 ? -1.566 -11.192 12.181 1.00 91.56 488 GLU A CA 1
ATOM 3590 C C . GLU A 1 488 ? -0.946 -12.378 11.433 1.00 91.56 488 GLU A C 1
ATOM 3592 O O . GLU A 1 488 ? -1.669 -13.215 10.894 1.00 91.56 488 GLU A O 1
ATOM 3597 N N . SER A 1 489 ? 0.384 -12.444 11.393 1.00 91.25 489 SER A N 1
ATOM 3598 C CA . SER A 1 489 ? 1.136 -13.430 10.610 1.00 91.25 489 SER A CA 1
ATOM 3599 C C . SER A 1 489 ? 2.463 -13.785 11.281 1.00 91.25 489 SER A C 1
ATOM 3601 O O . SER A 1 489 ? 3.077 -12.947 11.938 1.00 91.25 489 SER A O 1
ATOM 3603 N N . GLU A 1 490 ? 2.960 -15.000 11.048 1.00 88.94 490 GLU A N 1
ATOM 3604 C CA . GLU A 1 490 ? 4.316 -15.424 11.447 1.00 88.94 490 GLU A CA 1
ATOM 3605 C C . GLU A 1 490 ? 5.368 -15.063 10.381 1.00 88.94 490 GLU A C 1
ATOM 3607 O O . GLU A 1 490 ? 6.508 -14.758 10.719 1.00 88.94 490 GLU A O 1
ATOM 3612 N N . ASP A 1 491 ? 4.967 -15.007 9.105 1.00 88.75 491 ASP A N 1
ATOM 3613 C CA . ASP A 1 491 ? 5.874 -14.808 7.961 1.00 88.75 491 ASP A CA 1
ATOM 3614 C C . ASP A 1 491 ? 5.919 -13.365 7.410 1.00 88.75 491 ASP A C 1
ATOM 3616 O O . ASP A 1 491 ? 6.599 -13.093 6.420 1.00 88.75 491 ASP A O 1
ATOM 3620 N N . GLY A 1 492 ? 5.228 -12.416 8.053 1.00 92.88 492 GLY A N 1
ATOM 3621 C CA . GLY A 1 492 ? 5.167 -11.024 7.591 1.00 92.88 492 GLY A CA 1
ATOM 3622 C C . GLY A 1 492 ? 4.200 -10.758 6.432 1.00 92.88 492 GLY A C 1
ATOM 3623 O O . GLY A 1 492 ? 4.451 -9.849 5.640 1.00 92.88 492 GLY A O 1
ATOM 3624 N N . ASP A 1 493 ? 3.100 -11.511 6.328 1.00 93.88 493 ASP A N 1
ATOM 3625 C CA . ASP A 1 493 ? 2.100 -11.316 5.274 1.00 93.88 493 ASP A CA 1
ATOM 3626 C C . ASP A 1 493 ? 1.475 -9.913 5.306 1.00 93.88 493 ASP A C 1
ATOM 3628 O O . ASP A 1 493 ? 0.985 -9.434 6.331 1.00 93.88 493 ASP A O 1
ATOM 3632 N N . ALA A 1 494 ? 1.453 -9.258 4.146 1.00 95.06 494 ALA A N 1
ATOM 3633 C CA . ALA A 1 494 ? 0.852 -7.942 3.967 1.00 95.06 494 ALA A CA 1
ATOM 3634 C C . ALA A 1 494 ? -0.675 -8.023 3.781 1.00 95.06 494 ALA A C 1
ATOM 3636 O O . ALA A 1 494 ? -1.217 -9.022 3.301 1.00 95.06 494 ALA A O 1
ATOM 3637 N N . ILE A 1 495 ? -1.370 -6.920 4.072 1.00 97.00 495 ILE A N 1
ATOM 3638 C CA . ILE A 1 495 ? -2.728 -6.701 3.558 1.00 97.00 495 ILE A CA 1
ATOM 3639 C C . ILE A 1 495 ? -2.587 -6.067 2.182 1.00 97.00 495 ILE A C 1
ATOM 3641 O O . ILE A 1 495 ? -1.970 -5.010 2.042 1.00 97.00 495 ILE A O 1
ATOM 3645 N N . ARG A 1 496 ? -3.171 -6.695 1.169 1.00 95.44 496 ARG A N 1
ATOM 3646 C CA . ARG A 1 496 ? -3.119 -6.242 -0.216 1.00 95.44 496 ARG A CA 1
ATOM 3647 C C . ARG A 1 496 ? -4.523 -6.264 -0.807 1.00 95.44 496 ARG A C 1
ATOM 3649 O O . ARG A 1 496 ? -5.143 -7.319 -0.861 1.00 95.44 496 ARG A O 1
ATOM 3656 N N . LEU A 1 497 ? -5.014 -5.105 -1.236 1.00 97.25 497 LEU A N 1
ATOM 3657 C CA . LEU A 1 497 ? -6.183 -4.990 -2.097 1.00 97.25 497 LEU A CA 1
ATOM 3658 C C . LEU A 1 497 ? -5.706 -4.699 -3.514 1.00 97.25 497 LEU A C 1
ATOM 3660 O O . LEU A 1 497 ? -5.065 -3.676 -3.723 1.00 97.25 497 LEU A O 1
ATOM 3664 N N . ASP A 1 498 ? -6.015 -5.555 -4.479 1.00 95.75 498 ASP A N 1
ATOM 3665 C CA . ASP A 1 498 ? -5.654 -5.338 -5.883 1.00 95.75 498 ASP A CA 1
ATOM 3666 C C . ASP A 1 498 ? -6.879 -5.005 -6.717 1.00 95.75 498 ASP A C 1
ATOM 3668 O O . ASP A 1 498 ? -7.949 -5.584 -6.514 1.00 95.75 498 ASP A O 1
ATOM 3672 N N . LEU A 1 499 ? -6.692 -4.117 -7.689 1.00 95.25 499 LEU A N 1
ATOM 3673 C CA . LEU A 1 499 ? -7.663 -3.896 -8.749 1.00 95.25 499 LEU A CA 1
ATOM 3674 C C . LEU A 1 499 ? -7.613 -5.063 -9.739 1.00 95.25 499 LEU A C 1
ATOM 3676 O O . LEU A 1 499 ? -6.550 -5.430 -10.244 1.00 95.25 499 LEU A O 1
ATOM 3680 N N . GLY A 1 500 ? -8.778 -5.645 -10.013 1.00 91.00 500 GLY A N 1
ATOM 3681 C CA . GLY A 1 500 ? -8.955 -6.655 -11.048 1.00 91.00 500 GLY A CA 1
ATOM 3682 C C . GLY A 1 500 ? -8.838 -6.073 -12.459 1.00 91.00 500 GLY A C 1
ATOM 3683 O O . GLY A 1 500 ? -8.551 -4.895 -12.654 1.00 91.00 500 GLY A O 1
ATOM 3684 N N . ALA A 1 501 ? -9.092 -6.902 -13.474 1.00 85.38 501 ALA A N 1
ATOM 3685 C CA . ALA A 1 501 ? -8.945 -6.507 -14.881 1.00 85.38 501 ALA A CA 1
ATOM 3686 C C . ALA A 1 501 ? -9.830 -5.307 -15.287 1.00 85.38 501 ALA A C 1
ATOM 3688 O O . ALA A 1 501 ? -9.405 -4.467 -16.081 1.00 85.38 501 ALA A O 1
ATOM 3689 N N . GLU A 1 502 ? -11.037 -5.225 -14.721 1.00 87.00 502 GLU A N 1
ATOM 3690 C CA . GLU A 1 502 ? -11.994 -4.130 -14.945 1.00 87.00 502 GLU A CA 1
ATOM 3691 C C . GLU A 1 502 ? -12.058 -3.137 -13.770 1.00 87.00 502 GLU A C 1
ATOM 3693 O O . GLU A 1 502 ? -12.716 -2.098 -13.878 1.00 87.00 502 GLU A O 1
ATOM 3698 N N . GLY A 1 503 ? -11.320 -3.422 -12.691 1.00 91.50 503 GLY A N 1
ATOM 3699 C CA . GLY A 1 503 ? -11.273 -2.604 -11.487 1.00 91.50 503 GLY A CA 1
ATOM 3700 C C . GLY A 1 503 ? -10.666 -1.232 -11.745 1.00 91.50 503 GLY A C 1
ATOM 3701 O O . GLY A 1 503 ? -9.715 -1.068 -12.516 1.00 91.50 503 GLY A O 1
ATOM 3702 N N . LYS A 1 504 ? -11.215 -0.216 -11.079 1.00 92.06 504 LYS A N 1
ATOM 3703 C CA . LYS A 1 504 ? -10.836 1.183 -11.272 1.00 92.06 504 LYS A CA 1
ATOM 3704 C C . LYS A 1 504 ? -10.328 1.802 -9.977 1.00 92.06 504 LYS A C 1
ATOM 3706 O O . LYS A 1 504 ? -10.836 1.508 -8.897 1.00 92.06 504 LYS A O 1
ATOM 3711 N N . PRO A 1 505 ? -9.425 2.794 -10.063 1.00 95.31 505 PRO A N 1
ATOM 3712 C CA . PRO A 1 505 ? -9.014 3.577 -8.899 1.00 95.31 505 PRO A CA 1
ATOM 3713 C C . PRO A 1 505 ? -10.168 4.207 -8.103 1.00 95.31 505 PRO A C 1
ATOM 3715 O O . PRO A 1 505 ? -10.057 4.414 -6.896 1.00 95.31 505 PRO A O 1
ATOM 3718 N N . SER A 1 506 ? -11.295 4.500 -8.761 1.00 93.69 506 SER A N 1
ATOM 3719 C CA . SER A 1 506 ? -12.512 4.994 -8.110 1.00 93.69 506 SER A CA 1
ATOM 3720 C C . SER A 1 506 ? -13.128 4.000 -7.126 1.00 93.69 506 SER A C 1
ATOM 3722 O O . SER A 1 506 ? -13.770 4.435 -6.172 1.00 93.69 506 SER A O 1
ATOM 3724 N N . ASP A 1 507 ? -12.929 2.698 -7.332 1.00 95.50 507 ASP A N 1
ATOM 3725 C CA . ASP A 1 507 ? -13.483 1.645 -6.479 1.00 95.50 507 ASP A CA 1
ATOM 3726 C C . ASP A 1 507 ? -12.740 1.620 -5.145 1.00 95.50 507 ASP A C 1
ATOM 3728 O O . ASP A 1 507 ? -13.359 1.662 -4.084 1.00 95.50 507 ASP A O 1
ATOM 3732 N N . LEU A 1 508 ? -11.407 1.703 -5.175 1.00 96.44 508 LEU A N 1
ATOM 3733 C CA . LEU A 1 508 ? -10.605 1.867 -3.960 1.00 96.44 508 LEU A CA 1
ATOM 3734 C C . LEU A 1 508 ? -10.857 3.215 -3.284 1.00 96.44 508 LEU A C 1
ATOM 3736 O O . LEU A 1 508 ? -10.967 3.266 -2.057 1.00 96.44 508 LEU A O 1
ATOM 3740 N N . ASN A 1 509 ? -11.046 4.293 -4.051 1.00 94.62 509 ASN A N 1
ATOM 3741 C CA . ASN A 1 509 ? -11.367 5.581 -3.444 1.00 94.62 509 ASN A CA 1
ATOM 3742 C C . ASN A 1 509 ? -12.763 5.588 -2.794 1.00 94.62 509 ASN A C 1
ATOM 3744 O O . ASN A 1 509 ? -12.959 6.229 -1.761 1.00 94.62 509 ASN A O 1
ATOM 3748 N N . LEU A 1 510 ? -13.728 4.821 -3.323 1.00 95.75 510 LEU A N 1
ATOM 3749 C CA . LEU A 1 510 ? -15.004 4.572 -2.645 1.00 95.75 510 LEU A CA 1
ATOM 3750 C C . LEU A 1 510 ? -14.789 3.860 -1.303 1.00 95.75 510 LEU A C 1
ATOM 3752 O O . LEU A 1 510 ? -15.490 4.167 -0.342 1.00 95.75 510 LEU A O 1
ATOM 3756 N N . LEU A 1 511 ? -13.796 2.974 -1.204 1.00 96.44 511 LEU A N 1
ATOM 3757 C CA . LEU A 1 511 ? -13.374 2.358 0.057 1.00 96.44 511 LEU A CA 1
ATOM 3758 C C . LEU A 1 511 ? -12.534 3.294 0.944 1.00 96.44 511 LEU A C 1
ATOM 3760 O O . LEU A 1 511 ? -12.125 2.897 2.029 1.00 96.44 511 LEU A O 1
ATOM 3764 N N . GLY A 1 512 ? -12.276 4.536 0.526 1.00 95.31 512 GLY A N 1
ATOM 3765 C CA . GLY A 1 512 ? -11.464 5.495 1.274 1.00 95.31 512 GLY A CA 1
ATOM 3766 C C . GLY A 1 512 ? -9.958 5.222 1.206 1.00 95.31 512 GLY A C 1
ATOM 3767 O O . GLY A 1 512 ? -9.243 5.615 2.134 1.00 95.31 512 GLY A O 1
ATOM 3768 N N . LEU A 1 513 ? -9.500 4.550 0.144 1.00 96.19 513 LEU A N 1
ATOM 3769 C CA . LEU A 1 513 ? -8.105 4.211 -0.140 1.00 96.19 513 LEU A CA 1
ATOM 3770 C C . LEU A 1 513 ? -7.630 4.902 -1.425 1.00 96.19 513 LEU A C 1
ATOM 3772 O O . LEU A 1 513 ? -8.329 4.904 -2.436 1.00 96.19 513 LEU A O 1
ATOM 3776 N N . ASP A 1 514 ? -6.413 5.439 -1.403 1.00 94.25 514 ASP A N 1
ATOM 3777 C CA . ASP A 1 514 ? -5.736 5.866 -2.630 1.00 94.25 514 ASP A CA 1
ATOM 3778 C C . ASP A 1 514 ? -5.211 4.648 -3.392 1.00 94.25 514 ASP A C 1
ATOM 3780 O O . ASP A 1 514 ? -4.860 3.629 -2.793 1.00 94.25 514 ASP A O 1
ATOM 3784 N N . THR A 1 515 ? -5.109 4.763 -4.715 1.00 96.75 515 THR A N 1
ATOM 3785 C CA . THR A 1 515 ? -4.506 3.705 -5.530 1.00 96.75 515 THR A CA 1
ATOM 3786 C C . THR A 1 515 ? -2.994 3.877 -5.553 1.00 96.75 515 THR A C 1
ATOM 3788 O O . THR A 1 515 ? -2.459 4.803 -6.159 1.00 96.75 515 THR A O 1
ATOM 3791 N N . GLN A 1 516 ? -2.299 2.964 -4.895 1.00 97.25 516 GLN A N 1
ATOM 3792 C CA . GLN A 1 516 ? -0.867 2.775 -4.991 1.00 97.25 516 GLN A CA 1
ATOM 3793 C C . GLN A 1 516 ? -0.514 1.966 -6.242 1.00 97.25 516 GLN A C 1
ATOM 3795 O O . GLN A 1 516 ? -1.094 0.916 -6.532 1.00 97.25 516 GLN A O 1
ATOM 3800 N N . ILE A 1 517 ? 0.495 2.447 -6.958 1.00 97.50 517 ILE A N 1
ATOM 3801 C CA . ILE A 1 517 ? 1.150 1.721 -8.035 1.00 97.50 517 ILE A CA 1
ATOM 3802 C C . ILE A 1 517 ? 2.601 1.496 -7.635 1.00 97.50 517 ILE A C 1
ATOM 3804 O O . ILE A 1 517 ? 3.341 2.466 -7.484 1.00 97.50 517 ILE A O 1
ATOM 3808 N N . ARG A 1 518 ? 3.015 0.237 -7.476 1.00 97.06 518 ARG A N 1
ATOM 3809 C CA . ARG A 1 518 ? 4.419 -0.123 -7.238 1.00 97.06 518 ARG A CA 1
ATOM 3810 C C . ARG A 1 518 ? 4.925 -0.993 -8.375 1.00 97.06 518 ARG A C 1
ATOM 3812 O O . ARG A 1 518 ? 4.268 -1.960 -8.737 1.00 97.06 518 ARG A O 1
ATOM 3819 N N . ILE A 1 519 ? 6.096 -0.659 -8.901 1.00 97.62 519 ILE A N 1
ATOM 3820 C CA . ILE A 1 519 ? 6.857 -1.495 -9.834 1.00 97.62 519 ILE A CA 1
ATOM 3821 C C . ILE A 1 519 ? 8.227 -1.712 -9.213 1.00 97.62 519 ILE A C 1
ATOM 3823 O O . ILE A 1 519 ? 8.934 -0.743 -8.945 1.00 97.62 519 ILE A O 1
ATOM 3827 N N . SER A 1 520 ? 8.604 -2.962 -8.971 1.00 96.38 520 SER A N 1
ATOM 3828 C CA . SER A 1 520 ? 9.932 -3.330 -8.474 1.00 96.38 520 SER A CA 1
ATOM 3829 C C . SER A 1 520 ? 10.600 -4.310 -9.432 1.00 96.38 520 SER A C 1
ATOM 3831 O O . SER A 1 520 ? 10.017 -5.323 -9.813 1.00 96.38 520 SER A O 1
ATOM 3833 N N . GLY A 1 521 ? 11.826 -3.994 -9.842 1.00 93.19 521 GLY A N 1
ATOM 3834 C CA . GLY A 1 521 ? 12.567 -4.758 -10.843 1.00 93.19 521 GLY A CA 1
ATOM 3835 C C . GLY A 1 521 ? 13.517 -3.881 -11.654 1.00 93.19 521 GLY A C 1
ATOM 3836 O O . GLY A 1 521 ? 13.577 -2.669 -11.474 1.00 93.19 521 GLY A O 1
ATOM 3837 N N . GLU A 1 522 ? 14.284 -4.491 -12.556 1.00 91.38 522 GLU A N 1
ATOM 3838 C CA . GLU A 1 522 ? 15.211 -3.768 -13.436 1.00 91.38 522 GLU A CA 1
ATOM 3839 C C . GLU A 1 522 ? 14.444 -3.051 -14.562 1.00 91.38 522 GLU A C 1
ATOM 3841 O O . GLU A 1 522 ? 14.250 -3.611 -15.645 1.00 91.38 522 GLU A O 1
ATOM 3846 N N . VAL A 1 523 ? 14.014 -1.810 -14.311 1.00 92.06 523 VAL A N 1
ATOM 3847 C CA . VAL A 1 523 ? 13.356 -0.943 -15.297 1.00 92.06 523 VAL A CA 1
ATOM 3848 C C . VAL A 1 523 ? 14.423 -0.323 -16.193 1.00 92.06 523 VAL A C 1
ATOM 3850 O O . VAL A 1 523 ? 14.941 0.760 -15.934 1.00 92.06 523 VAL A O 1
ATOM 3853 N N . ASP A 1 524 ? 14.791 -1.033 -17.251 1.00 89.31 524 ASP A N 1
ATOM 3854 C CA . ASP A 1 524 ? 15.801 -0.644 -18.243 1.00 89.31 524 ASP A CA 1
ATOM 3855 C C . ASP A 1 524 ? 15.189 -0.146 -19.563 1.00 89.31 524 ASP A C 1
ATOM 3857 O O . ASP A 1 524 ? 15.837 -0.167 -20.609 1.00 89.31 524 ASP A O 1
ATOM 3861 N N . GLU A 1 525 ? 13.947 0.329 -19.497 1.00 91.75 525 GLU A N 1
ATOM 3862 C CA . GLU A 1 525 ? 13.209 0.933 -20.602 1.00 91.75 525 GLU A CA 1
ATOM 3863 C C . GLU A 1 525 ? 12.421 2.142 -20.119 1.00 91.75 525 GLU A C 1
ATOM 3865 O O . GLU A 1 525 ? 12.005 2.197 -18.961 1.00 91.75 525 GLU A O 1
ATOM 3870 N N . ASP A 1 526 ? 12.170 3.078 -21.029 1.00 95.19 526 ASP A N 1
ATOM 3871 C CA . ASP A 1 526 ? 11.312 4.218 -20.736 1.00 95.19 526 ASP A CA 1
ATOM 3872 C C . ASP A 1 526 ? 9.845 3.776 -20.623 1.00 95.19 526 ASP A C 1
ATOM 3874 O O . ASP A 1 526 ? 9.306 3.094 -21.506 1.00 95.19 526 ASP A O 1
ATOM 3878 N N . LEU A 1 527 ? 9.189 4.203 -19.544 1.00 97.31 527 LEU A N 1
ATOM 3879 C CA . LEU A 1 527 ? 7.774 3.960 -19.289 1.00 97.31 527 LEU A CA 1
ATOM 3880 C C . LEU A 1 527 ? 6.979 5.254 -19.452 1.00 97.31 527 LEU A C 1
ATOM 3882 O O . LEU A 1 527 ? 7.239 6.265 -18.799 1.00 97.31 527 LEU A O 1
ATOM 3886 N N . LEU A 1 528 ? 5.976 5.212 -20.318 1.00 97.06 528 LEU A N 1
ATOM 3887 C CA . LEU A 1 528 ? 5.031 6.290 -20.550 1.00 97.06 528 LEU A CA 1
ATOM 3888 C C . LEU A 1 528 ? 3.867 6.161 -19.570 1.00 97.06 528 LEU A C 1
ATOM 3890 O O . LEU A 1 528 ? 3.224 5.112 -19.504 1.00 97.06 528 LEU A O 1
ATOM 3894 N N . ILE A 1 529 ? 3.570 7.243 -18.849 1.00 96.25 529 ILE A N 1
ATOM 3895 C CA . ILE A 1 529 ? 2.433 7.303 -17.930 1.00 96.25 529 ILE A CA 1
ATOM 3896 C C . ILE A 1 529 ? 1.339 8.157 -18.551 1.00 96.25 529 ILE A C 1
ATOM 3898 O O . ILE A 1 529 ? 1.520 9.355 -18.759 1.00 96.25 529 ILE A O 1
ATOM 3902 N N . PHE A 1 530 ? 0.178 7.565 -18.789 1.00 94.94 530 PHE A N 1
ATOM 3903 C CA . PHE A 1 530 ? -1.029 8.263 -19.216 1.00 94.94 530 PHE A CA 1
ATOM 3904 C C . PHE A 1 530 ? -2.078 8.242 -18.110 1.00 94.94 530 PHE A C 1
ATOM 3906 O O . PHE A 1 530 ? -2.071 7.389 -17.229 1.00 94.94 530 PHE A O 1
ATOM 3913 N N . VAL A 1 531 ? -3.012 9.184 -18.182 1.00 93.81 531 VAL A N 1
ATOM 3914 C CA . VAL A 1 531 ? -4.261 9.125 -17.422 1.00 93.81 531 VAL A CA 1
ATOM 3915 C C . VAL A 1 531 ? -5.386 9.140 -18.438 1.00 93.81 531 VAL A C 1
ATOM 3917 O O . VAL A 1 531 ? -5.396 9.958 -19.354 1.00 93.81 531 VAL A O 1
ATOM 3920 N N . THR A 1 532 ? -6.333 8.235 -18.295 1.00 91.19 532 THR A N 1
ATOM 3921 C CA . THR A 1 532 ? -7.491 8.061 -19.180 1.00 91.19 532 THR A CA 1
ATOM 3922 C C . THR A 1 532 ? -8.760 8.032 -18.343 1.00 91.19 532 THR A C 1
ATOM 3924 O O . THR A 1 532 ? -8.668 7.799 -17.149 1.00 91.19 532 THR A O 1
ATOM 3927 N N . GLY A 1 533 ? -9.927 8.261 -18.944 1.00 89.69 533 GLY A N 1
ATOM 3928 C CA . GLY A 1 533 ? -11.193 8.416 -18.216 1.00 89.69 533 GLY A CA 1
ATOM 3929 C C . GLY A 1 533 ? -11.663 9.869 -18.227 1.00 89.69 533 GLY A C 1
ATOM 3930 O O . GLY A 1 533 ? -11.406 10.599 -19.189 1.00 89.69 533 GLY A O 1
ATOM 3931 N N . SER A 1 534 ? -12.373 10.275 -17.186 1.00 89.25 534 SER A N 1
ATOM 3932 C CA . SER A 1 534 ? -12.955 11.595 -17.001 1.00 89.25 534 SER A CA 1
ATOM 3933 C C . SER A 1 534 ? -12.902 12.041 -15.535 1.00 89.25 534 SER A C 1
ATOM 3935 O O . SER A 1 534 ? -12.857 11.247 -14.600 1.00 89.25 534 SER A O 1
ATOM 3937 N N . GLY A 1 535 ? -12.918 13.359 -15.332 1.00 90.06 535 GLY A N 1
ATOM 3938 C CA . GLY A 1 535 ? -12.781 13.969 -14.009 1.00 90.06 535 GLY A CA 1
ATOM 3939 C C . GLY A 1 535 ? -11.368 14.482 -13.740 1.00 90.06 535 GLY A C 1
ATOM 3940 O O . GLY A 1 535 ? -10.562 14.676 -14.657 1.00 90.06 535 GLY A O 1
ATOM 3941 N N . GLN A 1 536 ? -11.084 14.780 -12.477 1.00 91.00 536 GLN A N 1
ATOM 3942 C CA . GLN A 1 536 ? -9.771 15.219 -12.005 1.00 91.00 536 GLN A CA 1
ATOM 3943 C C . GLN A 1 536 ? -9.173 14.147 -11.097 1.00 91.00 536 GLN A C 1
ATOM 3945 O O . GLN A 1 536 ? -9.902 13.358 -10.493 1.00 91.00 536 GLN A O 1
ATOM 3950 N N . SER A 1 537 ? -7.849 14.124 -11.013 1.00 95.12 537 SER A N 1
ATOM 3951 C CA . SER A 1 537 ? -7.117 13.266 -10.085 1.00 95.12 537 SER A CA 1
ATOM 3952 C C . SER A 1 537 ? -5.857 13.968 -9.610 1.00 95.12 537 SER A C 1
ATOM 3954 O O . SER A 1 537 ? -5.402 14.939 -10.219 1.00 95.12 537 SER A O 1
ATOM 3956 N N . GLN A 1 538 ? -5.268 13.447 -8.546 1.00 96.25 538 GLN A N 1
ATOM 3957 C CA . GLN A 1 538 ? -3.960 13.842 -8.062 1.00 96.25 538 GLN A CA 1
ATOM 3958 C C . GLN A 1 538 ? -2.977 12.683 -8.218 1.00 96.25 538 GLN A C 1
ATOM 3960 O O . GLN A 1 538 ? -3.351 11.518 -8.093 1.00 96.25 538 GLN A O 1
ATOM 3965 N N . LEU A 1 539 ? -1.723 13.015 -8.518 1.00 97.25 539 LEU A N 1
ATOM 3966 C CA . LEU A 1 539 ? -0.629 12.061 -8.646 1.00 97.25 539 LEU A CA 1
ATOM 3967 C C . LEU A 1 539 ? 0.581 12.561 -7.854 1.00 97.25 539 LEU A C 1
ATOM 3969 O O . LEU A 1 539 ? 0.989 13.715 -7.996 1.00 97.25 539 LEU A O 1
ATOM 3973 N N . THR A 1 540 ? 1.174 11.685 -7.055 1.00 97.44 540 THR A N 1
ATOM 3974 C CA . THR A 1 540 ? 2.541 11.827 -6.537 1.00 97.44 540 THR A CA 1
ATOM 3975 C C . THR A 1 540 ? 3.340 10.592 -6.899 1.00 97.44 540 THR A C 1
ATOM 3977 O O . THR A 1 540 ? 2.772 9.548 -7.229 1.00 97.44 540 THR A O 1
ATOM 3980 N N . GLY A 1 541 ? 4.664 10.691 -6.845 1.00 96.38 541 GLY A N 1
ATOM 3981 C CA . GLY A 1 541 ? 5.486 9.516 -7.050 1.00 96.38 541 GLY A CA 1
ATOM 3982 C C . GLY A 1 541 ? 6.921 9.695 -6.613 1.00 96.38 541 GLY A C 1
ATOM 3983 O O . GLY A 1 541 ? 7.396 10.808 -6.423 1.00 96.38 541 GLY A O 1
ATOM 3984 N N . THR A 1 542 ? 7.607 8.577 -6.468 1.00 97.44 542 THR A N 1
ATOM 3985 C CA . THR A 1 542 ? 9.038 8.495 -6.206 1.00 97.44 542 THR A CA 1
ATOM 3986 C C . THR A 1 542 ? 9.632 7.385 -7.049 1.00 97.44 542 THR A C 1
ATOM 3988 O O . THR A 1 542 ? 9.004 6.342 -7.245 1.00 97.44 542 THR A O 1
ATOM 3991 N N . THR A 1 543 ? 10.856 7.585 -7.524 1.00 97.31 543 THR A N 1
ATOM 3992 C CA . THR A 1 543 ? 11.621 6.532 -8.189 1.00 97.31 543 THR A CA 1
ATOM 3993 C C . THR A 1 543 ? 12.898 6.217 -7.424 1.00 97.31 543 THR A C 1
ATOM 3995 O O . THR A 1 543 ? 13.488 7.077 -6.774 1.00 97.31 543 THR A O 1
ATOM 3998 N N . THR A 1 544 ? 13.330 4.964 -7.505 1.00 97.44 544 THR A N 1
ATOM 3999 C CA . THR A 1 544 ? 14.617 4.513 -6.977 1.00 97.44 544 THR A CA 1
ATOM 4000 C C . THR A 1 544 ? 15.540 4.219 -8.147 1.00 97.44 544 THR A C 1
ATOM 4002 O O . THR A 1 544 ? 15.183 3.461 -9.051 1.00 97.44 544 THR A O 1
ATOM 4005 N N . ASP A 1 545 ? 16.727 4.823 -8.152 1.00 95.31 545 ASP A N 1
ATOM 4006 C CA . ASP A 1 545 ? 17.745 4.529 -9.157 1.00 95.31 545 ASP A CA 1
ATOM 4007 C C . ASP A 1 545 ? 18.338 3.138 -8.926 1.00 95.31 545 ASP A C 1
ATOM 4009 O O . ASP A 1 545 ? 18.670 2.750 -7.805 1.00 95.31 545 ASP A O 1
ATOM 4013 N N . SER A 1 546 ? 18.541 2.394 -10.011 1.00 92.94 546 SER A N 1
ATOM 4014 C CA . SER A 1 546 ? 19.190 1.079 -9.947 1.00 92.94 546 SER A CA 1
ATOM 4015 C C . SER A 1 546 ? 20.675 1.158 -9.577 1.00 92.94 546 SER A C 1
ATOM 4017 O O . SER A 1 546 ? 21.268 0.159 -9.175 1.00 92.94 546 SER A O 1
ATOM 4019 N N . GLY A 1 547 ? 21.305 2.327 -9.757 1.00 89.31 547 GLY A N 1
ATOM 4020 C CA . GLY A 1 547 ? 22.759 2.489 -9.679 1.00 89.31 547 GLY A CA 1
ATOM 4021 C C . GLY A 1 547 ? 23.521 1.804 -10.824 1.00 89.31 547 GLY A C 1
ATOM 4022 O O . GLY A 1 547 ? 24.753 1.797 -10.816 1.00 89.31 547 GLY A O 1
ATOM 4023 N N . VAL A 1 548 ? 22.809 1.243 -11.807 1.00 85.25 548 VAL A N 1
ATOM 4024 C CA . VAL A 1 548 ? 23.357 0.567 -12.986 1.00 85.25 548 VAL A CA 1
ATOM 4025 C C . VAL A 1 548 ? 23.103 1.441 -14.211 1.00 85.25 548 VAL A C 1
ATOM 4027 O O . VAL A 1 548 ? 21.989 1.909 -14.439 1.00 85.25 548 VAL A O 1
ATOM 4030 N N . ALA A 1 549 ? 24.136 1.675 -15.023 1.00 84.00 549 ALA A N 1
ATOM 4031 C CA . ALA A 1 549 ? 23.963 2.391 -16.282 1.00 84.00 549 ALA A CA 1
ATOM 4032 C C . ALA A 1 549 ? 23.058 1.583 -17.229 1.00 84.00 549 ALA A C 1
ATOM 4034 O O . ALA A 1 549 ? 23.213 0.369 -17.340 1.00 84.00 549 ALA A O 1
ATOM 4035 N N . VAL A 1 550 ? 22.169 2.247 -17.976 1.00 85.06 550 VAL A N 1
ATOM 4036 C CA . VAL A 1 550 ? 21.228 1.582 -18.906 1.00 85.06 550 VAL A CA 1
ATOM 4037 C C . VAL A 1 550 ? 21.949 0.628 -19.867 1.00 85.06 550 VAL A C 1
ATOM 4039 O O . VAL A 1 550 ? 21.516 -0.503 -20.070 1.00 85.06 550 VAL A O 1
ATOM 4042 N N . ALA A 1 551 ? 23.104 1.043 -20.399 1.00 84.44 551 ALA A N 1
ATOM 4043 C CA . ALA A 1 551 ? 23.924 0.202 -21.268 1.00 84.44 551 ALA A CA 1
ATOM 4044 C C . ALA A 1 551 ? 24.402 -1.087 -20.574 1.00 84.44 551 ALA A C 1
ATOM 4046 O O . ALA A 1 551 ? 24.416 -2.145 -21.197 1.00 84.44 551 ALA A O 1
ATOM 4047 N N . ASP A 1 552 ? 24.774 -1.019 -19.294 1.00 83.44 552 ASP A N 1
ATOM 4048 C CA . ASP A 1 552 ? 25.1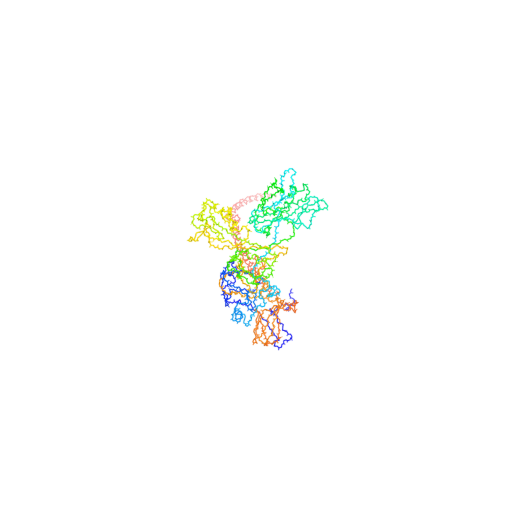99 -2.187 -18.519 1.00 83.44 552 ASP A CA 1
ATOM 4049 C C . ASP A 1 552 ? 24.024 -3.120 -18.202 1.00 83.44 552 ASP A C 1
ATOM 4051 O O . ASP A 1 552 ? 24.190 -4.339 -18.271 1.00 83.44 552 ASP A O 1
ATOM 4055 N N . GLY A 1 553 ? 22.839 -2.559 -17.935 1.00 85.62 553 GLY A N 1
ATOM 4056 C CA . GLY A 1 553 ? 21.591 -3.315 -17.802 1.00 85.62 553 GLY A CA 1
ATOM 4057 C C . GLY A 1 553 ? 21.259 -4.090 -19.079 1.00 85.62 553 GLY A C 1
ATOM 4058 O O . GLY A 1 553 ? 21.094 -5.304 -19.045 1.00 85.62 553 GLY A O 1
ATOM 4059 N N . LEU A 1 554 ? 21.293 -3.436 -20.243 1.00 88.31 554 LEU A N 1
ATOM 4060 C CA . LEU A 1 554 ? 21.078 -4.109 -21.531 1.00 88.31 554 LEU A CA 1
ATOM 4061 C C . LEU A 1 554 ? 22.145 -5.181 -21.822 1.00 88.31 554 LEU A C 1
ATOM 4063 O O . LEU A 1 554 ? 21.838 -6.234 -22.378 1.00 88.31 554 LEU A O 1
ATOM 4067 N N . ARG A 1 555 ? 23.404 -4.949 -21.425 1.00 85.81 555 ARG A N 1
ATOM 4068 C CA . ARG A 1 555 ? 24.516 -5.906 -21.594 1.00 85.81 555 ARG A CA 1
ATOM 4069 C C . ARG A 1 555 ? 24.403 -7.150 -20.707 1.00 85.81 555 ARG A C 1
ATOM 4071 O O . ARG A 1 555 ? 25.121 -8.122 -20.962 1.00 85.81 555 ARG A O 1
ATOM 4078 N N . SER A 1 556 ? 23.569 -7.127 -19.667 1.00 84.75 556 SER A N 1
ATOM 4079 C CA . SER A 1 556 ? 23.307 -8.292 -18.814 1.00 84.75 556 SER A CA 1
ATOM 4080 C C . SER A 1 556 ? 22.241 -9.230 -19.398 1.00 84.75 556 SER A C 1
ATOM 4082 O O . SER A 1 556 ? 22.074 -10.341 -18.894 1.00 84.75 556 SER A O 1
ATOM 4084 N N . ARG A 1 557 ? 21.560 -8.820 -20.478 1.00 87.62 557 ARG A N 1
ATOM 4085 C CA . ARG A 1 557 ? 20.493 -9.583 -21.135 1.00 87.62 557 ARG A CA 1
ATOM 4086 C C . ARG A 1 557 ? 20.948 -10.253 -22.431 1.00 87.62 557 ARG A C 1
ATOM 4088 O O . ARG A 1 557 ? 21.979 -9.911 -23.015 1.00 87.62 557 ARG A O 1
ATOM 4095 N N . GLN A 1 558 ? 20.138 -11.210 -22.883 1.00 91.75 558 GLN A N 1
ATOM 4096 C CA . GLN A 1 558 ? 20.178 -11.751 -24.240 1.00 91.75 558 GLN A CA 1
ATOM 4097 C C . GLN A 1 558 ? 18.866 -11.391 -24.931 1.00 91.75 558 GLN A C 1
ATOM 4099 O O . GLN A 1 558 ? 17.803 -11.849 -24.520 1.00 91.75 558 GLN A O 1
ATOM 4104 N N . ILE A 1 559 ? 18.952 -10.543 -25.952 1.00 94.81 559 ILE A N 1
ATOM 4105 C CA . ILE A 1 559 ? 17.795 -9.997 -26.660 1.00 94.81 559 ILE A CA 1
ATOM 4106 C C . ILE A 1 559 ? 17.718 -10.657 -28.032 1.00 94.81 559 ILE A C 1
ATOM 4108 O O . ILE A 1 559 ? 18.614 -10.483 -28.855 1.00 94.81 559 ILE A O 1
ATOM 4112 N N . GLU A 1 560 ? 16.658 -11.407 -28.293 1.00 96.25 560 GLU A N 1
ATOM 4113 C CA . GLU A 1 560 ? 16.416 -12.037 -29.586 1.00 96.25 560 GLU A CA 1
ATOM 4114 C C . GLU A 1 560 ? 15.507 -11.170 -30.452 1.00 96.25 560 GLU A C 1
ATOM 4116 O O . GLU A 1 560 ? 14.473 -10.690 -29.995 1.00 96.25 560 GLU A O 1
ATOM 4121 N N . PHE A 1 561 ? 15.883 -11.000 -31.716 1.00 97.62 561 PHE A N 1
ATOM 4122 C CA . PHE A 1 561 ? 15.007 -10.504 -32.768 1.00 97.62 561 PHE A CA 1
ATOM 4123 C C . PHE A 1 561 ? 14.575 -11.692 -33.621 1.00 97.62 561 PHE A C 1
ATOM 4125 O O . PHE A 1 561 ? 15.427 -12.381 -34.183 1.00 97.62 561 PHE A O 1
ATOM 4132 N N . GLU A 1 562 ? 13.270 -11.909 -33.747 1.00 97.62 562 GLU A N 1
ATOM 4133 C CA . GLU A 1 562 ? 12.671 -13.003 -34.514 1.00 97.62 562 GLU A CA 1
ATOM 4134 C C . GLU A 1 562 ? 11.697 -12.449 -35.561 1.00 97.62 562 GLU A C 1
ATOM 4136 O O . GLU A 1 562 ? 10.757 -11.720 -35.236 1.00 97.62 562 GLU A O 1
ATOM 4141 N N . PHE A 1 563 ? 11.878 -12.813 -36.830 1.00 97.56 563 PHE A N 1
ATOM 4142 C CA . PHE A 1 563 ? 10.972 -12.423 -37.913 1.00 97.56 563 PHE A CA 1
ATOM 4143 C C . PHE A 1 563 ? 9.821 -13.424 -38.024 1.00 97.56 563 PHE A C 1
ATOM 4145 O O . PHE A 1 563 ? 9.878 -14.406 -38.764 1.00 97.56 563 PHE A O 1
ATOM 4152 N N . VAL A 1 564 ? 8.763 -13.175 -37.256 1.00 97.12 564 VAL A N 1
ATOM 4153 C CA . VAL A 1 564 ? 7.625 -14.092 -37.078 1.00 97.12 564 VAL A CA 1
ATOM 4154 C C . VAL A 1 564 ? 6.630 -14.090 -38.247 1.00 97.12 564 VAL A C 1
ATOM 4156 O O . VAL A 1 564 ? 5.883 -15.054 -38.424 1.00 97.12 564 VAL A O 1
ATOM 4159 N N . ALA A 1 565 ? 6.606 -13.031 -39.062 1.00 96.94 565 ALA A N 1
ATOM 4160 C CA . ALA A 1 565 ? 5.779 -12.922 -40.266 1.00 96.94 565 ALA A CA 1
ATOM 4161 C C . ALA A 1 565 ? 6.489 -12.093 -41.349 1.00 96.94 565 ALA A C 1
ATOM 4163 O O . ALA A 1 565 ? 7.540 -11.507 -41.104 1.00 96.94 565 ALA A O 1
ATOM 4164 N N . SER A 1 566 ? 5.942 -12.050 -42.573 1.00 95.06 566 SER A N 1
ATOM 4165 C CA . SER A 1 566 ? 6.564 -11.297 -43.682 1.00 95.06 566 SER A CA 1
ATOM 4166 C C . SER A 1 566 ? 6.605 -9.795 -43.428 1.00 95.06 566 SER A C 1
ATOM 4168 O O . SER A 1 566 ? 7.402 -9.098 -44.043 1.00 95.06 566 SER A O 1
ATOM 4170 N N . ASP A 1 567 ? 5.714 -9.329 -42.562 1.00 96.06 567 ASP A N 1
ATOM 4171 C CA . ASP A 1 567 ? 5.450 -7.939 -42.234 1.00 96.06 567 ASP A CA 1
ATOM 4172 C C . ASP A 1 567 ? 5.615 -7.657 -40.734 1.00 96.06 567 ASP A C 1
ATOM 4174 O O . ASP A 1 567 ? 5.112 -6.651 -40.238 1.00 96.06 567 ASP A O 1
ATOM 4178 N N . ARG A 1 568 ? 6.273 -8.552 -39.977 1.00 96.94 568 ARG A N 1
ATOM 4179 C CA . ARG A 1 568 ? 6.386 -8.407 -38.522 1.00 96.94 568 ARG A CA 1
ATOM 4180 C C . ARG A 1 568 ? 7.613 -9.085 -37.940 1.00 96.94 568 ARG A C 1
ATOM 4182 O O . ARG A 1 568 ? 7.928 -10.224 -38.290 1.00 96.94 568 ARG A O 1
ATOM 4189 N N . TYR A 1 569 ? 8.233 -8.416 -36.975 1.00 97.56 569 TYR A N 1
ATOM 4190 C CA . TYR A 1 569 ? 9.259 -9.006 -36.124 1.00 97.56 569 TYR A CA 1
ATOM 4191 C C . TYR A 1 569 ? 8.941 -8.795 -34.643 1.00 97.56 569 TYR A C 1
ATOM 4193 O O . TYR A 1 569 ? 8.203 -7.883 -34.261 1.00 97.56 569 TYR A O 1
ATOM 4201 N N . ARG A 1 570 ? 9.507 -9.663 -33.812 1.00 97.94 570 ARG A N 1
ATOM 4202 C CA . ARG A 1 570 ? 9.381 -9.661 -32.359 1.00 97.94 570 ARG A CA 1
ATOM 4203 C C . ARG A 1 570 ? 10.751 -9.485 -31.724 1.00 97.94 570 ARG A C 1
ATOM 4205 O O . ARG A 1 570 ? 11.729 -10.035 -32.220 1.00 97.94 570 ARG A O 1
ATOM 4212 N N . VAL A 1 571 ? 10.801 -8.737 -30.627 1.00 98.06 571 VAL A N 1
ATOM 4213 C CA . VAL A 1 571 ? 11.970 -8.615 -29.756 1.00 98.06 571 VAL A CA 1
ATOM 4214 C C . VAL A 1 571 ? 11.657 -9.308 -28.436 1.00 98.06 571 VAL A C 1
ATOM 4216 O O . VAL A 1 571 ? 10.626 -9.019 -27.826 1.00 98.06 571 VAL A O 1
ATOM 4219 N N . LYS A 1 572 ? 12.520 -10.221 -27.995 1.00 97.38 572 LYS A N 1
ATOM 4220 C CA . LYS A 1 572 ? 12.306 -11.049 -26.805 1.00 97.38 572 LYS A CA 1
ATOM 4221 C C . LYS A 1 572 ? 13.518 -11.013 -25.879 1.00 97.38 572 LYS A C 1
ATOM 4223 O O . LYS A 1 572 ? 14.649 -11.095 -26.344 1.00 97.38 572 LYS A O 1
ATOM 4228 N N . ASP A 1 573 ? 13.286 -10.908 -24.576 1.00 95.44 573 ASP A N 1
ATOM 4229 C CA . ASP A 1 573 ? 14.309 -11.144 -23.558 1.00 95.44 573 ASP A CA 1
ATOM 4230 C C . ASP A 1 573 ? 14.349 -12.639 -23.242 1.00 95.44 573 ASP A C 1
ATOM 4232 O O . ASP A 1 573 ? 13.385 -13.189 -22.719 1.00 95.44 573 ASP A O 1
ATOM 4236 N N . LEU A 1 574 ? 15.462 -13.299 -23.551 1.00 93.62 574 LEU A N 1
ATOM 4237 C CA . LEU A 1 574 ? 15.630 -14.738 -23.327 1.00 93.62 574 LEU A CA 1
ATOM 4238 C C . LEU A 1 574 ? 15.906 -15.096 -21.861 1.00 93.62 574 LEU A C 1
ATOM 4240 O O . LEU A 1 574 ? 15.923 -16.270 -21.510 1.00 93.62 574 LEU A O 1
ATOM 4244 N N . ARG A 1 575 ? 16.154 -14.113 -20.985 1.00 89.12 575 ARG A N 1
ATOM 4245 C CA . ARG A 1 575 ? 16.311 -14.386 -19.548 1.00 89.12 575 ARG A CA 1
ATOM 4246 C C . ARG A 1 575 ? 14.965 -14.665 -18.883 1.00 89.12 575 ARG A C 1
ATOM 4248 O O . ARG A 1 575 ? 14.872 -15.566 -18.060 1.00 89.12 575 ARG A O 1
ATOM 4255 N N . THR A 1 576 ? 13.965 -13.863 -19.233 1.00 92.75 576 THR A N 1
ATOM 4256 C CA . THR A 1 576 ? 12.618 -13.855 -18.635 1.00 92.75 576 THR A CA 1
ATOM 4257 C C . THR A 1 576 ? 11.558 -14.388 -19.600 1.00 92.75 576 THR A C 1
ATOM 4259 O O . THR A 1 576 ? 10.371 -14.368 -19.308 1.00 92.75 576 THR A O 1
ATOM 4262 N N . GLU A 1 577 ? 11.966 -14.792 -20.806 1.00 94.44 577 GLU A N 1
ATOM 4263 C CA . GLU A 1 577 ? 11.087 -15.152 -21.924 1.00 94.44 577 GLU A CA 1
ATOM 4264 C C . GLU A 1 577 ? 10.058 -14.056 -22.302 1.00 94.44 577 GLU A C 1
ATOM 4266 O O . GLU A 1 577 ? 9.096 -14.314 -23.033 1.00 94.44 577 GLU A O 1
ATOM 4271 N N . THR A 1 578 ? 10.279 -12.811 -21.863 1.00 96.88 578 THR A N 1
ATOM 4272 C CA . THR A 1 578 ? 9.358 -11.684 -22.055 1.00 96.88 578 THR A CA 1
ATOM 4273 C C . THR A 1 578 ? 9.422 -11.151 -23.486 1.00 96.88 578 THR A C 1
ATOM 4275 O O . THR A 1 578 ? 10.496 -10.876 -24.019 1.00 96.88 578 THR A O 1
ATOM 4278 N N . THR A 1 579 ? 8.263 -10.928 -24.108 1.00 97.75 579 THR A N 1
ATOM 4279 C CA . THR A 1 579 ? 8.151 -10.214 -25.386 1.00 97.75 579 THR A CA 1
ATOM 4280 C C . THR A 1 579 ? 8.221 -8.710 -25.144 1.00 97.75 579 THR A C 1
ATOM 4282 O O . THR A 1 579 ? 7.265 -8.098 -24.673 1.00 97.75 579 THR A O 1
ATOM 4285 N N . LEU A 1 580 ? 9.359 -8.120 -25.496 1.00 97.25 580 LEU A N 1
ATOM 4286 C CA . LEU A 1 580 ? 9.690 -6.714 -25.267 1.00 97.25 580 LEU A CA 1
ATOM 4287 C C . LEU A 1 580 ? 8.999 -5.789 -26.267 1.00 97.25 580 LEU A C 1
ATOM 4289 O O . LEU A 1 580 ? 8.491 -4.728 -25.920 1.00 97.25 580 LEU A O 1
ATOM 4293 N N . ALA A 1 581 ? 8.955 -6.219 -27.526 1.00 97.25 581 ALA A N 1
ATOM 4294 C CA . ALA A 1 581 ? 8.337 -5.469 -28.603 1.00 97.25 581 ALA A CA 1
ATOM 4295 C C . ALA A 1 581 ? 7.805 -6.412 -29.679 1.00 97.25 581 ALA A C 1
ATOM 4297 O O . ALA A 1 581 ? 8.369 -7.476 -29.938 1.00 97.25 581 ALA A O 1
ATOM 4298 N N . GLU A 1 582 ? 6.755 -5.982 -30.364 1.00 97.06 582 GLU A N 1
ATOM 4299 C CA . GLU A 1 582 ? 6.328 -6.569 -31.627 1.00 97.06 582 GLU A CA 1
ATOM 4300 C C . GLU A 1 582 ? 6.050 -5.415 -32.590 1.00 97.06 582 GLU A C 1
ATOM 4302 O O . GLU A 1 582 ? 5.282 -4.507 -32.258 1.00 97.06 582 GLU A O 1
ATOM 4307 N N . ARG A 1 583 ? 6.733 -5.399 -33.740 1.00 96.44 583 ARG A N 1
ATOM 4308 C CA . ARG A 1 583 ? 6.699 -4.266 -34.672 1.00 96.44 583 ARG A CA 1
ATOM 4309 C C . ARG A 1 583 ? 6.398 -4.690 -36.096 1.00 96.44 583 ARG A C 1
ATOM 4311 O O . ARG A 1 583 ? 6.861 -5.740 -36.544 1.00 96.44 583 ARG A O 1
ATOM 4318 N N . SER A 1 584 ? 5.681 -3.828 -36.813 1.00 95.69 584 SER A N 1
ATOM 4319 C CA . SER A 1 584 ? 5.509 -3.962 -38.263 1.00 95.69 584 SER A CA 1
ATOM 4320 C C . SER A 1 584 ? 6.865 -3.859 -38.972 1.00 95.69 584 SER A C 1
ATOM 4322 O O . SER A 1 584 ? 7.735 -3.090 -38.556 1.00 95.69 584 SER A O 1
ATOM 4324 N N . TYR A 1 585 ? 7.036 -4.651 -40.026 1.00 96.19 585 TYR A N 1
ATOM 4325 C CA . TYR A 1 585 ? 8.260 -4.778 -40.810 1.00 96.19 585 TYR A CA 1
ATOM 4326 C C . TYR A 1 585 ? 7.949 -4.564 -42.290 1.00 96.19 585 TYR A C 1
ATOM 4328 O O . TYR A 1 585 ? 7.135 -5.277 -42.868 1.00 96.19 585 TYR A O 1
ATOM 4336 N N . GLU A 1 586 ? 8.619 -3.616 -42.929 1.00 96.00 586 GLU A N 1
ATOM 4337 C CA . GLU A 1 586 ? 8.475 -3.321 -44.359 1.00 96.00 586 GLU A CA 1
ATOM 4338 C C . GLU A 1 586 ? 9.764 -3.609 -45.149 1.00 96.00 586 GLU A C 1
ATOM 4340 O O . GLU A 1 586 ? 9.930 -3.167 -46.289 1.00 96.00 586 GLU A O 1
ATOM 4345 N N . GLY A 1 587 ? 10.685 -4.384 -44.567 1.00 94.88 587 GLY A N 1
ATOM 4346 C CA . GLY A 1 587 ? 11.973 -4.713 -45.183 1.00 94.88 587 GLY A CA 1
ATOM 4347 C C . GLY A 1 587 ? 13.088 -3.737 -44.812 1.00 94.88 587 GLY A C 1
ATOM 4348 O O . GLY A 1 587 ? 14.057 -3.586 -45.561 1.00 94.88 587 GLY A O 1
ATOM 4349 N N . GLU A 1 588 ? 12.955 -3.053 -43.676 1.00 95.12 588 GLU A N 1
ATOM 4350 C CA . GLU A 1 588 ? 13.951 -2.134 -43.151 1.00 95.12 588 GLU A CA 1
ATOM 4351 C C . GLU A 1 588 ? 15.289 -2.851 -42.928 1.00 95.12 588 GLU A C 1
ATOM 4353 O O . GLU A 1 588 ? 15.352 -4.011 -42.511 1.00 95.12 588 GLU A O 1
ATOM 4358 N N . LEU A 1 589 ? 16.379 -2.129 -43.191 1.00 96.25 589 LEU A N 1
ATOM 4359 C CA . LEU A 1 589 ? 17.748 -2.603 -42.964 1.00 96.25 589 LEU A CA 1
ATOM 4360 C C . LEU A 1 589 ? 18.335 -2.100 -41.644 1.00 96.25 589 LEU A C 1
ATOM 4362 O O . LEU A 1 589 ? 19.449 -2.474 -41.299 1.00 96.25 589 LEU A O 1
ATOM 4366 N N . ALA A 1 590 ? 17.621 -1.235 -40.926 1.00 95.31 590 ALA A N 1
ATOM 4367 C CA . ALA A 1 590 ? 18.029 -0.715 -39.631 1.00 95.31 590 ALA A CA 1
ATOM 4368 C C . ALA A 1 590 ? 16.886 -0.919 -38.639 1.00 95.31 590 ALA A C 1
ATOM 4370 O O . ALA A 1 590 ? 15.816 -0.334 -38.798 1.00 95.31 590 ALA A O 1
ATOM 4371 N N . LEU A 1 591 ? 17.120 -1.745 -37.625 1.00 95.62 591 LEU A N 1
ATOM 4372 C CA . LEU A 1 591 ? 16.189 -1.983 -36.527 1.00 95.62 591 LEU A CA 1
ATOM 4373 C C . LEU A 1 591 ? 16.747 -1.338 -35.268 1.00 95.62 591 LEU A C 1
ATOM 4375 O O . LEU A 1 591 ? 17.957 -1.348 -35.065 1.00 95.62 591 LEU A O 1
ATOM 4379 N N . ASN A 1 592 ? 15.886 -0.799 -34.412 1.00 92.94 592 ASN A N 1
ATOM 4380 C CA . ASN A 1 592 ? 16.322 -0.156 -33.174 1.00 92.94 592 ASN A CA 1
ATOM 4381 C C . ASN A 1 592 ? 15.561 -0.718 -31.978 1.00 92.94 592 ASN A C 1
ATOM 4383 O O . ASN A 1 592 ? 14.353 -0.926 -32.073 1.00 92.94 592 ASN A O 1
ATOM 4387 N N . TYR A 1 593 ? 16.239 -0.900 -30.852 1.00 93.56 593 TYR A N 1
ATOM 4388 C CA . TYR A 1 593 ? 15.620 -1.233 -29.572 1.00 93.56 593 TYR A CA 1
ATOM 4389 C C . TYR A 1 593 ? 16.476 -0.672 -28.434 1.00 93.56 593 TYR A C 1
ATOM 4391 O O . TYR A 1 593 ? 17.660 -0.991 -28.356 1.00 93.56 593 TYR A O 1
ATOM 4399 N N . GLN A 1 594 ? 15.901 0.192 -27.589 1.00 90.56 594 GLN A N 1
ATOM 4400 C CA . GLN A 1 594 ? 16.572 0.789 -26.420 1.00 90.56 594 GLN A CA 1
ATOM 4401 C C . GLN A 1 594 ? 17.992 1.320 -26.711 1.00 90.56 594 GLN A C 1
ATOM 4403 O O . GLN A 1 594 ? 18.951 1.040 -25.995 1.00 90.56 594 GLN A O 1
ATOM 4408 N N . GLY A 1 595 ? 18.151 2.046 -27.822 1.00 89.69 595 GLY A N 1
ATOM 4409 C CA . GLY A 1 595 ? 19.433 2.636 -28.225 1.00 89.69 595 GLY A CA 1
ATOM 4410 C C . GLY A 1 595 ? 20.386 1.692 -28.967 1.00 89.69 595 GLY A C 1
ATOM 4411 O O . GLY A 1 595 ? 21.386 2.142 -29.528 1.00 89.69 595 GLY A O 1
ATOM 4412 N N . ILE A 1 596 ? 20.074 0.394 -29.029 1.00 92.88 596 ILE A N 1
ATOM 4413 C CA . ILE A 1 596 ? 20.775 -0.581 -29.866 1.00 92.88 596 ILE A CA 1
ATOM 4414 C C . ILE A 1 596 ? 20.231 -0.466 -31.287 1.00 92.88 596 ILE A C 1
ATOM 4416 O O . ILE A 1 596 ? 19.066 -0.777 -31.533 1.00 92.88 596 ILE A O 1
ATOM 4420 N N . GLN A 1 597 ? 21.079 -0.059 -32.227 1.00 94.44 597 GLN A N 1
ATOM 4421 C CA . GLN A 1 597 ? 20.769 -0.070 -33.651 1.00 94.44 597 GLN A CA 1
ATOM 4422 C C . GLN A 1 597 ? 21.415 -1.284 -34.311 1.00 94.44 597 GLN A C 1
ATOM 4424 O O . GLN A 1 597 ? 22.639 -1.411 -34.333 1.00 94.44 597 GLN A O 1
ATOM 4429 N N . VAL A 1 598 ? 20.597 -2.149 -34.901 1.00 95.19 598 VAL A N 1
ATOM 4430 C CA . VAL A 1 598 ? 21.037 -3.296 -35.692 1.00 95.19 598 VAL A CA 1
ATOM 4431 C C . VAL A 1 598 ? 20.925 -2.969 -37.170 1.00 95.19 598 VAL A C 1
ATOM 4433 O O . VAL A 1 598 ? 19.836 -2.710 -37.673 1.00 95.19 598 VAL A O 1
ATOM 4436 N N . THR A 1 599 ? 22.048 -3.016 -37.878 1.00 96.19 599 THR A N 1
ATOM 4437 C CA . THR A 1 599 ? 22.090 -2.922 -39.339 1.00 96.19 599 THR A CA 1
ATOM 4438 C C . THR A 1 599 ? 22.113 -4.323 -39.942 1.00 96.19 599 THR A C 1
ATOM 4440 O O . THR A 1 599 ? 23.001 -5.111 -39.618 1.00 96.19 599 THR A O 1
ATOM 4443 N N . LEU A 1 600 ? 21.160 -4.620 -40.822 1.00 95.94 600 LEU A N 1
ATOM 4444 C CA . LEU A 1 600 ? 21.055 -5.868 -41.575 1.00 95.94 600 LEU A CA 1
ATOM 4445 C C . LEU A 1 600 ? 21.761 -5.737 -42.931 1.00 95.94 600 LEU A C 1
ATOM 4447 O O . LEU A 1 600 ? 21.758 -4.673 -43.550 1.00 95.94 600 LEU A O 1
ATOM 4451 N N . ASP A 1 601 ? 22.332 -6.834 -43.423 1.00 94.00 601 ASP A N 1
ATOM 4452 C CA . ASP A 1 601 ? 22.953 -6.899 -44.749 1.00 94.00 601 ASP A CA 1
ATOM 4453 C C . ASP A 1 601 ? 21.923 -7.014 -45.887 1.00 94.00 601 ASP A C 1
ATOM 4455 O O . ASP A 1 601 ? 22.176 -6.561 -47.003 1.00 94.00 601 ASP A O 1
ATOM 4459 N N . ASN A 1 602 ? 20.754 -7.588 -45.596 1.00 95.25 602 ASN A N 1
ATOM 4460 C CA . ASN A 1 602 ? 19.614 -7.745 -46.498 1.00 95.25 602 ASN A CA 1
ATOM 4461 C C . ASN A 1 602 ? 18.303 -7.711 -45.692 1.00 95.25 602 ASN A C 1
ATOM 4463 O O . ASN A 1 602 ? 18.340 -7.994 -44.489 1.00 95.25 602 ASN A O 1
ATOM 4467 N N . PRO A 1 603 ? 17.145 -7.434 -46.330 1.00 95.69 603 PRO A N 1
ATOM 4468 C CA . PRO A 1 603 ? 15.857 -7.582 -45.667 1.00 95.69 603 PRO A CA 1
ATOM 4469 C C . PRO A 1 603 ? 15.686 -9.015 -45.162 1.00 95.69 603 PRO A C 1
ATOM 4471 O O . PRO A 1 603 ? 15.933 -9.978 -45.900 1.00 95.69 603 PRO A O 1
ATOM 4474 N N . ALA A 1 604 ? 15.277 -9.147 -43.909 1.00 96.50 604 ALA A N 1
ATOM 4475 C CA . ALA A 1 604 ? 15.062 -10.437 -43.288 1.00 96.50 604 ALA A CA 1
ATOM 4476 C C . ALA A 1 604 ? 13.824 -11.135 -43.863 1.00 96.50 604 ALA A C 1
ATOM 4478 O O . ALA A 1 604 ? 12.914 -10.509 -44.416 1.00 96.50 604 ALA A O 1
ATOM 4479 N N . LYS A 1 605 ? 13.793 -12.459 -43.737 1.00 96.44 605 LYS A N 1
ATOM 4480 C CA . LYS A 1 605 ? 12.657 -13.299 -44.129 1.00 96.44 605 LYS A CA 1
ATOM 4481 C C . LYS A 1 605 ? 12.017 -13.937 -42.905 1.00 96.44 605 LYS A C 1
ATOM 4483 O O . LYS A 1 605 ? 12.631 -14.032 -41.850 1.00 96.44 605 LYS A O 1
ATOM 4488 N N . ILE A 1 606 ? 10.792 -14.431 -43.081 1.00 96.88 606 ILE A N 1
ATOM 4489 C CA . ILE A 1 606 ? 10.089 -15.192 -42.042 1.00 96.88 606 ILE A CA 1
ATOM 4490 C C . ILE A 1 606 ? 10.972 -16.346 -41.554 1.00 96.88 606 ILE A C 1
ATOM 4492 O O . ILE A 1 606 ? 11.458 -17.134 -42.369 1.00 96.88 606 ILE A O 1
ATOM 4496 N N . GLY A 1 607 ? 11.129 -16.455 -40.238 1.00 95.56 607 GLY A N 1
ATOM 4497 C CA . GLY A 1 607 ? 11.947 -17.463 -39.571 1.00 95.56 607 GLY A CA 1
ATOM 4498 C C . GLY A 1 607 ? 13.427 -17.101 -39.445 1.00 95.56 607 GLY A C 1
ATOM 4499 O O . GLY A 1 607 ? 14.169 -17.876 -38.844 1.00 95.56 607 GLY A O 1
ATOM 4500 N N . ASP A 1 608 ? 13.868 -15.958 -39.980 1.00 97.50 608 ASP A N 1
ATOM 4501 C CA . ASP A 1 608 ? 15.181 -15.423 -39.630 1.00 97.50 608 ASP A CA 1
ATOM 4502 C C . ASP A 1 608 ? 15.165 -14.961 -38.159 1.00 97.50 608 ASP A C 1
ATOM 4504 O O . ASP A 1 608 ? 14.158 -14.448 -37.662 1.00 97.50 608 ASP A O 1
ATOM 4508 N N . SER A 1 609 ? 16.286 -15.119 -37.455 1.00 96.69 609 SER A N 1
ATOM 4509 C CA . SER A 1 609 ? 16.484 -14.559 -36.118 1.00 96.69 609 SER A CA 1
ATOM 4510 C C . SER A 1 609 ? 17.945 -14.223 -35.828 1.00 96.69 609 SER A C 1
ATOM 4512 O O . SER A 1 609 ? 18.877 -14.705 -36.487 1.00 96.69 609 SER A O 1
ATOM 4514 N N . PHE A 1 610 ? 18.166 -13.360 -34.842 1.00 95.38 610 PHE A N 1
ATOM 4515 C CA . PHE A 1 610 ? 19.493 -13.088 -34.299 1.00 95.38 610 PHE A CA 1
ATOM 4516 C C . PHE A 1 610 ? 19.416 -12.669 -32.832 1.00 95.38 610 PHE A C 1
ATOM 4518 O O . PHE A 1 610 ? 18.450 -12.047 -32.400 1.00 95.38 610 PHE A O 1
ATOM 4525 N N . ILE A 1 611 ? 20.466 -12.986 -32.079 1.00 93.94 611 ILE A N 1
ATOM 4526 C CA . ILE A 1 611 ? 20.577 -12.670 -30.652 1.00 93.94 611 ILE A CA 1
ATOM 4527 C C . ILE A 1 611 ? 21.606 -11.564 -30.456 1.00 93.94 611 ILE A C 1
ATOM 4529 O O . ILE A 1 611 ? 22.700 -11.619 -31.020 1.00 93.94 611 ILE A O 1
ATOM 4533 N N . ILE A 1 612 ? 21.260 -10.584 -29.631 1.00 92.62 612 ILE A N 1
ATOM 4534 C CA . I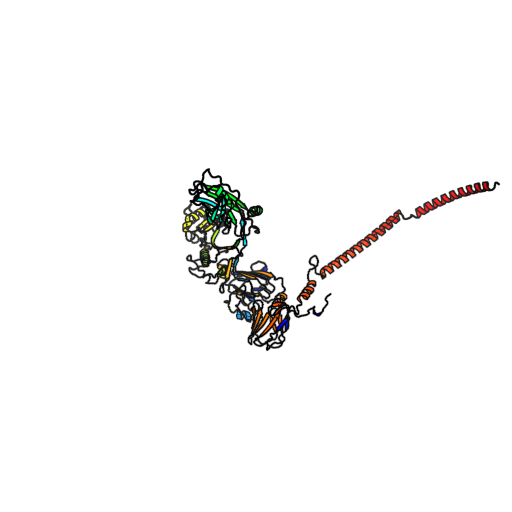LE A 1 612 ? 22.133 -9.516 -29.164 1.00 92.62 612 ILE A CA 1
ATOM 4535 C C . ILE A 1 612 ? 22.491 -9.776 -27.703 1.00 92.62 612 ILE A C 1
ATOM 4537 O O . ILE A 1 612 ? 21.610 -9.996 -26.875 1.00 92.62 612 ILE A O 1
ATOM 4541 N N . ASP A 1 613 ? 23.780 -9.718 -27.380 1.00 90.81 613 ASP A N 1
ATOM 4542 C CA . ASP A 1 613 ? 24.281 -9.804 -26.007 1.00 90.81 613 ASP A CA 1
ATOM 4543 C C . ASP A 1 613 ? 25.376 -8.756 -25.743 1.00 90.81 613 ASP A C 1
ATOM 4545 O O . ASP A 1 613 ? 25.901 -8.122 -26.662 1.00 90.81 613 ASP A O 1
ATOM 4549 N N . GLY A 1 614 ? 25.740 -8.569 -24.472 1.00 86.38 614 GLY A N 1
ATOM 4550 C CA . GLY A 1 614 ? 26.788 -7.634 -24.056 1.00 86.38 614 GLY A CA 1
ATOM 4551 C C . GLY A 1 614 ? 28.230 -8.131 -24.217 1.00 86.38 614 GLY A C 1
ATOM 4552 O O . GLY A 1 614 ? 29.089 -7.706 -23.453 1.00 86.38 614 GLY A O 1
ATOM 4553 N N . ASN A 1 615 ? 28.539 -9.061 -25.118 1.00 79.94 615 ASN A N 1
ATOM 4554 C CA . ASN A 1 615 ? 29.826 -9.779 -25.210 1.00 79.94 615 ASN A CA 1
ATOM 4555 C C . ASN A 1 615 ? 30.188 -10.563 -23.933 1.00 79.94 615 ASN A C 1
ATOM 455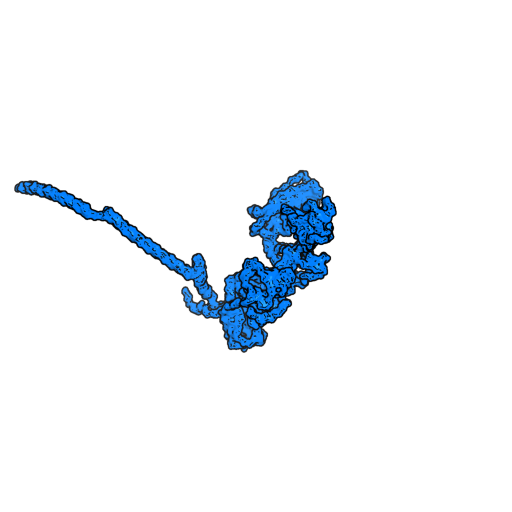7 O O . ASN A 1 615 ? 31.351 -10.895 -23.703 1.00 79.94 615 ASN A O 1
ATOM 4561 N N . ASN A 1 616 ? 29.208 -10.817 -23.065 1.00 73.56 616 ASN A N 1
ATOM 4562 C CA . ASN A 1 616 ? 29.409 -11.417 -21.745 1.00 73.56 616 ASN A CA 1
ATOM 4563 C C . ASN A 1 616 ? 28.875 -12.852 -21.685 1.00 73.56 616 ASN A C 1
ATOM 4565 O O . ASN A 1 616 ? 29.409 -13.678 -20.943 1.00 73.56 616 ASN A O 1
ATOM 4569 N N . LEU A 1 617 ? 27.844 -13.144 -22.480 1.00 75.88 617 LEU A N 1
ATOM 4570 C CA . LEU A 1 617 ? 27.004 -14.332 -22.370 1.00 75.88 617 LEU A CA 1
ATOM 4571 C C . LEU A 1 617 ? 27.020 -15.112 -23.688 1.00 75.88 617 LEU A C 1
ATOM 4573 O O . LEU A 1 617 ? 26.699 -14.561 -24.725 1.00 75.88 617 LEU A O 1
ATOM 4577 N N . GLY A 1 618 ? 27.387 -16.386 -23.664 1.00 71.88 618 GLY A N 1
ATOM 4578 C CA . GLY A 1 618 ? 27.137 -17.375 -24.712 1.00 71.88 618 GLY A CA 1
ATOM 4579 C C . GLY A 1 618 ? 25.728 -17.985 -24.618 1.00 71.88 618 GLY A C 1
ATOM 4580 O O . GLY A 1 618 ? 24.896 -17.491 -23.857 1.00 71.88 618 GLY A O 1
ATOM 4581 N N . PRO A 1 619 ? 25.431 -19.052 -25.381 1.00 71.31 619 PRO A N 1
ATOM 4582 C CA . PRO A 1 619 ? 24.105 -19.676 -25.419 1.00 71.31 619 PRO A CA 1
ATOM 4583 C C . PRO A 1 619 ? 23.534 -19.986 -24.025 1.00 71.31 619 PRO A C 1
ATOM 4585 O O . PRO A 1 619 ? 24.258 -20.471 -23.155 1.00 71.31 619 PRO A O 1
ATOM 4588 N N . ASN A 1 620 ? 22.235 -19.738 -23.824 1.00 72.44 620 ASN A N 1
ATOM 4589 C CA . ASN A 1 620 ? 21.524 -19.930 -22.548 1.00 72.44 620 ASN A CA 1
ATOM 4590 C C . ASN A 1 620 ? 22.138 -19.147 -21.368 1.00 72.44 620 ASN A C 1
ATOM 4592 O O . ASN A 1 620 ? 22.198 -19.652 -20.247 1.00 72.44 620 ASN A O 1
ATOM 4596 N N . GLY A 1 621 ? 22.673 -17.950 -21.617 1.00 71.19 621 GLY A N 1
ATOM 4597 C CA . GLY A 1 621 ? 23.270 -17.108 -20.578 1.00 71.19 621 GLY A CA 1
ATOM 4598 C C . GLY A 1 621 ? 24.606 -17.604 -20.003 1.00 71.19 621 GLY A C 1
ATOM 4599 O O . GLY A 1 621 ? 25.050 -17.089 -18.977 1.00 71.19 621 GLY A O 1
ATOM 4600 N N . SER A 1 622 ? 25.280 -18.591 -20.611 1.00 77.69 622 SER A N 1
ATOM 4601 C CA . SER A 1 622 ? 26.565 -19.090 -20.093 1.00 77.69 622 SER A CA 1
ATOM 4602 C C . SER A 1 622 ? 27.653 -18.016 -20.185 1.00 77.69 622 SER A C 1
ATOM 4604 O O . SER A 1 622 ? 27.815 -17.431 -21.245 1.00 77.69 622 SER A O 1
ATOM 4606 N N . PHE A 1 623 ? 28.463 -17.774 -19.158 1.00 76.69 623 PHE A N 1
ATOM 4607 C CA . PHE A 1 623 ? 29.545 -16.784 -19.266 1.00 76.69 623 PHE A CA 1
ATOM 4608 C C . PHE A 1 623 ? 30.614 -17.205 -20.300 1.00 76.69 623 PHE A C 1
ATOM 4610 O O . PHE A 1 623 ? 31.248 -18.246 -20.142 1.00 76.69 623 PHE A O 1
ATOM 4617 N N . ASP A 1 624 ? 30.824 -16.388 -21.338 1.00 74.50 624 ASP A N 1
ATOM 4618 C CA . ASP A 1 624 ? 31.800 -16.620 -22.428 1.00 74.50 624 ASP A CA 1
ATOM 4619 C C . ASP A 1 624 ? 32.836 -15.480 -22.517 1.00 74.50 624 ASP A C 1
ATOM 4621 O O . ASP A 1 624 ? 34.006 -15.711 -22.813 1.00 74.50 624 ASP A O 1
ATOM 4625 N N . ALA A 1 625 ? 32.428 -14.244 -22.191 1.00 70.00 625 ALA A N 1
ATOM 4626 C CA . ALA A 1 625 ? 33.265 -13.033 -22.127 1.00 70.00 625 ALA A CA 1
ATOM 4627 C C . ALA A 1 625 ? 34.158 -12.733 -23.351 1.00 70.00 625 ALA A C 1
ATOM 4629 O O . ALA A 1 625 ? 35.050 -11.879 -23.279 1.00 70.00 625 ALA A O 1
ATOM 4630 N N . GLN A 1 626 ? 33.934 -13.400 -24.483 1.00 69.75 626 GLN A N 1
ATOM 4631 C CA . GLN A 1 626 ? 34.660 -13.145 -25.719 1.00 69.75 626 GLN A CA 1
ATOM 4632 C C . GLN A 1 626 ? 34.316 -11.752 -26.248 1.00 69.75 626 GLN A C 1
ATOM 4634 O O . GLN A 1 626 ? 33.181 -11.478 -26.625 1.00 69.75 626 GLN A O 1
ATOM 4639 N N . GLY A 1 627 ? 35.313 -10.863 -26.284 1.00 68.12 627 GLY A N 1
ATOM 4640 C CA . GLY A 1 627 ? 35.135 -9.475 -26.723 1.00 68.12 627 GLY A CA 1
ATOM 4641 C C . GLY A 1 627 ? 34.563 -8.531 -25.656 1.00 68.12 627 GLY A C 1
ATOM 4642 O O . GLY A 1 627 ? 34.239 -7.388 -25.982 1.00 68.12 627 GLY A O 1
ATOM 4643 N N . ASN A 1 628 ? 34.447 -8.958 -24.392 1.00 71.19 628 ASN A N 1
ATOM 4644 C CA . ASN A 1 628 ? 34.024 -8.095 -23.285 1.00 71.19 628 ASN A CA 1
ATOM 4645 C C . ASN A 1 628 ? 35.080 -7.014 -22.978 1.00 71.19 628 ASN A C 1
ATOM 4647 O O . ASN A 1 628 ? 36.247 -7.322 -22.732 1.00 71.19 628 ASN A O 1
ATOM 4651 N N . ASN A 1 629 ? 34.665 -5.746 -22.953 1.00 71.31 629 ASN A N 1
ATOM 4652 C CA . ASN A 1 629 ? 35.517 -4.579 -22.703 1.00 71.31 629 ASN A CA 1
ATOM 4653 C C . ASN A 1 629 ? 35.184 -3.819 -21.399 1.00 71.31 629 ASN A C 1
ATOM 4655 O O . ASN A 1 629 ? 35.790 -2.779 -21.139 1.00 71.31 629 ASN A O 1
ATOM 4659 N N . VAL A 1 630 ? 34.298 -4.340 -20.536 1.00 71.50 630 VAL A N 1
ATOM 4660 C CA . VAL A 1 630 ? 33.828 -3.662 -19.302 1.00 71.50 630 VAL A CA 1
ATOM 4661 C C . VAL A 1 630 ? 34.974 -3.255 -18.377 1.00 71.50 630 VAL A C 1
ATOM 4663 O O . VAL A 1 630 ? 34.952 -2.171 -17.805 1.00 71.50 630 VAL A O 1
ATOM 4666 N N . ASN A 1 631 ? 36.013 -4.083 -18.242 1.00 72.00 631 ASN A N 1
ATOM 4667 C CA . ASN A 1 631 ? 37.154 -3.750 -17.382 1.00 72.00 631 ASN A CA 1
ATOM 4668 C C . ASN A 1 631 ? 37.949 -2.538 -17.886 1.00 72.00 631 ASN A C 1
ATOM 4670 O O . ASN A 1 631 ? 38.515 -1.807 -17.079 1.00 72.00 631 ASN A O 1
ATOM 4674 N N . ILE A 1 632 ? 37.991 -2.321 -19.203 1.00 75.12 632 ILE A N 1
ATOM 4675 C CA . ILE A 1 632 ? 38.649 -1.151 -19.793 1.00 75.12 632 ILE A CA 1
ATOM 4676 C C . ILE A 1 632 ? 37.768 0.081 -19.607 1.00 75.12 632 ILE A C 1
ATOM 4678 O O . ILE A 1 632 ? 38.294 1.127 -19.252 1.00 75.12 632 ILE A O 1
ATOM 4682 N N . LEU A 1 633 ? 36.446 -0.047 -19.759 1.00 71.25 633 LEU A N 1
ATOM 4683 C CA . LEU A 1 633 ? 35.513 1.052 -19.484 1.00 71.25 633 LEU A CA 1
ATOM 4684 C C . LEU A 1 633 ? 35.603 1.507 -18.020 1.00 71.25 633 LEU A C 1
ATOM 4686 O O . LEU A 1 633 ? 35.832 2.682 -17.770 1.00 71.25 633 LEU A O 1
ATOM 4690 N N . ARG A 1 634 ? 35.619 0.573 -17.059 1.00 73.12 634 ARG A N 1
ATOM 4691 C CA . ARG A 1 634 ? 35.846 0.892 -15.634 1.00 73.12 634 ARG A CA 1
ATOM 4692 C C . ARG A 1 634 ? 37.189 1.580 -15.371 1.00 73.12 634 ARG A C 1
ATOM 4694 O O . ARG A 1 634 ? 37.298 2.351 -14.423 1.00 73.12 634 ARG A O 1
ATOM 4701 N N . LEU A 1 635 ? 38.223 1.266 -16.158 1.00 79.00 635 LEU A N 1
ATOM 4702 C CA . LEU A 1 635 ? 39.532 1.918 -16.063 1.00 79.00 635 LEU A CA 1
ATOM 4703 C C . LEU A 1 635 ? 39.486 3.346 -16.624 1.00 79.00 635 LEU A C 1
ATOM 4705 O O . LEU A 1 635 ? 40.127 4.225 -16.058 1.00 79.00 635 LEU A O 1
ATOM 4709 N N . VAL A 1 636 ? 38.731 3.570 -17.703 1.00 78.25 636 VAL A N 1
ATOM 4710 C CA . VAL A 1 636 ? 38.471 4.904 -18.265 1.00 78.25 636 VAL A CA 1
ATOM 4711 C C . VAL A 1 636 ? 37.667 5.752 -17.272 1.00 78.25 636 VAL A C 1
ATOM 4713 O O . VAL A 1 636 ? 38.067 6.875 -16.988 1.00 78.25 636 VAL A O 1
ATOM 4716 N N . ASP A 1 637 ? 36.630 5.194 -16.641 1.00 78.69 637 ASP A N 1
ATOM 4717 C CA . ASP A 1 637 ? 35.781 5.902 -15.666 1.00 78.69 637 ASP A CA 1
ATOM 4718 C C . ASP A 1 637 ? 36.542 6.406 -14.424 1.00 78.69 637 ASP A C 1
ATOM 4720 O O . ASP A 1 637 ? 36.085 7.333 -13.746 1.00 78.69 637 ASP A O 1
ATOM 4724 N N . LEU A 1 638 ? 37.715 5.834 -14.105 1.00 83.38 638 LEU A N 1
ATOM 4725 C CA . LEU A 1 638 ? 38.579 6.343 -13.029 1.00 83.38 638 LEU A CA 1
ATOM 4726 C C . LEU A 1 638 ? 39.060 7.775 -13.282 1.00 83.38 638 LEU A C 1
ATOM 4728 O O . LEU A 1 638 ? 39.393 8.464 -12.320 1.00 83.38 638 LEU A O 1
ATOM 4732 N N . GLU A 1 639 ? 39.097 8.228 -14.538 1.00 82.31 639 GLU A N 1
ATOM 4733 C CA . GLU A 1 639 ? 39.453 9.607 -14.881 1.00 82.31 639 GLU A CA 1
ATOM 4734 C C . GLU A 1 639 ? 38.491 10.611 -14.227 1.00 82.31 639 GLU A C 1
ATOM 4736 O O . GLU A 1 639 ? 38.932 11.612 -13.661 1.00 82.31 639 GLU A O 1
ATOM 4741 N N . SER A 1 640 ? 37.189 10.314 -14.249 1.00 84.00 640 SER A N 1
ATOM 4742 C CA . SER A 1 640 ? 36.127 11.172 -13.712 1.00 84.00 640 SER A CA 1
ATOM 4743 C C . SER A 1 640 ? 35.697 10.828 -12.285 1.00 84.00 640 SER A C 1
ATOM 4745 O O . SER A 1 640 ? 34.875 11.536 -11.706 1.00 84.00 640 SER A O 1
ATOM 4747 N N . LYS A 1 641 ? 36.202 9.737 -11.699 1.00 87.50 641 LYS A N 1
ATOM 4748 C CA . LYS A 1 641 ? 35.765 9.266 -10.379 1.00 87.50 641 LYS A CA 1
ATOM 4749 C C . LYS A 1 641 ? 36.587 9.889 -9.249 1.00 87.50 641 LYS A C 1
ATOM 4751 O O . LYS A 1 641 ? 37.817 9.892 -9.288 1.00 87.50 641 LYS A O 1
ATOM 4756 N N . GLY A 1 642 ? 35.900 10.344 -8.202 1.00 90.12 642 GLY A N 1
ATOM 4757 C CA . GLY A 1 642 ? 36.491 10.889 -6.978 1.00 90.12 642 GLY A CA 1
ATOM 4758 C C . GLY A 1 642 ? 37.184 9.836 -6.106 1.00 90.12 642 GLY A C 1
ATOM 4759 O O . GLY A 1 642 ? 36.623 9.405 -5.103 1.00 90.12 642 GLY A O 1
ATOM 4760 N N . VAL A 1 643 ? 38.361 9.355 -6.517 1.00 91.38 643 VAL A N 1
ATOM 4761 C CA . VAL A 1 643 ? 39.092 8.249 -5.859 1.00 91.38 643 VAL A CA 1
ATOM 4762 C C . VAL A 1 643 ? 40.180 8.700 -4.882 1.00 91.38 643 VAL A C 1
ATOM 4764 O O . VAL A 1 643 ? 40.815 7.858 -4.246 1.00 91.38 643 VAL A O 1
ATOM 4767 N N . LEU A 1 644 ? 40.427 10.005 -4.781 1.00 91.62 644 LEU A N 1
ATOM 4768 C CA . LEU A 1 644 ? 41.372 10.587 -3.832 1.00 91.62 644 LEU A CA 1
ATOM 4769 C C . LEU A 1 644 ? 40.648 11.117 -2.589 1.00 91.62 644 LEU A C 1
ATOM 4771 O O . LEU A 1 644 ? 39.420 11.220 -2.547 1.00 91.62 644 LEU A O 1
ATOM 4775 N N . ASP A 1 645 ? 41.429 11.440 -1.560 1.00 84.94 645 ASP A N 1
ATOM 4776 C CA . ASP A 1 645 ? 40.905 11.965 -0.301 1.00 84.94 645 ASP A CA 1
ATOM 4777 C C . ASP A 1 645 ? 40.083 13.248 -0.529 1.00 84.94 645 ASP A C 1
ATOM 4779 O O . ASP A 1 645 ? 40.408 14.065 -1.393 1.00 84.94 645 ASP A O 1
ATOM 4783 N N . GLY A 1 646 ? 38.974 13.391 0.201 1.00 84.44 646 GLY A N 1
ATOM 4784 C CA . GLY A 1 646 ? 38.002 14.472 -0.020 1.00 84.44 646 GLY A CA 1
ATOM 4785 C C . GLY A 1 646 ? 37.117 14.325 -1.269 1.00 84.44 646 GLY A C 1
ATOM 4786 O O . GLY A 1 646 ? 36.414 15.270 -1.616 1.00 84.44 646 GLY A O 1
ATOM 4787 N N . GLY A 1 647 ? 37.126 13.164 -1.937 1.00 89.38 647 GLY A N 1
ATOM 4788 C CA . GLY A 1 647 ? 36.277 12.887 -3.103 1.00 89.38 647 GLY A CA 1
ATOM 4789 C C . GLY A 1 647 ? 36.790 13.492 -4.413 1.00 89.38 647 GLY A C 1
ATOM 4790 O O . GLY A 1 647 ? 36.028 13.601 -5.370 1.00 89.38 647 GLY A O 1
ATOM 4791 N N . LEU A 1 648 ? 38.066 13.882 -4.466 1.00 90.81 648 LEU A N 1
ATOM 4792 C CA . LEU A 1 648 ? 38.680 14.484 -5.649 1.00 90.81 648 LEU A CA 1
ATOM 4793 C C . LEU A 1 648 ? 38.967 13.441 -6.732 1.00 90.81 648 LEU A C 1
ATOM 4795 O O . LEU A 1 648 ? 39.408 12.319 -6.453 1.00 90.81 648 LEU A O 1
ATOM 4799 N N . THR A 1 649 ? 38.776 13.834 -7.988 1.00 94.25 649 THR A N 1
ATOM 4800 C CA . THR A 1 649 ? 39.278 13.085 -9.147 1.00 94.25 649 THR A CA 1
ATOM 4801 C C . THR A 1 649 ? 40.808 13.088 -9.180 1.00 94.25 649 THR A C 1
ATOM 4803 O O . THR A 1 649 ? 41.465 13.920 -8.548 1.00 94.25 649 THR A O 1
ATOM 4806 N N . LEU A 1 650 ? 41.411 12.178 -9.954 1.00 89.94 650 LEU A N 1
ATOM 4807 C CA . LEU A 1 650 ? 42.870 12.135 -10.135 1.00 89.94 650 LEU A CA 1
ATOM 4808 C C . LEU A 1 650 ? 43.430 13.476 -10.641 1.00 89.94 650 LEU A C 1
ATOM 4810 O O . LEU A 1 650 ? 44.487 13.920 -10.185 1.00 89.94 650 LEU A O 1
ATOM 4814 N N . THR A 1 651 ? 42.701 14.139 -11.541 1.00 91.62 651 THR A N 1
ATOM 4815 C CA . THR A 1 651 ? 43.064 15.453 -12.083 1.00 91.62 651 THR A CA 1
ATOM 4816 C C . THR A 1 651 ? 42.962 16.546 -11.021 1.00 91.62 651 THR A C 1
ATOM 4818 O O . THR A 1 651 ? 43.894 17.335 -10.868 1.00 91.62 651 THR A O 1
ATOM 4821 N N . GLU A 1 652 ? 41.878 16.584 -10.246 1.00 92.06 652 GLU A N 1
ATOM 4822 C CA . GLU A 1 652 ? 41.698 17.581 -9.183 1.00 92.06 652 GLU A CA 1
ATOM 4823 C C . GLU A 1 652 ? 42.714 17.414 -8.050 1.00 92.06 652 GLU A C 1
ATOM 4825 O O . GLU A 1 652 ? 43.302 18.399 -7.606 1.00 92.06 652 GLU A O 1
ATOM 4830 N N . GLY A 1 653 ? 42.989 16.181 -7.615 1.00 93.56 653 GLY A N 1
ATOM 4831 C CA . GLY A 1 653 ? 44.005 15.930 -6.594 1.00 93.56 653 GLY A CA 1
ATOM 4832 C C . GLY A 1 653 ? 45.418 16.273 -7.070 1.00 93.56 653 GLY A C 1
ATOM 4833 O O . GLY A 1 653 ? 46.200 16.837 -6.304 1.00 93.56 653 GLY A O 1
ATOM 4834 N N . TYR A 1 654 ? 45.740 16.027 -8.346 1.00 93.19 654 TYR A N 1
ATOM 4835 C CA . TYR A 1 654 ? 46.992 16.503 -8.942 1.00 93.19 654 TYR A CA 1
ATOM 4836 C C . TYR A 1 654 ? 47.081 18.037 -8.934 1.00 93.19 654 TYR A C 1
ATOM 4838 O O . TYR A 1 654 ? 48.112 18.590 -8.546 1.00 93.19 654 TYR A O 1
ATOM 4846 N N . LEU A 1 655 ? 46.002 18.735 -9.309 1.00 94.12 655 LEU A N 1
ATOM 4847 C CA . LEU A 1 655 ? 45.946 20.200 -9.263 1.00 94.12 655 LEU A CA 1
ATOM 4848 C C . LEU A 1 655 ? 46.090 20.737 -7.833 1.00 94.12 655 LEU A C 1
ATOM 4850 O O . LEU A 1 655 ? 46.816 21.710 -7.630 1.00 94.12 655 LEU A O 1
ATOM 4854 N N . SER A 1 656 ? 45.471 20.082 -6.846 1.00 93.19 656 SER A N 1
ATOM 4855 C CA . SER A 1 656 ? 45.622 20.423 -5.427 1.00 93.19 656 SER A CA 1
ATOM 4856 C C . SER A 1 656 ? 47.071 20.271 -4.969 1.00 93.19 656 SER A C 1
ATOM 4858 O O . SER A 1 656 ? 47.641 21.209 -4.420 1.00 93.19 656 SER A O 1
ATOM 4860 N N . PHE A 1 657 ? 47.705 19.132 -5.266 1.00 93.44 657 PHE A N 1
ATOM 4861 C CA . PHE A 1 657 ? 49.103 18.882 -4.912 1.00 93.44 657 PHE A CA 1
ATOM 4862 C C . PHE A 1 657 ? 50.050 19.927 -5.522 1.00 93.44 657 PHE A C 1
ATOM 4864 O O . PHE A 1 657 ? 50.924 20.462 -4.837 1.00 93.44 657 PHE A O 1
ATOM 4871 N N . VAL A 1 658 ? 49.865 20.262 -6.803 1.00 94.88 658 VAL A N 1
ATOM 4872 C CA . VAL A 1 658 ? 50.644 21.320 -7.466 1.00 94.88 658 VAL A CA 1
ATOM 4873 C C . VAL A 1 658 ? 50.382 22.686 -6.820 1.00 94.88 658 VAL A C 1
ATOM 4875 O O . VAL A 1 658 ? 51.321 23.467 -6.643 1.00 94.88 658 VAL A O 1
ATOM 4878 N N . GLY A 1 659 ? 49.138 22.964 -6.422 1.00 94.81 659 GLY A N 1
ATOM 4879 C CA . GLY A 1 659 ? 48.760 24.166 -5.680 1.00 94.81 659 GLY A CA 1
ATOM 4880 C C . GLY A 1 659 ? 49.469 24.281 -4.328 1.00 94.81 659 GLY A C 1
ATOM 4881 O O . GLY A 1 659 ? 50.045 25.328 -4.027 1.00 94.81 659 GLY A O 1
ATOM 4882 N N . ASP A 1 660 ? 49.511 23.201 -3.548 1.00 94.06 660 ASP A N 1
ATOM 4883 C CA . ASP A 1 660 ? 50.173 23.161 -2.239 1.00 94.06 660 ASP A CA 1
ATOM 4884 C C . ASP A 1 660 ? 51.682 23.391 -2.354 1.00 94.06 660 ASP A C 1
ATOM 4886 O O . ASP A 1 660 ? 52.252 24.199 -1.615 1.00 94.06 660 ASP A O 1
ATOM 4890 N N . VAL A 1 661 ? 52.332 22.747 -3.329 1.00 95.12 661 VAL A N 1
ATOM 4891 C CA . VAL A 1 661 ? 53.759 22.959 -3.611 1.00 95.12 661 VAL A CA 1
ATOM 4892 C C . VAL A 1 661 ? 54.022 24.404 -4.044 1.00 95.12 661 VAL A C 1
ATOM 4894 O O . VAL A 1 661 ? 54.992 25.011 -3.584 1.00 95.12 661 VAL A O 1
ATOM 4897 N N . GLY A 1 662 ? 53.159 24.987 -4.882 1.00 94.94 662 GLY A N 1
ATOM 4898 C CA . GLY A 1 662 ? 53.266 26.387 -5.304 1.00 94.94 662 GLY A CA 1
ATOM 4899 C C . GLY A 1 662 ? 53.108 27.377 -4.144 1.00 94.94 662 GLY A C 1
ATOM 4900 O O . GLY A 1 662 ? 53.884 28.333 -4.023 1.00 94.94 662 GLY A O 1
ATOM 4901 N N . ASN A 1 663 ? 52.160 27.118 -3.243 1.00 94.38 663 ASN A N 1
ATOM 4902 C CA . ASN A 1 663 ? 51.949 27.915 -2.035 1.00 94.38 663 ASN A CA 1
ATOM 4903 C C . ASN A 1 663 ? 53.145 27.810 -1.081 1.00 94.38 663 ASN A C 1
ATOM 4905 O O . ASN A 1 663 ? 53.646 28.834 -0.612 1.00 94.38 663 ASN A O 1
ATOM 4909 N N . LEU A 1 664 ? 53.655 26.596 -0.842 1.00 95.75 664 LEU A N 1
ATOM 4910 C CA . LEU A 1 664 ? 54.827 26.362 0.001 1.00 95.75 664 LEU A CA 1
ATOM 4911 C C . LEU A 1 664 ? 56.086 27.029 -0.567 1.00 95.75 664 LEU A C 1
ATOM 4913 O O . LEU A 1 664 ? 56.847 27.642 0.184 1.00 95.75 664 LEU A O 1
ATOM 4917 N N . ALA A 1 665 ? 56.305 26.951 -1.883 1.00 95.19 665 ALA A N 1
ATOM 4918 C CA . ALA A 1 665 ? 57.412 27.634 -2.548 1.00 95.19 665 ALA A CA 1
ATOM 4919 C C . ALA A 1 665 ? 57.316 29.158 -2.378 1.00 95.19 665 ALA A C 1
ATOM 4921 O O . ALA A 1 665 ? 58.300 29.801 -2.012 1.00 95.19 665 ALA A O 1
ATOM 4922 N N . THR A 1 666 ? 56.122 29.729 -2.558 1.00 94.50 666 THR A N 1
ATOM 4923 C CA . THR A 1 666 ? 55.882 31.168 -2.362 1.00 94.50 666 THR A CA 1
ATOM 4924 C C . THR A 1 666 ? 56.145 31.590 -0.913 1.00 94.50 666 THR A C 1
ATOM 4926 O O . THR A 1 666 ? 56.865 32.557 -0.671 1.00 94.50 666 THR A O 1
ATOM 4929 N N . GLN A 1 667 ? 55.630 30.839 0.066 1.00 95.12 667 GLN A N 1
ATOM 4930 C CA . GLN A 1 667 ? 55.875 31.099 1.489 1.00 95.12 667 GLN A CA 1
ATOM 4931 C C . GLN A 1 667 ? 57.359 30.974 1.851 1.00 95.12 667 GLN A C 1
ATOM 4933 O O . GLN A 1 667 ? 57.882 31.807 2.589 1.00 95.12 667 GLN A O 1
ATOM 4938 N N . SER A 1 668 ? 58.049 29.972 1.301 1.00 95.12 668 SER A N 1
ATOM 4939 C CA . SER A 1 668 ? 59.487 29.771 1.512 1.00 95.12 668 SER A CA 1
ATOM 4940 C C . SER A 1 668 ? 60.309 30.917 0.927 1.00 95.12 668 SER A C 1
ATOM 4942 O O . SER A 1 668 ? 61.268 31.347 1.558 1.00 95.12 668 SER A O 1
ATOM 4944 N N . SER A 1 669 ? 59.915 31.452 -0.235 1.00 94.94 669 SER A N 1
ATOM 4945 C CA . SER A 1 669 ? 60.544 32.638 -0.830 1.00 94.94 669 SER A CA 1
ATOM 4946 C C . SER A 1 669 ? 60.363 33.869 0.058 1.00 94.94 669 SER A C 1
ATOM 4948 O O . SER A 1 669 ? 61.335 34.548 0.359 1.00 94.94 669 SER A O 1
ATOM 4950 N N . ILE A 1 670 ? 59.146 34.121 0.552 1.00 95.50 670 ILE A N 1
ATOM 4951 C CA . ILE A 1 670 ? 58.877 35.245 1.465 1.00 95.50 670 ILE A CA 1
ATOM 4952 C C . ILE A 1 670 ? 59.680 35.095 2.765 1.00 95.50 670 ILE A C 1
ATOM 4954 O O . ILE A 1 670 ? 60.253 36.063 3.263 1.00 95.50 670 ILE A O 1
ATOM 4958 N N . ALA A 1 671 ? 59.734 33.883 3.322 1.00 94.38 671 ALA A N 1
ATOM 4959 C CA . ALA A 1 671 ? 60.503 33.598 4.528 1.00 94.38 671 ALA A CA 1
ATOM 4960 C C . ALA A 1 671 ? 62.009 33.775 4.296 1.00 94.38 671 ALA A C 1
ATOM 4962 O O . ALA A 1 671 ? 62.692 34.325 5.157 1.00 94.38 671 ALA A O 1
ATOM 4963 N N . HIS A 1 672 ? 62.517 33.349 3.138 1.00 96.56 672 HIS A N 1
ATOM 4964 C CA . HIS A 1 672 ? 63.897 33.579 2.726 1.00 96.56 672 HIS A CA 1
ATOM 4965 C C . HIS A 1 672 ? 64.210 35.079 2.659 1.00 96.56 672 HIS A C 1
ATOM 4967 O O . HIS A 1 672 ? 65.152 35.518 3.315 1.00 96.56 672 HIS A O 1
ATOM 4973 N N . ASP A 1 673 ? 63.390 35.871 1.964 1.00 95.00 673 ASP A N 1
ATOM 4974 C CA . ASP A 1 673 ? 63.584 37.322 1.827 1.00 95.00 673 ASP A CA 1
ATOM 4975 C C . ASP A 1 673 ? 63.548 38.026 3.195 1.00 95.00 673 ASP A C 1
ATOM 4977 O O . ASP A 1 673 ? 64.364 38.898 3.500 1.00 95.00 673 ASP A O 1
ATOM 4981 N N . ALA A 1 674 ? 62.632 37.609 4.074 1.00 93.75 674 ALA A N 1
ATOM 4982 C CA . ALA A 1 674 ? 62.564 38.119 5.439 1.00 93.75 674 ALA A CA 1
ATOM 4983 C C . ALA A 1 674 ? 63.814 37.751 6.259 1.00 93.75 674 ALA A C 1
ATOM 4985 O O . ALA A 1 674 ? 64.349 38.594 6.983 1.00 93.75 674 ALA A O 1
ATOM 4986 N N . LEU A 1 675 ? 64.298 36.510 6.152 1.00 94.75 675 LEU A N 1
ATOM 4987 C CA . LEU A 1 675 ? 65.509 36.055 6.838 1.00 94.75 675 LEU A CA 1
ATOM 4988 C C . LEU A 1 675 ? 66.767 36.749 6.310 1.00 94.75 675 LEU A C 1
ATOM 4990 O O . LEU A 1 675 ? 67.660 37.037 7.105 1.00 94.75 675 LEU A O 1
ATOM 4994 N N . GLU A 1 676 ? 66.827 37.074 5.019 1.00 95.44 676 GLU A N 1
ATOM 4995 C CA . GLU A 1 676 ? 67.906 37.869 4.428 1.00 95.44 676 GLU A CA 1
ATOM 4996 C C . GLU A 1 676 ? 67.944 39.282 5.034 1.00 95.44 676 GLU A C 1
ATOM 4998 O O . GLU A 1 676 ? 69.006 39.766 5.437 1.00 95.44 676 GLU A O 1
ATOM 5003 N N . ILE A 1 677 ? 66.781 39.916 5.220 1.00 94.12 677 ILE A N 1
ATOM 5004 C CA . ILE A 1 677 ? 66.678 41.212 5.907 1.00 94.12 677 ILE A CA 1
ATOM 5005 C C . ILE A 1 677 ? 67.148 41.101 7.365 1.00 94.12 677 ILE A C 1
ATOM 5007 O O . ILE A 1 677 ? 67.929 41.935 7.831 1.00 94.12 677 ILE A O 1
ATOM 5011 N N . VAL A 1 678 ? 66.709 40.072 8.098 1.00 94.38 678 VAL A N 1
ATOM 5012 C CA . VAL A 1 678 ? 67.127 39.848 9.494 1.00 94.38 678 VAL A CA 1
ATOM 5013 C C . VAL A 1 678 ? 68.631 39.589 9.582 1.00 94.38 678 VAL A C 1
ATOM 5015 O O . VAL A 1 678 ? 69.297 40.132 10.465 1.00 94.38 678 VAL A O 1
ATOM 5018 N N . GLN A 1 679 ? 69.191 38.807 8.657 1.00 94.75 679 GLN A N 1
ATOM 5019 C CA . GLN A 1 679 ? 70.630 38.582 8.557 1.00 94.75 679 GLN A CA 1
ATOM 5020 C C . GLN A 1 679 ? 71.369 39.908 8.347 1.00 94.75 679 GLN A C 1
ATOM 5022 O O . GLN A 1 679 ? 72.333 40.178 9.065 1.00 94.75 679 GLN A O 1
ATOM 5027 N N . ALA A 1 680 ? 70.916 40.749 7.413 1.00 92.06 680 ALA A N 1
ATOM 5028 C CA . ALA A 1 680 ? 71.523 42.052 7.152 1.00 92.06 680 ALA A CA 1
ATOM 5029 C C . ALA A 1 680 ? 71.498 42.953 8.400 1.00 92.06 680 ALA A C 1
ATOM 5031 O O . ALA A 1 680 ? 72.522 43.529 8.772 1.00 92.06 680 ALA A O 1
ATOM 5032 N N . GLN A 1 681 ? 70.367 43.006 9.111 1.00 91.88 681 GLN A N 1
ATOM 5033 C CA . GLN A 1 681 ? 70.239 43.748 10.371 1.00 91.88 681 GLN A CA 1
ATOM 5034 C C . GLN A 1 681 ? 71.147 43.195 11.477 1.00 91.88 681 GLN A C 1
ATOM 5036 O O . GLN A 1 681 ? 71.742 43.964 12.235 1.00 91.88 681 GLN A O 1
ATOM 5041 N N . ALA A 1 682 ? 71.271 41.869 11.585 1.00 90.50 682 ALA A N 1
ATOM 5042 C CA . ALA A 1 682 ? 72.147 41.221 12.555 1.00 90.50 682 ALA A CA 1
ATOM 5043 C C . ALA A 1 682 ? 73.626 41.506 12.260 1.00 90.50 682 ALA A C 1
ATOM 5045 O O . ALA A 1 682 ? 74.392 41.770 13.189 1.00 90.50 682 ALA A O 1
ATOM 5046 N N . VAL A 1 683 ? 74.023 41.508 10.982 1.00 89.06 683 VAL A N 1
ATOM 5047 C CA . VAL A 1 683 ? 75.363 41.922 10.545 1.00 89.06 683 VAL A CA 1
ATOM 5048 C C . VAL A 1 683 ? 75.611 43.384 10.915 1.00 89.06 683 VAL A C 1
ATOM 5050 O O . VAL A 1 683 ? 76.610 43.668 11.567 1.00 89.06 683 VAL A O 1
ATOM 5053 N N . GLU A 1 684 ? 74.682 44.295 10.622 1.00 86.62 684 GLU A N 1
ATOM 5054 C CA . GLU A 1 684 ? 74.811 45.714 10.983 1.00 86.62 684 GLU A CA 1
ATOM 5055 C C . GLU A 1 684 ? 74.899 45.923 12.508 1.00 86.62 684 GLU A C 1
ATOM 5057 O O . GLU A 1 684 ? 75.717 46.697 13.005 1.00 86.62 684 GLU A O 1
ATOM 5062 N N . ALA A 1 685 ? 74.077 45.214 13.289 1.00 85.31 685 ALA A N 1
ATOM 5063 C CA . ALA A 1 685 ? 74.109 45.275 14.748 1.00 85.31 685 ALA A CA 1
ATOM 5064 C C . ALA A 1 685 ? 75.422 44.725 15.323 1.00 85.31 685 ALA A C 1
ATOM 5066 O O . ALA A 1 685 ? 75.994 45.333 16.232 1.00 85.31 685 ALA A O 1
ATOM 5067 N N . ARG A 1 686 ? 75.924 43.611 14.776 1.00 87.00 686 ARG A N 1
ATOM 5068 C CA . ARG A 1 686 ? 77.247 43.075 15.111 1.00 87.00 686 ARG A CA 1
ATOM 5069 C C . ARG A 1 686 ? 78.327 44.098 14.784 1.00 87.00 686 ARG A C 1
ATOM 5071 O O . ARG A 1 686 ? 79.183 44.347 15.627 1.00 87.00 686 ARG A O 1
ATOM 5078 N N . ASP A 1 687 ? 78.268 44.719 13.614 1.00 81.62 687 ASP A N 1
ATOM 5079 C CA . ASP A 1 687 ? 79.246 45.709 13.172 1.00 81.62 687 ASP A CA 1
ATOM 5080 C C . ASP A 1 687 ? 79.151 47.012 13.996 1.00 81.62 687 ASP A C 1
ATOM 5082 O O . ASP A 1 687 ? 80.152 47.690 14.176 1.00 81.62 687 ASP A O 1
ATOM 5086 N N . ARG A 1 688 ? 78.014 47.341 14.627 1.00 75.81 688 ARG A N 1
ATOM 5087 C CA . ARG A 1 688 ? 77.943 48.435 15.623 1.00 75.81 688 ARG A CA 1
ATOM 5088 C C . ARG A 1 688 ? 78.706 48.149 16.922 1.00 75.81 688 ARG A C 1
ATOM 5090 O O . ARG A 1 688 ? 79.218 49.081 17.535 1.00 75.81 688 ARG A O 1
ATOM 5097 N N . VAL A 1 689 ? 78.738 46.894 17.378 1.00 74.69 689 VAL A N 1
ATOM 5098 C CA . VAL A 1 689 ? 79.366 46.499 18.658 1.00 74.69 689 VAL A CA 1
ATOM 5099 C C . VAL A 1 689 ? 80.820 46.064 18.467 1.00 74.69 689 VAL A C 1
ATOM 5101 O O . VAL A 1 689 ? 81.679 46.383 19.286 1.00 74.69 689 VAL A O 1
ATOM 5104 N N . SER A 1 690 ? 81.085 45.327 17.390 1.00 63.03 690 SER A N 1
ATOM 5105 C CA . SER A 1 690 ? 82.380 44.737 17.041 1.00 63.03 690 SER A CA 1
ATOM 5106 C C . SER A 1 690 ? 83.093 45.479 15.908 1.00 63.03 690 SER A C 1
ATOM 5108 O O . SER A 1 690 ? 84.226 45.129 15.577 1.00 63.03 690 SER A O 1
ATOM 5110 N N . GLY A 1 691 ? 82.453 46.478 15.297 1.00 63.75 691 GLY A N 1
ATOM 5111 C CA . GLY A 1 691 ? 83.105 47.358 14.339 1.00 63.75 691 GLY A CA 1
ATOM 5112 C C . GLY A 1 691 ? 84.059 48.288 15.062 1.00 63.75 691 GLY A C 1
ATOM 5113 O O . GLY A 1 691 ? 83.714 48.994 16.011 1.00 63.75 691 GLY A O 1
ATOM 5114 N N . VAL A 1 692 ? 85.297 48.259 14.603 1.00 65.06 692 VAL A N 1
ATOM 5115 C CA . VAL A 1 692 ? 86.371 49.098 15.097 1.00 65.06 692 VAL A CA 1
ATOM 5116 C C . VAL A 1 692 ? 86.068 50.548 14.724 1.00 65.06 692 VAL A C 1
ATOM 5118 O O . VAL A 1 692 ? 86.060 50.913 13.549 1.00 65.06 692 VAL A O 1
ATOM 5121 N N . ASN A 1 693 ? 85.820 51.397 15.721 1.00 67.12 693 ASN A N 1
ATOM 5122 C CA . ASN A 1 693 ? 85.780 52.835 15.494 1.00 67.12 693 ASN A CA 1
ATOM 5123 C C . ASN A 1 693 ? 87.227 53.319 15.304 1.00 67.12 693 ASN A C 1
ATOM 5125 O O . ASN A 1 693 ? 87.967 53.438 16.284 1.00 67.12 693 ASN A O 1
ATOM 5129 N N . LEU A 1 694 ? 87.620 53.556 14.048 1.00 67.69 694 LEU A N 1
ATOM 5130 C CA . LEU A 1 694 ? 88.972 53.974 13.659 1.00 67.69 694 LEU A CA 1
ATOM 5131 C C . LEU A 1 694 ? 89.451 55.217 14.420 1.00 67.69 694 LEU A C 1
ATOM 5133 O O . LEU A 1 694 ? 90.644 55.329 14.685 1.00 67.69 694 LEU A O 1
ATOM 5137 N N . ASP A 1 695 ? 88.549 56.103 14.852 1.00 69.44 695 ASP A N 1
ATOM 5138 C CA . ASP A 1 695 ? 88.921 57.266 15.666 1.00 69.44 695 ASP A CA 1
ATOM 5139 C C . ASP A 1 695 ? 89.374 56.850 17.075 1.00 69.44 695 ASP A C 1
ATOM 5141 O O . ASP A 1 695 ? 90.306 57.425 17.643 1.00 69.44 695 ASP A O 1
ATOM 5145 N N . LYS A 1 696 ? 88.745 55.811 17.640 1.00 71.50 696 LYS A N 1
ATOM 5146 C CA . LYS A 1 696 ? 89.088 55.257 18.957 1.00 71.50 696 LYS A CA 1
ATOM 5147 C C . LYS A 1 696 ? 90.375 54.436 18.894 1.00 71.50 696 LYS A C 1
ATOM 5149 O O . LYS A 1 696 ? 91.234 54.596 19.758 1.00 71.50 696 LYS A O 1
ATOM 5154 N N . GLU A 1 697 ? 90.545 53.634 17.842 1.00 72.06 697 GLU A N 1
ATOM 5155 C CA . GLU A 1 697 ? 91.804 52.930 17.585 1.00 72.06 697 GLU A CA 1
ATOM 5156 C C . GLU A 1 697 ? 92.957 53.908 17.331 1.00 72.06 697 GLU A C 1
ATOM 5158 O O . GLU A 1 697 ? 94.027 53.724 17.899 1.00 72.06 697 GLU A O 1
ATOM 5163 N N . ALA A 1 698 ? 92.748 54.992 16.576 1.00 78.75 698 ALA A N 1
ATOM 5164 C CA . ALA A 1 698 ? 93.766 56.020 16.355 1.00 78.75 698 ALA A CA 1
ATOM 5165 C C . ALA A 1 698 ? 94.162 56.740 17.656 1.00 78.75 698 ALA A C 1
ATOM 5167 O O . ALA A 1 698 ? 95.350 56.980 17.886 1.00 78.75 698 ALA A O 1
ATOM 5168 N N . ALA A 1 699 ? 93.201 57.041 18.536 1.00 80.88 699 ALA A N 1
ATOM 5169 C CA . ALA A 1 699 ? 93.484 57.617 19.850 1.00 80.88 699 ALA A CA 1
ATOM 5170 C C . ALA A 1 699 ? 94.315 56.665 20.733 1.00 80.88 699 ALA A C 1
ATOM 5172 O O . ALA A 1 699 ? 95.301 57.089 21.345 1.00 80.88 699 ALA A O 1
ATOM 5173 N N . ASP A 1 700 ? 93.970 55.374 20.760 1.00 78.81 700 ASP A N 1
ATOM 5174 C CA . ASP A 1 700 ? 94.744 54.356 21.477 1.00 78.81 700 ASP A CA 1
ATOM 5175 C C . ASP A 1 700 ? 96.133 54.136 20.849 1.00 78.81 700 ASP A C 1
ATOM 5177 O O . ASP A 1 700 ? 97.113 53.964 21.575 1.00 78.81 700 ASP A O 1
ATOM 5181 N N . LEU A 1 701 ? 96.261 54.228 19.523 1.00 83.50 701 LEU A N 1
ATOM 5182 C CA . LEU A 1 701 ? 97.530 54.102 18.801 1.00 83.50 701 LEU A CA 1
ATOM 5183 C C . LEU A 1 701 ? 98.464 55.284 19.102 1.00 83.50 701 LEU A C 1
ATOM 5185 O O . LEU A 1 701 ? 99.645 55.069 19.379 1.00 83.50 701 LEU A O 1
ATOM 5189 N N . ILE A 1 702 ? 97.945 56.517 19.158 1.00 83.25 702 ILE A N 1
ATOM 5190 C CA . ILE A 1 702 ? 98.705 57.689 19.628 1.00 83.25 702 ILE A CA 1
ATOM 5191 C C . ILE A 1 702 ? 99.167 57.478 21.076 1.00 83.25 702 ILE A C 1
ATOM 5193 O O . ILE A 1 702 ? 100.332 57.732 21.399 1.00 83.25 702 ILE A O 1
ATOM 5197 N N . ARG A 1 703 ? 98.293 56.954 21.946 1.00 78.94 703 ARG A N 1
ATOM 5198 C CA . ARG A 1 703 ? 98.643 56.648 23.341 1.00 78.94 703 ARG A CA 1
ATOM 5199 C C . ARG A 1 703 ? 99.756 55.597 23.434 1.00 78.94 703 ARG A C 1
ATOM 5201 O O . ARG A 1 703 ? 100.703 55.782 24.200 1.00 78.94 703 ARG A O 1
ATOM 5208 N N . PHE A 1 704 ? 99.690 54.522 22.646 1.00 85.19 704 PHE A N 1
ATOM 5209 C CA . PHE A 1 704 ? 100.732 53.492 22.604 1.00 85.19 704 PHE A CA 1
ATOM 5210 C C . PHE A 1 704 ? 102.048 54.004 22.009 1.00 85.19 704 PHE A C 1
ATOM 5212 O O . PHE A 1 704 ? 103.112 53.657 22.521 1.00 85.19 704 PHE A O 1
ATOM 5219 N N . GLN A 1 705 ? 102.008 54.873 20.993 1.00 85.69 705 GLN A N 1
ATOM 5220 C CA . GLN A 1 705 ? 103.212 55.506 20.446 1.00 85.69 705 GLN A CA 1
ATOM 5221 C C . GLN A 1 705 ? 103.917 56.386 21.485 1.00 85.69 705 GLN A C 1
ATOM 5223 O O . GLN A 1 705 ? 105.135 56.284 21.637 1.00 85.69 705 GLN A O 1
ATOM 5228 N N . GLN A 1 706 ? 103.172 57.193 22.249 1.00 83.44 706 GLN A N 1
ATOM 5229 C CA . GLN A 1 706 ? 103.741 57.995 23.340 1.00 83.44 706 GLN A CA 1
ATOM 5230 C C . GLN A 1 706 ? 104.354 57.110 24.438 1.00 83.44 706 GLN A C 1
ATOM 5232 O O . GLN A 1 706 ? 105.465 57.376 24.902 1.00 83.44 706 GLN A O 1
ATOM 5237 N N . ALA A 1 707 ? 103.680 56.017 24.813 1.00 81.88 707 ALA A N 1
ATOM 5238 C CA . ALA A 1 707 ? 104.194 55.063 25.797 1.00 81.88 707 ALA A CA 1
ATOM 5239 C C . ALA A 1 707 ? 105.457 54.319 25.311 1.00 81.88 707 ALA A C 1
ATOM 5241 O O . ALA A 1 707 ? 106.385 54.097 26.096 1.00 81.88 707 ALA A O 1
ATOM 5242 N N . TYR A 1 708 ? 105.530 53.965 24.022 1.00 82.25 708 TYR A N 1
ATOM 5243 C CA . TYR A 1 708 ? 106.703 53.322 23.424 1.00 82.25 708 TYR A CA 1
ATOM 5244 C C . TYR A 1 708 ? 107.895 54.278 23.343 1.00 82.25 708 TYR A C 1
ATOM 5246 O O . TYR A 1 708 ? 109.002 53.889 23.707 1.00 82.25 708 TYR A O 1
ATOM 5254 N N . GLN A 1 709 ? 107.683 55.537 22.940 1.00 86.69 709 GLN A N 1
ATOM 5255 C CA . GLN A 1 709 ? 108.736 56.561 22.953 1.00 86.69 709 GLN A CA 1
ATOM 5256 C C . GLN A 1 709 ? 109.302 56.754 24.365 1.00 86.69 709 GLN A C 1
ATOM 5258 O O . GLN A 1 709 ? 110.518 56.705 24.546 1.00 86.69 709 GLN A O 1
ATOM 5263 N N . ALA A 1 710 ? 108.431 56.855 25.376 1.00 79.31 710 ALA A N 1
ATOM 5264 C CA . ALA A 1 710 ? 108.855 56.925 26.773 1.00 79.31 710 ALA A CA 1
ATOM 5265 C C . ALA A 1 710 ? 109.672 55.684 27.195 1.00 79.31 710 ALA A C 1
ATOM 5267 O O . ALA A 1 710 ? 110.733 55.821 27.804 1.00 79.31 710 ALA A O 1
ATOM 5268 N N . SER A 1 711 ? 109.229 54.477 26.821 1.00 77.62 711 SER A N 1
ATOM 5269 C CA . SER A 1 711 ? 109.912 53.212 27.148 1.00 77.62 711 SER A CA 1
ATOM 5270 C C . SER A 1 711 ? 111.254 53.041 26.417 1.00 77.62 711 SER A C 1
ATOM 5272 O O . SER A 1 711 ? 112.219 52.542 26.995 1.00 77.62 711 SER A O 1
ATOM 5274 N N . ALA A 1 712 ? 111.361 53.506 25.170 1.00 82.31 712 ALA A N 1
ATOM 5275 C CA . ALA A 1 712 ? 112.602 53.506 24.396 1.00 82.31 712 ALA A CA 1
ATOM 5276 C C . ALA A 1 712 ? 113.641 54.474 24.983 1.00 82.31 712 ALA A C 1
ATOM 5278 O O . ALA A 1 712 ? 114.832 54.155 25.020 1.00 82.31 712 ALA A O 1
ATOM 5279 N N . GLN A 1 713 ? 113.195 55.621 25.510 1.00 77.12 713 GLN A N 1
ATOM 5280 C CA . GLN A 1 713 ? 114.052 56.518 26.286 1.00 77.12 713 GLN A CA 1
ATOM 5281 C C . GLN A 1 713 ? 114.628 55.799 27.518 1.00 77.12 713 GLN A C 1
ATOM 5283 O O . GLN A 1 713 ? 115.827 55.899 27.778 1.00 77.12 713 GLN A O 1
ATOM 5288 N N . VAL A 1 714 ? 113.803 55.027 28.239 1.00 78.38 714 VAL A N 1
ATOM 5289 C CA . VAL A 1 714 ? 114.240 54.226 29.398 1.00 78.38 714 VAL A CA 1
ATOM 5290 C C . VAL A 1 714 ? 115.262 53.157 28.985 1.00 78.38 714 VAL A C 1
ATOM 5292 O O . VAL A 1 714 ? 116.304 53.030 29.628 1.00 78.38 714 VAL A O 1
ATOM 5295 N N . MET A 1 715 ? 115.031 52.435 27.883 1.00 76.94 715 MET A N 1
ATOM 5296 C CA . MET A 1 715 ? 115.977 51.437 27.362 1.00 76.94 715 MET A CA 1
ATOM 5297 C C . MET A 1 715 ? 117.310 52.047 26.923 1.00 76.94 715 MET A C 1
ATOM 5299 O O . MET A 1 715 ? 118.354 51.495 27.255 1.00 76.94 715 MET A O 1
ATOM 5303 N N . GLN A 1 716 ? 117.315 53.192 26.232 1.00 81.06 716 GLN A N 1
ATOM 5304 C CA . GLN A 1 716 ? 118.567 53.860 25.851 1.00 81.06 716 GLN A CA 1
ATOM 5305 C C . GLN A 1 716 ? 119.408 54.252 27.066 1.00 81.06 716 GLN A C 1
ATOM 5307 O O . GLN A 1 716 ? 120.636 54.172 27.011 1.00 81.06 716 GLN A O 1
ATOM 5312 N N . VAL A 1 717 ? 118.760 54.677 28.153 1.00 77.25 717 VAL A N 1
ATOM 5313 C CA . VAL A 1 717 ? 119.442 54.960 29.420 1.00 77.25 717 VAL A CA 1
ATOM 5314 C C . VAL A 1 717 ? 120.004 53.666 30.019 1.00 77.25 717 VAL A C 1
ATOM 5316 O O . VAL A 1 717 ? 121.161 53.648 30.435 1.00 77.25 717 VAL A O 1
ATOM 5319 N N . ALA A 1 718 ? 119.243 52.567 29.992 1.00 75.44 718 ALA A N 1
ATOM 5320 C CA . ALA A 1 718 ? 119.681 51.267 30.500 1.00 75.44 718 ALA A CA 1
ATOM 5321 C C . ALA A 1 718 ? 120.848 50.650 29.696 1.00 75.44 718 ALA A C 1
ATOM 5323 O O . ALA A 1 718 ? 121.806 50.179 30.304 1.00 75.44 718 ALA A O 1
ATOM 5324 N N . THR A 1 719 ? 120.831 50.699 28.357 1.00 75.56 719 THR A N 1
ATOM 5325 C CA . THR A 1 719 ? 121.941 50.221 27.505 1.00 75.56 719 THR A CA 1
ATOM 5326 C C . THR A 1 719 ? 123.205 51.039 27.732 1.00 75.56 719 THR A C 1
ATOM 5328 O O . THR A 1 719 ? 124.277 50.461 27.884 1.00 75.56 719 THR A O 1
ATOM 5331 N N . ARG A 1 720 ? 123.085 52.373 27.855 1.00 76.94 720 ARG A N 1
ATOM 5332 C CA . ARG A 1 720 ? 124.230 53.224 28.210 1.00 76.94 720 ARG A CA 1
ATOM 5333 C C . ARG A 1 720 ? 124.851 52.792 29.539 1.00 76.94 720 ARG A C 1
ATOM 5335 O O . ARG A 1 720 ? 126.069 52.694 29.621 1.00 76.94 720 ARG A O 1
ATOM 5342 N N . LEU A 1 721 ? 124.042 52.476 30.554 1.00 73.44 721 LEU A N 1
ATOM 5343 C CA . LEU A 1 721 ? 124.544 51.963 31.836 1.00 73.44 721 LEU A CA 1
ATOM 5344 C C . LEU A 1 721 ? 125.195 50.572 31.708 1.00 73.44 721 LEU A C 1
ATOM 5346 O O . LEU A 1 721 ? 126.206 50.319 32.360 1.00 73.44 721 LEU A O 1
ATOM 5350 N N . PHE A 1 722 ? 124.660 49.690 30.858 1.00 73.75 722 PHE A N 1
ATOM 5351 C CA . PHE A 1 722 ? 125.169 48.326 30.673 1.00 73.75 722 PHE A CA 1
ATOM 5352 C C . PHE A 1 722 ? 126.497 48.277 29.898 1.00 73.75 722 PHE A C 1
ATOM 5354 O O . PHE A 1 722 ? 127.419 47.577 30.317 1.00 73.75 722 PHE A O 1
ATOM 5361 N N . ASP A 1 723 ? 126.648 49.072 28.833 1.00 73.31 723 ASP A N 1
ATOM 5362 C CA . ASP A 1 723 ? 127.919 49.196 28.097 1.00 73.31 723 ASP A CA 1
ATOM 5363 C C . ASP A 1 723 ? 129.025 49.781 28.985 1.00 73.31 723 ASP A C 1
ATOM 5365 O O . ASP A 1 723 ? 130.170 49.327 28.939 1.00 73.31 723 ASP A O 1
ATOM 5369 N N . THR A 1 724 ? 128.668 50.720 29.873 1.00 72.81 724 THR A N 1
ATOM 5370 C CA . THR A 1 724 ? 129.600 51.273 30.871 1.00 72.81 724 THR A CA 1
ATOM 5371 C C . THR A 1 724 ? 130.137 50.182 31.815 1.00 72.81 724 THR A C 1
ATOM 5373 O O . THR A 1 724 ? 131.271 50.277 32.277 1.00 72.81 724 THR A O 1
ATOM 5376 N N . MET A 1 725 ? 129.359 49.123 32.080 1.00 66.50 725 MET A N 1
ATOM 5377 C CA . MET A 1 725 ? 129.759 47.997 32.937 1.00 66.50 725 MET A CA 1
ATOM 5378 C C . MET A 1 725 ? 130.579 46.926 32.192 1.00 66.50 725 MET A C 1
ATOM 5380 O O . MET A 1 725 ? 131.459 46.316 32.795 1.00 66.50 725 MET A O 1
ATOM 5384 N N . LEU A 1 726 ? 130.333 46.694 30.896 1.00 63.72 726 LEU A N 1
ATOM 5385 C CA . LEU A 1 726 ? 131.016 45.655 30.101 1.00 63.72 726 LEU A CA 1
ATOM 5386 C C . LEU A 1 726 ? 132.437 46.033 29.650 1.00 63.72 726 LEU A C 1
ATOM 5388 O O . LEU A 1 726 ? 133.221 45.145 29.321 1.00 63.72 726 LEU A O 1
ATOM 5392 N N . GLN A 1 727 ? 132.796 47.319 29.660 1.00 66.88 727 GLN A N 1
ATOM 5393 C CA . GLN A 1 727 ? 134.132 47.786 29.260 1.00 66.88 727 GLN A CA 1
ATOM 5394 C C . GLN A 1 727 ? 135.190 47.702 30.383 1.00 66.88 727 GLN A C 1
ATOM 5396 O O . GLN A 1 727 ? 136.355 48.018 30.148 1.00 66.88 727 GLN A O 1
ATOM 5401 N N . ILE A 1 728 ? 134.809 47.259 31.592 1.00 65.25 728 ILE A N 1
ATOM 5402 C CA . ILE A 1 728 ? 135.714 47.039 32.732 1.00 65.25 728 ILE A CA 1
ATOM 5403 C C . ILE A 1 728 ? 136.163 45.565 32.757 1.00 65.25 728 ILE A C 1
ATOM 5405 O O . ILE A 1 728 ? 135.548 44.726 33.420 1.00 65.25 728 ILE A O 1
ATOM 5409 N N . ARG A 1 729 ? 137.256 45.250 32.049 1.00 46.72 729 ARG A N 1
ATOM 5410 C CA . ARG A 1 729 ? 138.165 44.136 32.371 1.00 46.72 729 ARG A CA 1
ATOM 5411 C C . ARG A 1 729 ? 139.552 44.332 31.781 1.00 46.72 729 ARG A C 1
ATOM 5413 O O . ARG A 1 729 ? 139.631 44.629 30.571 1.00 46.72 729 ARG A O 1
#

Secondary structure (DSSP, 8-state):
----GGGS----SSEEEE-TT-SS-SS-EEEE-PPPPPP--SS-HHHHTTSSPEEEEEESSS-SEEEPSSEEEEEEEEEEPTT---EEEEEETT-BEEES-TTSS-HHHHHHH-TTSPTTB--B-TTTT--GGGSGGG-EEEEEEEE-EEE---B----S----PPTT---TT-EEEEEEESPPTT-EEEE-B-SS---STT-EEEETTEEEEE-SS-EEEEEEEEEEE-SS-EEEEEEEPTTSPTT-S-HHHHHHHHTTEEEE-SS-TTT-S---EEEEEEEEE-TTSS-EEEEEEEEEHHHHHHTT-B---S--EEEEEE-S-PPP-BSTT-EEE-TTSEEETTEE---EE--TTSB--HHHHHHHHHTT--S-EEEEE-EEEE-GGG--TTSS---EETTEE---TTT--SS--SSHHHHHHHHHTTHHHH-EEEEE-TTS-EEEEETTS----EEEE-SSTTS---TT-S--SEEP-EEEEEEEESS-PPEEEEE-SS--HHHHHHTT--EEEEEEEEE-S-EEEEEEEEEEEEEEEEEEE-SS-HHHHHHTSEEEEEEEETTEEEEEETTTTEEEEEEE-SS-SEEEETTEEEEPSS---TT-EEEEE-SSB-GGG-B--TT--HHHHHHHHTTTS--SGGG--HHHHHHHHHHHHHHHHHHHHHHHHHHHHHHHHHHHHHHHHHS--HHHHHHHHHHHHHHHHHHHHHHHHHHHHHHHHHT--